Protein AF-A0A444V4W3-F1 (afdb_monomer_lite)

Sequence (421 aa):
MALSVLVTIEMFNALNSLSENQSLLRMPPWVNVWLLGAIVLSLSLHFLILHVEPLPLIFQVTPLSVSQWMVVLKISIPVILLDEGLKYLSRNFLEVNAETMGRLSDCFSEFMFEYDTPRMVLVRHKKVGIVYRLIQLGVLAYIIGWVFMYEKGYQSVDSVVSTVSVKMKGIAYTNEKNNSRIWDVADYVFPPQGVGSFVVMTNYIETAGQKQGNCTKISYIDFPPSGILTGKCVEYKGTLKTCEIFGWCPLENDNHIPDPPLLMAAENFTMFIKNAITFPRYGVSRSNVVPFNESCIFHKDTDPLCPIFRLGDLVTMAGFDFRKIAVKGGMIVIGIIWDCDLDWSASHCNPTFNIHGLYGEDSLSTPGYNFRFAKYFMEDRTEKRTLMKVFGIRFDIIVHGMRRNVYKSLKFKSTEDEGEE

Structure (mmCIF, N/CA/C/O backbone):
data_AF-A0A444V4W3-F1
#
_entry.id   AF-A0A444V4W3-F1
#
loop_
_atom_site.group_PDB
_atom_site.id
_atom_site.type_symbol
_atom_site.label_atom_id
_atom_site.label_alt_id
_atom_site.label_comp_id
_atom_site.label_asym_id
_atom_site.label_entity_id
_atom_site.label_seq_id
_atom_site.pdbx_PDB_ins_code
_atom_site.Cartn_x
_atom_site.Cartn_y
_atom_site.Cartn_z
_atom_site.occupancy
_atom_site.B_iso_or_equiv
_atom_site.auth_seq_id
_atom_site.auth_comp_id
_atom_site.auth_asym_id
_atom_site.auth_atom_id
_atom_site.pdbx_PDB_model_num
ATOM 1 N N . MET A 1 1 ? -4.960 -5.947 -37.631 1.00 78.25 1 MET A N 1
ATOM 2 C CA . MET A 1 1 ? -5.458 -5.001 -38.664 1.00 78.25 1 MET A CA 1
ATOM 3 C C . MET A 1 1 ? -4.448 -4.788 -39.790 1.00 78.25 1 MET A C 1
ATOM 5 O O . MET A 1 1 ? -4.796 -5.113 -40.913 1.00 78.25 1 MET A O 1
ATOM 9 N N . ALA A 1 2 ? -3.216 -4.322 -39.528 1.00 83.44 2 ALA A N 1
ATOM 10 C CA . ALA A 1 2 ? -2.211 -4.077 -40.580 1.00 83.44 2 ALA A CA 1
ATOM 11 C C . ALA A 1 2 ? -1.884 -5.315 -41.444 1.00 83.44 2 ALA A C 1
ATOM 13 O O . ALA A 1 2 ? -1.894 -5.219 -42.665 1.00 83.44 2 ALA A O 1
ATOM 14 N N . LEU A 1 3 ? -1.699 -6.486 -40.818 1.00 86.06 3 LEU A N 1
ATOM 15 C CA . LEU A 1 3 ? -1.473 -7.755 -41.527 1.00 86.06 3 LEU A CA 1
ATOM 16 C C . LEU A 1 3 ? -2.609 -8.079 -42.514 1.00 86.06 3 LEU A C 1
ATOM 18 O O . LEU A 1 3 ? -2.348 -8.405 -43.665 1.00 86.06 3 LEU A O 1
ATOM 22 N N . SER A 1 4 ? -3.870 -7.934 -42.091 1.00 88.88 4 SER A N 1
ATOM 23 C CA . SER A 1 4 ? -5.028 -8.184 -42.959 1.00 88.88 4 SER A CA 1
ATOM 24 C C . SER A 1 4 ? -5.115 -7.196 -44.120 1.00 88.88 4 SER A C 1
ATOM 26 O O . SER A 1 4 ? -5.481 -7.610 -45.210 1.00 88.88 4 SER A O 1
ATOM 28 N N . VAL A 1 5 ? -4.749 -5.924 -43.911 1.00 90.06 5 VAL A N 1
ATOM 29 C CA . VAL A 1 5 ? -4.681 -4.924 -44.993 1.00 90.06 5 VAL A CA 1
ATOM 30 C C . VAL A 1 5 ? -3.653 -5.336 -46.039 1.00 90.06 5 VAL A C 1
ATOM 32 O O . VAL A 1 5 ? -3.987 -5.372 -47.220 1.00 90.06 5 VAL A O 1
ATOM 35 N N . LEU A 1 6 ? -2.447 -5.712 -45.611 1.00 89.75 6 LEU A N 1
ATOM 36 C CA . LEU A 1 6 ? -1.377 -6.136 -46.513 1.00 89.75 6 LEU A CA 1
ATOM 37 C C . LEU A 1 6 ? -1.796 -7.360 -47.336 1.00 89.75 6 LEU A C 1
ATOM 39 O O . LEU A 1 6 ? -1.738 -7.311 -48.559 1.00 89.75 6 LEU A O 1
ATOM 43 N N . VAL A 1 7 ? -2.324 -8.405 -46.691 1.00 90.94 7 VAL A N 1
ATOM 44 C CA . VAL A 1 7 ? -2.807 -9.607 -47.394 1.00 90.94 7 VAL A CA 1
ATOM 45 C C . VAL A 1 7 ? -3.904 -9.256 -48.405 1.00 90.94 7 VAL A C 1
ATOM 47 O O . VAL A 1 7 ? -3.852 -9.716 -49.541 1.00 90.94 7 VAL A O 1
ATOM 50 N N . THR A 1 8 ? -4.876 -8.406 -48.047 1.00 89.50 8 THR A N 1
ATOM 51 C CA . THR A 1 8 ? -5.933 -7.999 -48.993 1.00 89.50 8 THR A CA 1
ATOM 52 C C . THR A 1 8 ? -5.417 -7.166 -50.165 1.00 89.50 8 THR A C 1
ATOM 54 O O . THR A 1 8 ? -5.924 -7.326 -51.272 1.00 89.50 8 THR A O 1
ATOM 57 N N . ILE A 1 9 ? -4.402 -6.321 -49.952 1.00 89.50 9 ILE A N 1
ATOM 58 C CA . ILE A 1 9 ? -3.767 -5.538 -51.021 1.00 89.50 9 ILE A CA 1
ATOM 59 C C . ILE A 1 9 ? -3.056 -6.467 -52.001 1.00 89.50 9 ILE A C 1
ATOM 61 O O . ILE A 1 9 ? -3.286 -6.355 -53.199 1.00 89.50 9 ILE A O 1
ATOM 65 N N . GLU A 1 10 ? -2.272 -7.429 -51.512 1.00 88.94 10 GLU A N 1
ATOM 66 C CA . GLU A 1 10 ? -1.568 -8.373 -52.386 1.00 88.94 10 GLU A CA 1
ATOM 67 C C . GLU A 1 10 ? -2.535 -9.234 -53.207 1.00 88.94 10 GLU A C 1
ATOM 69 O O . GLU A 1 10 ? -2.286 -9.512 -54.378 1.00 88.94 10 GLU A O 1
ATOM 74 N N . MET A 1 11 ? -3.683 -9.619 -52.639 1.00 90.12 11 MET A N 1
ATOM 75 C CA . MET A 1 11 ? -4.703 -10.356 -53.394 1.00 90.12 11 MET A CA 1
ATOM 76 C C . MET A 1 11 ? -5.388 -9.484 -54.456 1.00 90.12 11 MET A C 1
ATOM 78 O O . MET A 1 11 ? -5.714 -9.977 -55.535 1.00 90.12 11 MET A O 1
ATOM 82 N N . PHE A 1 12 ? -5.590 -8.191 -54.190 1.00 87.50 12 PHE A N 1
ATOM 83 C CA . PHE A 1 12 ? -6.109 -7.247 -55.184 1.00 87.50 12 PHE A CA 1
ATOM 84 C C . PHE A 1 12 ? -5.085 -6.927 -56.278 1.00 87.50 12 PHE A C 1
ATOM 86 O O . PHE A 1 12 ? -5.459 -6.882 -57.449 1.00 87.50 12 PHE A O 1
ATOM 93 N N . ASN A 1 13 ? -3.802 -6.827 -55.932 1.00 84.81 13 ASN A N 1
ATOM 94 C CA . ASN A 1 13 ? -2.709 -6.741 -56.900 1.00 84.81 13 ASN A CA 1
ATOM 95 C C . ASN A 1 13 ? -2.657 -7.989 -57.780 1.00 84.81 13 ASN A C 1
ATOM 97 O O . ASN A 1 13 ? -2.593 -7.878 -58.999 1.00 84.81 13 ASN A O 1
ATOM 101 N N . ALA A 1 14 ? -2.766 -9.184 -57.190 1.00 84.12 14 ALA A N 1
ATOM 102 C CA . ALA A 1 14 ? -2.797 -10.436 -57.941 1.00 84.12 14 ALA A CA 1
ATOM 103 C C . ALA A 1 14 ? -3.974 -10.492 -58.931 1.00 84.12 14 ALA A C 1
ATOM 105 O O . ALA A 1 14 ? -3.801 -10.953 -60.058 1.00 84.12 14 ALA A O 1
ATOM 106 N N . LEU A 1 15 ? -5.151 -9.978 -58.547 1.00 81.75 15 LEU A N 1
ATOM 107 C CA . LEU A 1 15 ? -6.291 -9.833 -59.460 1.00 81.75 15 LEU A CA 1
ATOM 108 C C . LEU A 1 15 ? -5.995 -8.854 -60.601 1.00 81.75 15 LEU A C 1
ATOM 110 O O . LEU A 1 15 ? -6.315 -9.152 -61.751 1.00 81.75 15 LEU A O 1
ATOM 114 N N . ASN A 1 16 ? -5.363 -7.716 -60.312 1.00 77.88 16 ASN A N 1
ATOM 115 C CA . ASN A 1 16 ? -4.994 -6.740 -61.337 1.00 77.88 16 ASN A CA 1
ATOM 116 C C . ASN A 1 16 ? -3.906 -7.268 -62.277 1.00 77.88 16 ASN A C 1
ATOM 118 O O . ASN A 1 16 ? -3.928 -6.946 -63.464 1.00 77.88 16 ASN A O 1
ATOM 122 N N . SER A 1 17 ? -2.995 -8.112 -61.802 1.00 74.94 17 SER A N 1
ATOM 123 C CA . SER A 1 17 ? -1.937 -8.722 -62.616 1.00 74.94 17 SER A CA 1
ATOM 124 C C . SER A 1 17 ? -2.442 -9.793 -63.588 1.00 74.94 17 SER A C 1
ATOM 126 O O . SER A 1 17 ? -1.660 -10.297 -64.389 1.00 74.94 17 SER A O 1
ATOM 128 N N . LEU A 1 18 ? -3.747 -10.114 -63.587 1.00 74.56 18 LEU A N 1
ATOM 129 C CA . LEU A 1 18 ? -4.364 -11.011 -64.574 1.00 74.56 18 LEU A CA 1
ATOM 130 C C . LEU A 1 18 ? -4.125 -10.539 -66.017 1.00 74.56 18 LEU A C 1
ATOM 132 O O . LEU A 1 18 ? -4.035 -11.356 -66.933 1.00 74.56 18 LEU A O 1
ATOM 136 N N . SER A 1 19 ? -4.028 -9.226 -66.227 1.00 65.88 19 SER A N 1
ATOM 137 C CA . SER A 1 19 ? -3.696 -8.672 -67.531 1.00 65.88 19 SER A CA 1
ATOM 138 C C . SER A 1 19 ? -2.967 -7.347 -67.440 1.00 65.88 19 SER A C 1
ATOM 140 O O . SER A 1 19 ? -3.485 -6.380 -66.885 1.00 65.88 19 SER A O 1
ATOM 142 N N . GLU A 1 20 ? -1.805 -7.292 -68.077 1.00 61.06 20 GLU A N 1
ATOM 143 C CA . GLU A 1 20 ? -0.928 -6.121 -68.114 1.00 61.06 20 GLU A CA 1
ATOM 144 C C . GLU A 1 20 ? -1.551 -4.963 -68.912 1.00 61.06 20 GLU A C 1
ATOM 146 O O . GLU A 1 20 ? -1.603 -3.828 -68.448 1.00 61.06 20 GLU A O 1
ATOM 151 N N . ASN A 1 21 ? -2.157 -5.277 -70.062 1.00 58.00 21 ASN A N 1
ATOM 152 C CA . ASN A 1 21 ? -2.637 -4.272 -71.023 1.00 58.00 21 ASN A CA 1
ATOM 153 C C . ASN A 1 21 ? -4.162 -4.160 -71.101 1.00 58.00 21 ASN A C 1
ATOM 155 O O . ASN A 1 21 ? -4.705 -3.285 -71.787 1.00 58.00 21 ASN A O 1
ATOM 159 N N . GLN A 1 22 ? -4.882 -5.069 -70.441 1.00 63.88 22 GLN A N 1
ATOM 160 C CA . GLN A 1 22 ? -6.339 -5.086 -70.445 1.00 63.88 22 GLN A CA 1
ATOM 161 C C . GLN A 1 22 ? -6.929 -4.675 -69.098 1.00 63.88 22 GLN A C 1
ATOM 163 O O . GLN A 1 22 ? -6.361 -4.925 -68.039 1.00 63.88 22 GLN A O 1
ATOM 168 N N . SER A 1 23 ? -8.064 -3.983 -69.185 1.00 68.19 23 SER A N 1
ATOM 169 C CA . SER A 1 23 ? -8.854 -3.557 -68.035 1.00 68.19 23 SER A CA 1
ATOM 170 C C . SER A 1 23 ? -9.474 -4.761 -67.342 1.00 68.19 23 SER A C 1
ATOM 172 O O . SER A 1 23 ? -9.998 -5.647 -68.028 1.00 68.19 23 SER A O 1
ATOM 174 N N . LEU A 1 24 ? -9.529 -4.731 -66.009 1.00 67.44 24 LEU A N 1
ATOM 175 C CA . LEU A 1 24 ? -10.218 -5.746 -65.204 1.00 67.44 24 LEU A CA 1
ATOM 176 C C . LEU A 1 24 ? -11.724 -5.857 -65.542 1.00 67.44 24 LEU A C 1
ATOM 178 O O . LEU A 1 24 ? -12.349 -6.892 -65.325 1.00 67.44 24 LEU A O 1
ATOM 182 N N . LEU A 1 25 ? -12.320 -4.798 -66.111 1.00 66.62 25 LEU A N 1
ATOM 183 C CA . LEU A 1 25 ? -13.717 -4.793 -66.571 1.00 66.62 25 LEU A CA 1
ATOM 184 C C . LEU A 1 25 ? -13.907 -5.480 -67.931 1.00 66.62 25 LEU A C 1
ATOM 186 O O . LEU A 1 25 ? -15.011 -5.918 -68.245 1.00 66.62 25 LEU A O 1
ATOM 190 N N . ARG A 1 26 ? -12.850 -5.562 -68.751 1.00 68.62 26 ARG A N 1
ATOM 191 C CA . ARG A 1 26 ? -12.894 -6.184 -70.086 1.00 68.62 26 ARG A CA 1
ATOM 192 C C . ARG A 1 26 ? -12.453 -7.645 -70.052 1.00 68.62 26 ARG A C 1
ATOM 194 O O . ARG A 1 26 ? -12.981 -8.443 -70.822 1.00 68.62 26 ARG A O 1
ATOM 201 N N . MET A 1 27 ? -11.542 -7.991 -69.144 1.00 70.75 27 MET A N 1
ATOM 202 C CA . MET A 1 27 ? -11.219 -9.372 -68.789 1.00 70.75 27 MET A CA 1
ATOM 203 C C . MET A 1 27 ? -11.631 -9.631 -67.342 1.00 70.75 27 MET A C 1
ATOM 205 O O . MET A 1 27 ? -10.874 -9.313 -66.426 1.00 70.75 27 MET A O 1
ATOM 209 N N . PRO A 1 28 ? -12.839 -10.174 -67.120 1.00 72.81 28 PRO A N 1
ATOM 210 C CA . PRO A 1 28 ? -13.326 -10.388 -65.772 1.00 72.81 28 PRO A CA 1
ATOM 211 C C . PRO A 1 28 ? -12.486 -11.461 -65.054 1.00 72.81 28 PRO A C 1
ATOM 213 O O . PRO A 1 28 ? -11.959 -12.374 -65.695 1.00 72.81 28 PRO A O 1
ATOM 216 N N . PRO A 1 29 ? -12.411 -11.421 -63.712 1.00 69.12 29 PRO A N 1
ATOM 217 C CA . PRO A 1 29 ? -11.536 -12.297 -62.923 1.00 69.12 29 PRO A CA 1
ATOM 218 C C . PRO A 1 29 ? -11.845 -13.798 -63.074 1.00 69.12 29 PRO A C 1
ATOM 220 O O . PRO A 1 29 ? -11.004 -14.643 -62.784 1.00 69.12 29 PRO A O 1
ATOM 223 N N . TRP A 1 30 ? -13.031 -14.143 -63.582 1.00 75.50 30 TRP A N 1
ATOM 224 C CA . TRP A 1 30 ? -13.474 -15.517 -63.838 1.00 75.50 30 TRP A CA 1
ATOM 225 C C . TRP A 1 30 ? -12.797 -16.182 -65.047 1.00 75.50 30 TRP A C 1
ATOM 227 O O . TRP A 1 30 ? -12.953 -17.386 -65.232 1.00 75.50 30 TRP A O 1
ATOM 237 N N . VAL A 1 31 ? -12.052 -15.434 -65.871 1.00 77.75 31 VAL A N 1
ATOM 238 C CA . VAL A 1 31 ? -11.322 -15.989 -67.028 1.00 77.75 31 VAL A CA 1
ATOM 239 C C . VAL A 1 31 ? -10.203 -16.937 -66.579 1.00 77.75 31 VAL A C 1
ATOM 241 O O . VAL A 1 31 ? -9.936 -17.931 -67.249 1.00 77.75 31 VAL A O 1
ATOM 244 N N . ASN A 1 32 ? -9.590 -16.680 -65.419 1.00 82.00 32 ASN A N 1
ATOM 245 C CA . ASN A 1 32 ? -8.583 -17.555 -64.825 1.00 82.00 32 ASN A CA 1
ATOM 246 C C . ASN A 1 32 ? -9.076 -18.112 -63.484 1.00 82.00 32 ASN A C 1
ATOM 248 O O . ASN A 1 32 ? -8.787 -17.587 -62.408 1.00 82.00 32 ASN A O 1
ATOM 252 N N . VAL A 1 33 ? -9.819 -19.217 -63.568 1.00 80.12 33 VAL A N 1
ATOM 253 C CA . VAL A 1 33 ? -10.385 -19.913 -62.402 1.00 80.12 33 VAL A CA 1
ATOM 254 C C . VAL A 1 33 ? -9.294 -20.405 -61.439 1.00 80.12 33 VAL A C 1
ATOM 256 O O . VAL A 1 33 ? -9.521 -20.437 -60.231 1.00 80.12 33 VAL A O 1
ATOM 259 N N . TRP A 1 34 ? -8.095 -20.727 -61.936 1.00 83.69 34 TRP A N 1
ATOM 260 C CA . TRP A 1 34 ? -6.970 -21.166 -61.102 1.00 83.69 34 TRP A CA 1
ATOM 261 C C . TRP A 1 34 ? -6.414 -20.037 -60.231 1.00 83.69 34 TRP A C 1
ATOM 263 O O . TRP A 1 34 ? -6.174 -20.247 -59.043 1.00 83.69 34 TRP A O 1
ATOM 273 N N . LEU A 1 35 ? -6.276 -18.829 -60.788 1.00 83.31 35 LEU A N 1
ATOM 274 C CA . LEU A 1 35 ? -5.869 -17.643 -60.029 1.00 83.31 35 LEU A CA 1
ATOM 275 C C . LEU A 1 35 ? -6.905 -17.295 -58.955 1.00 83.31 35 LEU A C 1
ATOM 277 O O . LEU A 1 35 ? -6.552 -17.055 -57.800 1.00 83.31 35 LEU A O 1
ATOM 281 N N . LEU A 1 36 ? -8.189 -17.326 -59.319 1.00 83.38 36 LEU A N 1
ATOM 282 C CA . LEU A 1 36 ? -9.275 -17.089 -58.372 1.00 83.38 36 LEU A CA 1
ATOM 283 C C . LEU A 1 36 ? -9.267 -18.134 -57.243 1.00 83.38 36 LEU A C 1
ATOM 285 O O . LEU A 1 36 ? -9.414 -17.779 -56.075 1.00 83.38 36 LEU A O 1
ATOM 289 N N . GLY A 1 37 ? -9.026 -19.405 -57.576 1.00 86.06 37 GLY A N 1
ATOM 290 C CA . GLY A 1 37 ? -8.862 -20.484 -56.601 1.00 86.06 37 GLY A CA 1
ATOM 291 C C . GLY A 1 37 ? -7.702 -20.242 -55.632 1.00 86.06 37 GLY A C 1
ATOM 292 O O . GLY A 1 37 ? -7.871 -20.415 -54.426 1.00 86.06 37 GLY A O 1
ATOM 293 N N . ALA A 1 38 ? -6.553 -19.773 -56.128 1.00 87.19 38 ALA A N 1
ATOM 294 C CA . ALA A 1 38 ? -5.397 -19.440 -55.295 1.00 87.19 38 ALA A CA 1
ATOM 295 C C . ALA A 1 38 ? -5.683 -18.270 -54.334 1.00 87.19 38 ALA A C 1
ATOM 297 O O . ALA A 1 38 ? -5.325 -18.336 -53.156 1.00 87.19 38 ALA A O 1
ATOM 298 N N . ILE A 1 39 ? -6.390 -17.234 -54.797 1.00 89.56 39 ILE A N 1
ATOM 299 C CA . ILE A 1 39 ? -6.793 -16.090 -53.963 1.00 89.56 39 ILE A CA 1
ATOM 300 C C . ILE A 1 39 ? -7.781 -16.520 -52.873 1.00 89.56 39 ILE A C 1
ATOM 302 O O . ILE A 1 39 ? -7.624 -16.147 -51.709 1.00 89.56 39 ILE A O 1
ATOM 306 N N . VAL A 1 40 ? -8.780 -17.337 -53.221 1.00 89.31 40 VAL A N 1
ATOM 307 C CA . VAL A 1 40 ? -9.758 -17.860 -52.253 1.00 89.31 40 VAL A CA 1
ATOM 308 C C . VAL A 1 40 ? -9.075 -18.743 -51.211 1.00 89.31 40 VAL A C 1
ATOM 310 O O . VAL A 1 40 ? -9.374 -18.620 -50.022 1.00 89.31 40 VAL A O 1
ATOM 313 N N . LEU A 1 41 ? -8.132 -19.593 -51.624 1.00 91.06 41 LEU A N 1
ATOM 314 C CA . LEU A 1 41 ? -7.357 -20.433 -50.712 1.00 91.06 41 LEU A CA 1
ATOM 315 C C . LEU A 1 41 ? -6.506 -19.584 -49.753 1.00 91.06 41 LEU A C 1
ATOM 317 O O . LEU A 1 41 ? -6.522 -19.822 -48.547 1.00 91.06 41 LEU A O 1
ATOM 321 N N . SER A 1 42 ? -5.823 -18.562 -50.274 1.00 92.12 42 SER A N 1
ATOM 322 C CA . SER A 1 42 ? -5.005 -17.626 -49.492 1.00 92.12 42 SER A CA 1
ATOM 323 C C . SER A 1 42 ? -5.833 -16.862 -48.452 1.00 92.12 42 SER A C 1
ATOM 325 O O . SER A 1 42 ? -5.494 -16.842 -47.266 1.00 92.12 42 SER A O 1
ATOM 327 N N . LEU A 1 43 ? -6.986 -16.314 -48.855 1.00 90.31 43 LEU A N 1
ATOM 328 C CA . LEU A 1 43 ? -7.898 -15.638 -47.930 1.00 90.31 43 LEU A CA 1
ATOM 329 C C . LEU A 1 43 ? -8.463 -16.606 -46.885 1.00 90.31 43 LEU A C 1
ATOM 331 O O . LEU A 1 43 ? -8.549 -16.248 -45.713 1.00 90.31 43 LEU A O 1
ATOM 335 N N . SER A 1 44 ? -8.788 -17.840 -47.275 1.00 91.06 44 SER A N 1
ATOM 336 C CA . SER A 1 44 ? -9.287 -18.871 -46.355 1.00 91.06 44 SER A CA 1
ATOM 337 C C . SER A 1 44 ? -8.252 -19.245 -45.289 1.00 91.06 44 SER A C 1
ATOM 339 O O . SER A 1 44 ? -8.596 -19.336 -44.111 1.00 91.06 44 SER A O 1
ATOM 341 N N . LEU A 1 45 ? -6.979 -19.397 -45.669 1.00 89.94 45 LEU A N 1
ATOM 342 C CA . LEU A 1 45 ? -5.878 -19.629 -44.726 1.00 89.94 45 LEU A CA 1
ATOM 343 C C . LEU A 1 45 ? -5.696 -18.444 -43.770 1.00 89.94 45 LEU A C 1
ATOM 345 O O . LEU A 1 45 ? -5.515 -18.642 -42.569 1.00 89.94 45 LEU A O 1
ATOM 349 N N . HIS A 1 46 ? -5.825 -17.213 -44.268 1.00 90.38 46 HIS A N 1
ATOM 350 C CA . HIS A 1 46 ? -5.777 -16.013 -43.429 1.00 90.38 46 HIS A CA 1
ATOM 351 C C . HIS A 1 46 ? -6.939 -15.954 -42.423 1.00 90.38 46 HIS A C 1
ATOM 353 O O . HIS A 1 46 ? -6.739 -15.626 -41.253 1.00 90.38 46 HIS A O 1
ATOM 359 N N . PHE A 1 47 ? -8.154 -16.335 -42.834 1.00 89.25 47 PHE A N 1
ATOM 360 C CA . PHE A 1 47 ? -9.296 -16.448 -41.920 1.00 89.25 47 PHE A CA 1
ATOM 361 C C . PHE A 1 47 ? -9.091 -17.528 -40.858 1.00 89.25 47 PHE A C 1
ATOM 363 O O . PHE A 1 47 ? -9.448 -17.300 -39.700 1.00 89.25 47 PHE A O 1
ATOM 370 N N . LEU A 1 48 ? -8.488 -18.657 -41.237 1.00 88.75 48 LEU A N 1
ATOM 371 C CA . LEU A 1 48 ? -8.157 -19.759 -40.339 1.00 88.75 48 LEU A CA 1
ATOM 372 C C . LEU A 1 48 ? -7.139 -19.324 -39.271 1.00 88.75 48 LEU A C 1
ATOM 374 O O . LEU A 1 48 ? -7.357 -19.590 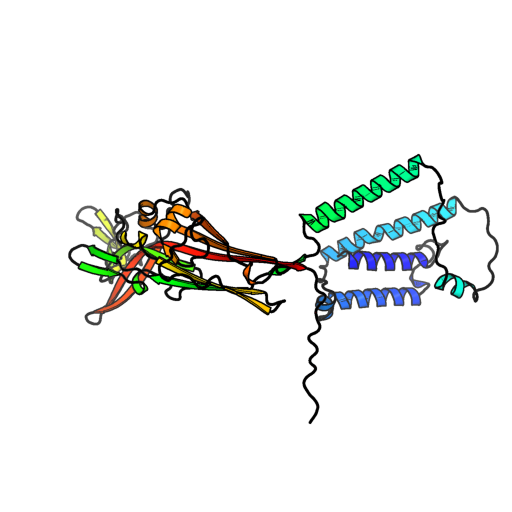-38.093 1.00 88.75 48 LEU A O 1
ATOM 378 N N . ILE A 1 49 ? -6.110 -18.555 -39.645 1.00 88.38 49 ILE A N 1
ATOM 379 C CA . ILE A 1 49 ? -5.147 -17.972 -38.692 1.00 88.38 49 ILE A CA 1
ATOM 380 C C . ILE A 1 49 ? -5.827 -17.020 -37.698 1.00 88.38 49 ILE A C 1
ATOM 382 O O . ILE A 1 49 ? -5.420 -16.957 -36.542 1.00 88.38 49 ILE A O 1
ATOM 386 N N . LEU A 1 50 ? -6.852 -16.277 -38.128 1.00 88.38 50 LEU A N 1
ATOM 387 C CA . LEU A 1 50 ? -7.521 -15.281 -37.285 1.00 88.38 50 LEU A CA 1
ATOM 388 C C . LEU A 1 50 ? -8.599 -15.857 -36.356 1.00 88.38 50 LEU A C 1
ATOM 390 O O . LEU A 1 50 ? -8.825 -15.278 -35.296 1.00 88.38 50 LEU A O 1
ATOM 394 N N . HIS A 1 51 ? -9.283 -16.937 -36.745 1.00 85.38 51 HIS A N 1
ATOM 395 C CA . HIS A 1 51 ? -10.485 -17.413 -36.039 1.00 85.38 51 HIS A CA 1
ATOM 396 C C . HIS A 1 51 ? -10.350 -18.804 -35.410 1.00 85.38 51 HIS A C 1
ATOM 398 O O . HIS A 1 51 ? -11.184 -19.155 -34.580 1.00 85.38 51 HIS A O 1
ATOM 404 N N . VAL A 1 52 ? -9.342 -19.601 -35.783 1.00 88.31 52 VAL A N 1
ATOM 405 C CA . VAL A 1 52 ? -9.177 -20.971 -35.273 1.00 88.31 52 VAL A CA 1
ATOM 406 C C . VAL A 1 52 ? -8.063 -21.017 -34.228 1.00 88.31 52 VAL A C 1
ATOM 408 O O . VAL A 1 52 ? -6.879 -20.895 -34.547 1.00 88.31 52 VAL A O 1
ATOM 411 N N . GLU A 1 53 ? -8.430 -21.220 -32.961 1.00 82.94 53 GLU A N 1
ATOM 412 C CA . GLU A 1 53 ? -7.470 -21.503 -31.884 1.00 82.94 53 GLU A CA 1
ATOM 413 C C . GLU A 1 53 ? -6.736 -22.827 -32.187 1.00 82.94 53 GLU A C 1
ATOM 415 O O . GLU A 1 53 ? -7.404 -23.797 -32.559 1.00 82.94 53 GLU A O 1
ATOM 420 N N . PRO A 1 54 ? -5.385 -22.909 -32.103 1.00 81.25 54 PRO A N 1
ATOM 421 C CA . PRO A 1 54 ? -4.437 -22.072 -31.342 1.00 81.25 54 PRO A CA 1
ATOM 422 C C . PRO A 1 54 ? -3.648 -21.020 -32.156 1.00 81.25 54 PRO A C 1
ATOM 424 O O . PRO A 1 54 ? -2.733 -20.387 -31.629 1.00 81.25 54 PRO A O 1
ATOM 427 N N . LEU A 1 55 ? -3.938 -20.830 -33.444 1.00 81.25 55 LEU A N 1
ATOM 428 C CA . LEU A 1 55 ? -3.100 -20.019 -34.342 1.00 81.25 55 LEU A CA 1
ATOM 429 C C . LEU A 1 55 ? -2.999 -18.527 -33.954 1.00 81.25 55 LEU A C 1
ATOM 431 O O . LEU A 1 55 ? -1.885 -17.996 -34.013 1.00 81.25 55 LEU A O 1
ATOM 435 N N . PRO A 1 56 ? -4.067 -17.856 -33.470 1.00 82.12 56 PRO A N 1
ATOM 436 C CA . PRO A 1 56 ? -3.976 -16.481 -32.976 1.00 82.12 56 PRO A CA 1
ATOM 437 C C . PRO A 1 56 ? -2.972 -16.301 -31.828 1.00 82.12 56 PRO A C 1
ATOM 439 O O . PRO A 1 56 ? -2.313 -15.265 -31.743 1.00 82.12 56 PRO A O 1
ATOM 442 N N . LEU A 1 57 ? -2.805 -17.324 -30.979 1.00 79.81 57 LEU A N 1
ATOM 443 C CA . LEU A 1 57 ? -1.838 -17.333 -29.874 1.00 79.81 57 LEU A CA 1
ATOM 444 C C . LEU A 1 57 ? -0.393 -17.454 -30.372 1.00 79.81 57 LEU A C 1
ATOM 446 O O . LEU A 1 57 ? 0.488 -16.780 -29.844 1.00 79.81 57 LEU A O 1
ATOM 450 N N . ILE A 1 58 ? -0.152 -18.272 -31.400 1.00 85.00 58 ILE A N 1
ATOM 451 C CA . ILE A 1 58 ? 1.186 -18.471 -31.983 1.00 85.00 58 ILE A CA 1
ATOM 452 C C . ILE A 1 58 ? 1.639 -17.216 -32.738 1.00 85.00 58 ILE A C 1
ATOM 454 O O . ILE A 1 58 ? 2.772 -16.770 -32.573 1.00 85.00 58 ILE A O 1
ATOM 458 N N . PHE A 1 59 ? 0.748 -16.626 -33.540 1.00 80.12 59 PHE A N 1
ATOM 459 C CA . PHE A 1 59 ? 1.050 -15.439 -34.347 1.00 80.12 59 PHE A CA 1
ATOM 460 C C . PHE A 1 59 ? 0.821 -14.111 -33.611 1.00 80.12 59 PHE A C 1
ATOM 462 O O . PHE A 1 59 ? 1.062 -13.053 -34.189 1.00 80.12 59 PHE A O 1
ATOM 469 N N . GLN A 1 60 ? 0.375 -14.152 -32.348 1.00 79.62 60 GLN A N 1
ATOM 470 C CA . GLN A 1 60 ? 0.057 -12.975 -31.527 1.00 79.62 60 GLN A CA 1
ATOM 471 C C . GLN A 1 60 ? -0.916 -12.004 -32.226 1.00 79.62 60 GLN A C 1
ATOM 473 O O . GLN A 1 60 ? -0.767 -10.783 -32.160 1.00 79.62 60 GLN A O 1
ATOM 478 N N . VAL A 1 61 ? -1.924 -12.548 -32.916 1.00 82.50 61 VAL A N 1
ATOM 479 C CA . VAL A 1 61 ? -2.944 -11.775 -33.643 1.00 82.50 61 VAL A CA 1
ATOM 480 C C . VAL A 1 61 ? -4.301 -11.872 -32.954 1.00 82.50 61 VAL A C 1
ATOM 482 O O . VAL A 1 61 ? -4.622 -12.875 -32.327 1.00 82.50 61 VAL A O 1
ATOM 485 N N . THR A 1 62 ? -5.119 -10.825 -33.077 1.00 81.38 62 THR A N 1
ATOM 486 C CA . THR A 1 62 ? -6.492 -10.799 -32.555 1.00 81.38 62 THR A CA 1
ATOM 487 C C . THR A 1 62 ? -7.519 -10.902 -33.688 1.00 81.38 62 THR A C 1
ATOM 489 O O . THR A 1 62 ? -7.283 -10.357 -34.776 1.00 81.38 62 THR A O 1
ATOM 492 N N . PRO A 1 63 ? -8.665 -11.573 -33.462 1.00 85.06 63 PRO A N 1
ATOM 493 C CA . PRO A 1 63 ? -9.732 -11.656 -34.453 1.00 85.06 63 PRO A CA 1
ATOM 494 C C . PRO A 1 63 ? -10.309 -10.264 -34.741 1.00 85.06 63 PRO A C 1
ATOM 496 O O . PRO A 1 63 ? -10.511 -9.454 -33.834 1.00 85.06 63 PRO A O 1
ATOM 499 N N . LEU A 1 64 ? -10.570 -9.978 -36.020 1.00 84.62 64 LEU A N 1
ATOM 500 C CA . LEU A 1 64 ? -11.146 -8.704 -36.462 1.00 84.62 64 LEU A CA 1
ATOM 501 C C . LEU A 1 64 ? -12.676 -8.756 -36.438 1.00 84.62 64 LEU A C 1
ATOM 503 O O . LEU A 1 64 ? -13.276 -9.706 -36.935 1.00 84.62 64 LEU A O 1
ATOM 507 N N . SER A 1 65 ? -13.313 -7.686 -35.962 1.00 87.31 65 SER A N 1
ATOM 508 C CA . SER A 1 65 ? -14.765 -7.523 -36.071 1.00 87.31 65 SER A CA 1
ATOM 509 C C . SER A 1 65 ? -15.200 -7.162 -37.501 1.00 87.31 65 SER A C 1
ATOM 511 O O . SER A 1 65 ? -14.413 -6.674 -38.317 1.00 87.31 65 SER A O 1
ATOM 513 N N . VAL A 1 66 ? -16.490 -7.335 -37.808 1.00 84.88 66 VAL A N 1
ATOM 514 C CA . VAL A 1 66 ? -17.067 -6.990 -39.124 1.00 84.88 66 VAL A CA 1
ATOM 515 C C . VAL A 1 66 ? -16.875 -5.503 -39.461 1.00 84.88 66 VAL A C 1
ATOM 517 O O . VAL A 1 66 ? -16.573 -5.157 -40.602 1.00 84.88 66 VAL A O 1
ATOM 520 N N . SER A 1 67 ? -16.973 -4.609 -38.469 1.00 86.25 67 SER A N 1
ATOM 521 C CA . SER A 1 67 ? -16.733 -3.175 -38.675 1.00 86.25 67 SER A CA 1
ATOM 522 C C . SER A 1 67 ? -15.280 -2.875 -39.052 1.00 86.25 67 SER A C 1
ATOM 524 O O . SER A 1 67 ? -15.032 -2.018 -39.898 1.00 86.25 67 SER A O 1
ATOM 526 N N . GLN A 1 68 ? -14.321 -3.611 -38.488 1.00 87.19 68 GLN A N 1
ATOM 527 C CA . GLN A 1 68 ? -12.902 -3.484 -38.823 1.00 87.19 68 GLN A CA 1
ATOM 528 C C . GLN A 1 68 ? -12.589 -4.062 -40.208 1.00 87.19 68 GLN A C 1
ATOM 530 O O . GLN A 1 68 ? -11.809 -3.470 -40.949 1.00 87.19 68 GLN A O 1
ATOM 535 N N . TRP A 1 69 ? -13.238 -5.157 -40.612 1.00 87.56 69 TRP A N 1
ATOM 536 C CA . TRP A 1 69 ? -13.110 -5.700 -41.970 1.00 87.56 69 TRP A CA 1
ATOM 537 C C . TRP A 1 69 ? -13.588 -4.725 -43.051 1.00 87.56 69 TRP A C 1
ATOM 539 O O . TRP A 1 69 ? -12.943 -4.590 -44.091 1.00 87.56 69 TRP A O 1
ATOM 549 N N . MET A 1 70 ? -14.649 -3.962 -42.782 1.00 85.50 70 MET A N 1
ATOM 550 C CA . MET A 1 70 ? -15.084 -2.891 -43.685 1.00 85.50 70 MET A CA 1
ATOM 551 C C . MET A 1 70 ? -14.031 -1.784 -43.835 1.00 85.50 70 MET A C 1
ATOM 553 O O . MET A 1 70 ? -13.916 -1.191 -44.905 1.00 85.50 70 MET A O 1
ATOM 557 N N . VAL A 1 71 ? -13.239 -1.507 -42.793 1.00 88.81 71 VAL A N 1
ATOM 558 C CA . VAL A 1 71 ? -12.110 -0.563 -42.872 1.00 88.81 71 VAL A CA 1
ATOM 559 C C . VAL A 1 71 ? -10.970 -1.148 -43.709 1.00 88.81 71 VAL A C 1
ATOM 561 O O . VAL A 1 71 ? -10.430 -0.449 -44.563 1.00 88.81 71 VAL A O 1
ATOM 564 N N . VAL A 1 72 ? -10.651 -2.432 -43.528 1.00 89.75 72 VAL A N 1
ATOM 565 C CA . VAL A 1 72 ? -9.625 -3.142 -44.315 1.00 89.75 72 VAL A CA 1
ATOM 566 C C . VAL A 1 72 ? -9.943 -3.100 -45.813 1.00 89.75 72 VAL A C 1
ATOM 568 O O . VAL A 1 72 ? -9.075 -2.764 -46.619 1.00 89.75 72 VAL A O 1
ATOM 571 N N . LEU A 1 73 ? -11.198 -3.358 -46.191 1.00 87.44 73 LEU A N 1
ATOM 572 C CA . LEU A 1 73 ? -11.643 -3.279 -47.585 1.00 87.44 73 LEU A CA 1
ATOM 573 C C . LEU A 1 73 ? -11.584 -1.846 -48.135 1.00 87.44 73 LEU A C 1
ATOM 575 O O . LEU A 1 73 ? -11.088 -1.628 -49.235 1.00 87.44 73 LEU A O 1
ATOM 579 N N . LYS A 1 74 ? -12.015 -0.843 -47.360 1.00 87.94 74 LYS A N 1
ATOM 580 C CA . LYS A 1 74 ? -11.939 0.569 -47.782 1.00 87.94 74 LYS A CA 1
ATOM 581 C C . LYS A 1 74 ? -10.509 1.040 -48.057 1.00 87.94 74 LYS A C 1
ATOM 583 O O . LYS A 1 74 ? -10.318 1.864 -48.942 1.00 87.94 74 LYS A O 1
ATOM 588 N N . ILE A 1 75 ? -9.527 0.537 -47.307 1.00 88.56 75 ILE A N 1
ATOM 589 C CA . ILE A 1 75 ? -8.112 0.903 -47.470 1.00 88.56 75 ILE A CA 1
ATOM 590 C C . ILE A 1 75 ? -7.468 0.185 -48.666 1.00 88.56 75 ILE A C 1
ATOM 592 O O . ILE A 1 75 ? -6.565 0.740 -49.283 1.00 88.56 75 ILE A O 1
ATOM 596 N N . SER A 1 76 ? -7.929 -1.018 -49.015 1.00 88.06 76 SER A N 1
ATOM 597 C CA . SER A 1 76 ? -7.341 -1.837 -50.087 1.00 88.06 76 SER A CA 1
ATOM 598 C C . SER A 1 76 ? -7.935 -1.562 -51.478 1.00 88.06 76 SER A C 1
ATOM 600 O O . SER A 1 76 ? -7.217 -1.639 -52.469 1.00 88.06 76 SER A O 1
ATOM 602 N N . ILE A 1 77 ? -9.208 -1.160 -51.576 1.00 86.31 77 ILE A N 1
ATOM 603 C CA . ILE A 1 77 ? -9.879 -0.824 -52.853 1.00 86.31 77 ILE A CA 1
ATOM 604 C C . ILE A 1 77 ? -9.150 0.239 -53.712 1.00 86.31 77 ILE A C 1
ATOM 606 O O . ILE A 1 77 ? -9.113 0.067 -54.932 1.00 86.31 77 ILE A O 1
ATOM 610 N N . PRO A 1 78 ? -8.556 1.320 -53.158 1.00 86.50 78 PRO A N 1
ATOM 611 C CA . PRO A 1 78 ? -7.844 2.329 -53.948 1.00 86.50 78 PRO A CA 1
ATOM 612 C C . PRO A 1 78 ? -6.710 1.775 -54.813 1.00 86.50 78 PRO A C 1
ATOM 614 O O . PRO A 1 78 ? -6.405 2.366 -55.842 1.00 86.50 78 PRO A O 1
ATOM 617 N N . VAL A 1 79 ? -6.118 0.640 -54.433 1.00 84.94 79 VAL A N 1
ATOM 618 C CA . VAL A 1 79 ? -5.038 0.000 -55.193 1.00 84.94 79 VAL A CA 1
ATOM 619 C C . VAL A 1 79 ? -5.530 -0.473 -56.565 1.00 84.94 79 VAL A C 1
ATOM 621 O O . VAL A 1 79 ? -4.874 -0.229 -57.569 1.00 84.94 79 VAL A O 1
ATOM 624 N N . ILE A 1 80 ? -6.752 -1.016 -56.640 1.00 84.12 80 ILE A N 1
ATOM 625 C CA . ILE A 1 80 ? -7.391 -1.392 -57.912 1.00 84.12 80 ILE A CA 1
ATOM 626 C C . ILE A 1 80 ? -7.610 -0.171 -58.807 1.00 84.12 80 ILE A C 1
ATOM 628 O O . ILE A 1 80 ? -7.359 -0.226 -60.008 1.00 84.12 80 ILE A O 1
ATOM 632 N N . LEU A 1 81 ? -8.051 0.948 -58.228 1.00 82.12 81 LEU A N 1
ATOM 633 C CA . LEU A 1 81 ? -8.266 2.185 -58.982 1.00 82.12 81 LEU A CA 1
ATOM 634 C C . LEU A 1 81 ? -6.953 2.789 -59.487 1.00 82.12 81 LEU A C 1
ATOM 636 O O . LEU A 1 81 ? -6.916 3.329 -60.591 1.00 82.12 81 LEU A O 1
ATOM 640 N N . LEU A 1 82 ? -5.892 2.705 -58.684 1.00 80.75 82 LEU A N 1
ATOM 641 C CA . LEU A 1 82 ? -4.573 3.219 -59.029 1.00 80.75 82 LEU A CA 1
ATOM 642 C C . LEU A 1 82 ? -3.960 2.396 -60.168 1.00 80.75 82 LEU A C 1
ATOM 644 O O . LEU A 1 82 ? -3.560 2.981 -61.173 1.00 80.75 82 LEU A O 1
ATOM 648 N N . ASP A 1 83 ? -3.977 1.066 -60.071 1.00 77.62 83 ASP A N 1
ATOM 649 C CA . ASP A 1 83 ? -3.458 0.176 -61.116 1.00 77.62 83 ASP A CA 1
ATOM 650 C C . ASP A 1 83 ? -4.243 0.293 -62.424 1.00 77.62 83 ASP A C 1
ATOM 652 O O . ASP A 1 83 ? -3.660 0.372 -63.504 1.00 77.62 83 ASP A O 1
ATOM 656 N N . GLU A 1 84 ? -5.573 0.359 -62.360 1.00 80.12 84 GLU A N 1
ATOM 657 C CA . GLU A 1 84 ? -6.405 0.544 -63.550 1.00 80.12 84 GLU A CA 1
ATOM 658 C C . GLU A 1 84 ? -6.195 1.938 -64.172 1.00 80.12 84 GLU A C 1
ATOM 660 O O . GLU A 1 84 ? -6.168 2.082 -65.396 1.00 80.12 84 GLU A O 1
ATOM 665 N N . GLY A 1 85 ? -5.965 2.962 -63.342 1.00 75.38 85 GLY A N 1
ATOM 666 C CA . GLY A 1 85 ? -5.587 4.306 -63.778 1.00 75.38 85 GLY A CA 1
ATOM 667 C C . GLY A 1 85 ? -4.219 4.348 -64.465 1.00 75.38 85 GLY A C 1
ATOM 668 O O . GLY A 1 85 ? -4.074 4.992 -65.505 1.00 75.38 85 GLY A O 1
ATOM 669 N N . LEU A 1 86 ? -3.230 3.618 -63.942 1.00 68.25 86 LEU A N 1
ATOM 670 C CA . LEU A 1 86 ? -1.915 3.462 -64.569 1.00 68.25 86 LEU A CA 1
ATOM 671 C C . LEU A 1 86 ? -2.012 2.704 -65.897 1.00 68.25 86 LEU A C 1
ATOM 673 O O . LEU A 1 86 ? -1.410 3.133 -66.881 1.00 68.25 86 LEU A O 1
ATOM 677 N N . LYS A 1 87 ? -2.828 1.645 -65.973 1.00 72.44 87 LYS A N 1
ATOM 678 C CA . LYS A 1 87 ? -3.111 0.941 -67.235 1.00 72.44 87 LYS A CA 1
ATOM 679 C C . LYS A 1 87 ? -3.794 1.851 -68.251 1.00 72.44 87 LYS A C 1
ATOM 681 O O . LYS A 1 87 ? -3.458 1.812 -69.432 1.00 72.44 87 LYS A O 1
ATOM 686 N N . TYR A 1 88 ? -4.721 2.699 -67.812 1.00 66.94 88 TYR A N 1
ATOM 687 C CA . TYR A 1 88 ? -5.385 3.683 -68.667 1.00 66.94 88 TYR A CA 1
ATOM 688 C C . TYR A 1 88 ? -4.419 4.760 -69.193 1.00 66.94 88 TYR A C 1
ATOM 690 O O . TYR A 1 88 ? -4.474 5.116 -70.369 1.00 66.94 88 TYR A O 1
ATOM 698 N N . LEU A 1 89 ? -3.500 5.246 -68.353 1.00 65.56 89 LEU A N 1
ATOM 699 C CA . LEU A 1 89 ? -2.457 6.198 -68.752 1.00 65.56 89 LEU A CA 1
ATOM 700 C C . LEU A 1 89 ? -1.433 5.564 -69.701 1.00 65.56 89 LEU A C 1
ATOM 702 O O . LEU A 1 89 ? -1.079 6.181 -70.702 1.00 65.56 89 LEU A O 1
ATOM 706 N N . SER A 1 90 ? -1.019 4.324 -69.428 1.00 63.59 90 SER A N 1
ATOM 707 C CA . SER A 1 90 ? -0.128 3.543 -70.294 1.00 63.59 90 SER A CA 1
ATOM 708 C C . SER A 1 90 ? -0.724 3.370 -71.698 1.00 63.59 90 SER A C 1
ATOM 710 O O . SER A 1 90 ? -0.073 3.683 -72.692 1.00 63.59 90 SER A O 1
ATOM 712 N N . ARG A 1 91 ? -2.017 3.022 -71.784 1.00 61.75 91 ARG A N 1
ATOM 713 C CA . ARG A 1 91 ? -2.758 2.909 -73.054 1.00 61.75 91 ARG A CA 1
ATOM 714 C C . ARG A 1 91 ? -2.807 4.204 -73.869 1.00 61.75 91 ARG A C 1
ATOM 716 O O . ARG A 1 91 ? -2.774 4.142 -75.088 1.00 61.75 91 ARG A O 1
ATOM 723 N N . ASN A 1 92 ? -2.910 5.363 -73.216 1.00 56.50 92 ASN A N 1
ATOM 724 C CA . ASN A 1 92 ? -3.090 6.646 -73.906 1.00 56.50 92 ASN A CA 1
ATOM 725 C C . ASN A 1 92 ? -1.775 7.374 -74.247 1.00 56.50 92 ASN A C 1
ATOM 727 O O . ASN A 1 92 ? -1.804 8.272 -75.085 1.00 56.50 92 ASN A O 1
ATOM 731 N N . PHE A 1 93 ? -0.648 7.043 -73.603 1.00 53.09 93 PHE A N 1
ATOM 732 C CA . PHE A 1 93 ? 0.618 7.783 -73.756 1.00 53.09 93 PHE A CA 1
ATOM 733 C C . PHE A 1 93 ? 1.794 6.966 -74.317 1.00 53.09 93 PHE A C 1
ATOM 735 O O . PHE A 1 93 ? 2.812 7.561 -74.668 1.00 53.09 93 PHE A O 1
ATOM 742 N N . LEU A 1 94 ? 1.684 5.637 -74.421 1.00 48.25 94 LEU A N 1
ATOM 743 C CA . LEU A 1 94 ? 2.799 4.752 -74.791 1.00 48.25 94 LEU A CA 1
ATOM 744 C C . LEU A 1 94 ? 2.448 3.746 -75.905 1.00 48.25 94 LEU A C 1
ATOM 746 O O . LEU A 1 94 ? 2.919 2.616 -75.892 1.00 48.25 94 LEU A O 1
ATOM 750 N N . GLU A 1 95 ? 1.683 4.151 -76.923 1.00 44.34 95 GLU A N 1
ATOM 751 C CA . GLU A 1 95 ? 1.608 3.400 -78.192 1.00 44.34 95 GLU A CA 1
ATOM 752 C C . GLU A 1 95 ? 2.607 3.947 -79.229 1.00 44.34 95 GLU A C 1
ATOM 754 O O . GLU A 1 95 ? 2.229 4.409 -80.300 1.00 44.34 95 GLU A O 1
ATOM 759 N N . VAL A 1 96 ? 3.910 3.885 -78.924 1.00 38.81 96 VAL A N 1
ATOM 760 C CA . VAL A 1 96 ? 4.960 3.760 -79.953 1.00 38.81 96 VAL A CA 1
ATOM 761 C C . VAL A 1 96 ? 6.045 2.819 -79.420 1.00 38.81 96 VAL A C 1
ATOM 763 O O . VAL A 1 96 ? 6.795 3.179 -78.518 1.00 38.81 96 VAL A O 1
ATOM 766 N N . ASN A 1 97 ? 6.140 1.650 -80.062 1.00 34.34 97 ASN A N 1
ATOM 767 C CA . ASN A 1 97 ? 7.165 0.600 -79.963 1.00 34.34 97 ASN A CA 1
ATOM 768 C C . ASN A 1 97 ? 6.998 -0.457 -78.862 1.00 34.34 97 ASN A C 1
ATOM 770 O O . ASN A 1 97 ? 7.405 -0.253 -77.725 1.00 34.34 97 ASN A O 1
ATOM 774 N N . ALA A 1 98 ? 6.594 -1.662 -79.271 1.00 32.59 98 ALA A N 1
ATOM 775 C CA . ALA A 1 98 ? 7.500 -2.817 -79.274 1.00 32.59 98 ALA A CA 1
ATOM 776 C C . ALA A 1 98 ? 6.829 -4.022 -79.950 1.00 32.59 98 ALA A C 1
ATOM 778 O O . ALA A 1 98 ? 5.723 -4.420 -79.594 1.00 32.59 98 ALA A O 1
ATOM 779 N N . GLU A 1 99 ? 7.530 -4.616 -80.913 1.00 33.12 99 GLU A N 1
ATOM 780 C CA . GLU A 1 99 ? 7.180 -5.887 -81.536 1.00 33.12 99 GLU A CA 1
ATOM 781 C C . GLU A 1 99 ? 8.098 -7.008 -81.015 1.00 33.12 99 GLU A C 1
ATOM 783 O O . GLU A 1 99 ? 9.320 -6.902 -81.060 1.00 33.12 99 GLU A O 1
ATOM 788 N N . THR A 1 100 ? 7.441 -8.115 -80.665 1.00 35.47 100 THR A N 1
ATOM 789 C CA . THR A 1 100 ? 7.859 -9.525 -80.788 1.00 35.47 100 THR A CA 1
ATOM 790 C C . THR A 1 100 ? 8.607 -10.218 -79.637 1.00 35.47 100 THR A C 1
ATOM 792 O O . THR A 1 100 ? 9.734 -9.917 -79.263 1.00 35.47 100 THR A O 1
ATOM 795 N N . MET A 1 101 ? 7.918 -11.258 -79.158 1.00 32.78 101 MET A N 1
ATOM 796 C CA . MET A 1 101 ? 8.205 -12.217 -78.095 1.00 32.78 101 MET A CA 1
ATOM 797 C C . MET A 1 101 ? 8.949 -13.456 -78.621 1.00 32.78 101 MET A C 1
ATOM 799 O O . MET A 1 101 ? 8.612 -13.973 -79.686 1.00 32.78 101 MET A O 1
ATOM 803 N N . GLY A 1 102 ? 9.868 -14.014 -77.821 1.00 35.28 102 GLY A N 1
ATOM 804 C CA . GLY A 1 102 ? 10.369 -15.374 -78.041 1.00 35.28 102 GLY A CA 1
ATOM 805 C C . GLY A 1 102 ? 11.397 -15.889 -77.025 1.00 35.28 102 GLY A C 1
ATOM 806 O O . GLY A 1 102 ? 12.584 -15.702 -77.250 1.00 35.28 102 GLY A O 1
ATOM 807 N N . ARG A 1 103 ? 10.931 -16.611 -75.984 1.00 41.81 103 ARG A N 1
ATOM 808 C CA . ARG A 1 103 ? 11.439 -17.902 -75.423 1.00 41.81 103 ARG A CA 1
ATOM 809 C C . ARG A 1 103 ? 11.171 -18.032 -73.910 1.00 41.81 103 ARG A C 1
ATOM 811 O O . ARG A 1 103 ? 11.810 -17.407 -73.079 1.00 41.81 103 ARG A O 1
ATOM 818 N N . LEU A 1 104 ? 10.247 -18.932 -73.564 1.00 44.53 104 LEU A N 1
ATOM 819 C CA . LEU A 1 104 ? 9.710 -19.179 -72.213 1.00 44.53 104 LEU A CA 1
ATOM 820 C C . LEU A 1 104 ? 10.593 -20.047 -71.289 1.00 44.53 104 LEU A C 1
ATOM 822 O O . LEU A 1 104 ? 10.220 -20.263 -70.143 1.00 44.53 104 LEU A O 1
ATOM 826 N N . SER A 1 105 ? 11.741 -20.552 -71.753 1.00 45.31 105 SER A N 1
ATOM 827 C CA . SER A 1 105 ? 12.606 -21.424 -70.935 1.00 45.31 105 SER A CA 1
ATOM 828 C C . SER A 1 105 ? 13.765 -20.691 -70.252 1.00 45.31 105 SER A C 1
ATOM 830 O O . SER A 1 105 ? 14.262 -21.193 -69.250 1.00 45.31 105 SER A O 1
ATOM 832 N N . ASP A 1 106 ? 14.156 -19.511 -70.745 1.00 47.78 106 ASP A N 1
ATOM 833 C CA . ASP A 1 106 ? 15.204 -18.676 -70.132 1.00 47.78 106 ASP A CA 1
ATOM 834 C C . ASP A 1 106 ? 14.601 -17.610 -69.187 1.00 47.78 106 ASP A C 1
ATOM 836 O O . ASP A 1 106 ? 15.192 -17.272 -68.164 1.00 47.78 106 ASP A O 1
ATOM 840 N N . CYS A 1 107 ? 13.349 -17.197 -69.434 1.00 50.47 107 CYS A N 1
ATOM 841 C CA . CYS A 1 107 ? 12.605 -16.212 -68.634 1.00 50.47 107 CYS A CA 1
ATOM 842 C C . CYS A 1 107 ? 12.368 -16.647 -67.172 1.00 50.47 107 CYS A C 1
ATOM 844 O O . CYS A 1 107 ? 12.363 -15.819 -66.265 1.00 50.47 107 CYS A O 1
ATOM 846 N N . PHE A 1 108 ? 12.213 -17.952 -66.911 1.00 51.09 108 PHE A N 1
ATOM 847 C CA . PHE A 1 108 ? 12.007 -18.462 -65.549 1.00 51.09 108 PHE A CA 1
ATOM 848 C C . PHE A 1 108 ? 13.297 -18.433 -64.707 1.00 51.09 108 PHE A C 1
ATOM 850 O O . PHE A 1 108 ? 13.235 -18.299 -63.486 1.00 51.09 108 PHE A O 1
ATOM 857 N N . SER A 1 109 ? 14.466 -18.538 -65.354 1.00 51.91 109 SER A N 1
ATOM 858 C CA . SER A 1 109 ? 15.774 -18.432 -64.695 1.00 51.91 109 SER A CA 1
ATOM 859 C C . SER A 1 109 ? 16.173 -16.979 -64.449 1.00 51.91 109 SER A C 1
ATOM 861 O O . SER A 1 109 ? 16.779 -16.701 -63.418 1.00 51.91 109 SER A O 1
ATOM 863 N N . GLU A 1 110 ? 15.833 -16.064 -65.359 1.00 57.22 110 GLU A N 1
ATOM 864 C CA . GLU A 1 110 ? 15.987 -14.622 -65.132 1.00 57.22 110 GLU A CA 1
ATOM 865 C C . GLU A 1 110 ? 15.065 -14.176 -63.989 1.00 57.22 110 GLU A C 1
ATOM 867 O O . GLU A 1 110 ? 15.548 -13.707 -62.971 1.00 57.22 110 GLU A O 1
ATOM 872 N N . PHE A 1 111 ? 13.770 -14.499 -64.016 1.00 59.59 111 PHE A N 1
ATOM 873 C CA . PHE A 1 111 ? 12.843 -14.058 -62.964 1.00 59.59 111 PHE A CA 1
ATOM 874 C C . PHE A 1 111 ? 13.173 -14.564 -61.541 1.00 59.59 111 PHE A C 1
ATOM 876 O O . PHE A 1 111 ? 12.948 -13.852 -60.565 1.00 59.59 111 PHE A O 1
ATOM 883 N N . MET A 1 112 ? 13.692 -15.791 -61.388 1.00 64.50 112 MET A N 1
ATOM 884 C CA . MET A 1 112 ? 13.998 -16.369 -60.065 1.00 64.50 112 MET A CA 1
ATOM 885 C C . MET A 1 112 ? 15.381 -15.985 -59.514 1.00 64.50 112 MET A C 1
ATOM 887 O O . MET A 1 112 ? 15.595 -16.103 -58.306 1.00 64.50 112 MET A O 1
ATOM 891 N N . PHE A 1 113 ? 16.322 -15.558 -60.365 1.00 61.06 113 PHE A N 1
ATOM 892 C CA . PHE A 1 113 ? 17.713 -15.282 -59.970 1.00 61.06 113 PHE A CA 1
ATOM 893 C C . PHE A 1 113 ? 18.217 -13.885 -60.361 1.00 61.06 113 PHE A C 1
ATOM 895 O O . PHE A 1 113 ? 19.385 -13.567 -60.123 1.00 61.06 113 PHE A O 1
ATOM 902 N N . GLU A 1 114 ? 17.361 -13.032 -60.915 1.00 68.00 114 GLU A N 1
ATOM 903 C CA . GLU A 1 114 ? 17.670 -11.636 -61.193 1.00 68.00 114 GLU A CA 1
ATOM 904 C C . GLU A 1 114 ? 17.454 -10.792 -59.932 1.00 68.00 114 GLU A C 1
ATOM 906 O O . GLU A 1 114 ? 16.365 -10.694 -59.369 1.00 68.00 114 GLU A O 1
ATOM 911 N N . TYR A 1 115 ? 18.549 -10.213 -59.442 1.00 73.38 115 TYR A N 1
ATOM 912 C CA . TYR A 1 115 ? 18.545 -9.270 -58.332 1.00 73.38 115 TYR A C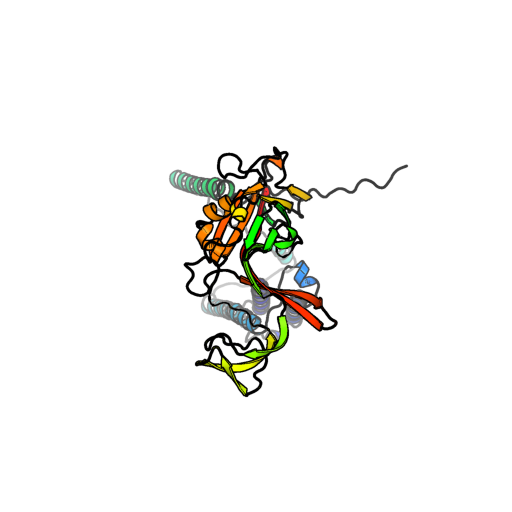A 1
ATOM 913 C C . TYR A 1 115 ? 18.869 -7.886 -58.885 1.00 73.38 115 TYR A C 1
ATOM 915 O O . TYR A 1 115 ? 20.034 -7.556 -59.135 1.00 73.38 115 TYR A O 1
ATOM 923 N N . ASP A 1 116 ? 17.827 -7.078 -59.074 1.00 68.44 116 ASP A N 1
ATOM 924 C CA . ASP A 1 116 ? 17.973 -5.685 -59.475 1.00 68.44 116 ASP A CA 1
ATOM 925 C C . ASP A 1 116 ? 18.700 -4.900 -58.380 1.00 68.44 116 ASP A C 1
ATOM 927 O O . ASP A 1 116 ? 18.169 -4.604 -57.307 1.00 68.44 116 ASP A O 1
ATOM 931 N N . THR A 1 117 ? 19.955 -4.542 -58.656 1.00 80.31 117 THR A N 1
ATOM 932 C CA . THR A 1 117 ? 20.720 -3.630 -57.804 1.00 80.31 117 THR A CA 1
ATOM 933 C C . THR A 1 117 ? 20.600 -2.209 -58.329 1.00 80.31 117 THR A C 1
ATOM 935 O O . THR A 1 117 ? 20.841 -1.967 -59.516 1.00 80.31 117 THR A O 1
ATOM 938 N N . PRO A 1 118 ? 20.292 -1.218 -57.470 1.00 82.38 118 PRO A N 1
ATOM 939 C CA . PRO A 1 118 ? 20.337 0.169 -57.899 1.00 82.38 118 PRO A CA 1
ATOM 940 C C . PRO A 1 118 ? 21.762 0.494 -58.359 1.00 82.38 118 PRO A C 1
ATOM 942 O O . PRO A 1 118 ? 22.725 0.322 -57.605 1.00 82.38 118 PRO A O 1
ATOM 945 N N . ARG A 1 119 ? 21.911 0.980 -59.599 1.00 80.88 119 ARG A N 1
ATOM 946 C CA . ARG A 1 119 ? 23.210 1.445 -60.106 1.00 80.88 119 ARG A CA 1
ATOM 947 C C . ARG A 1 119 ? 23.683 2.619 -59.249 1.00 80.88 119 ARG A C 1
ATOM 949 O O . ARG A 1 119 ? 23.154 3.725 -59.337 1.00 80.88 119 ARG A O 1
ATOM 956 N N . MET A 1 120 ? 24.683 2.380 -58.405 1.00 82.12 120 MET A N 1
ATOM 957 C CA . MET A 1 120 ? 25.234 3.398 -57.513 1.00 82.12 120 MET A CA 1
ATOM 958 C C . MET A 1 120 ? 26.160 4.342 -58.286 1.00 82.12 120 MET A C 1
ATOM 960 O O . MET A 1 120 ? 27.136 3.911 -58.899 1.00 82.12 120 MET A O 1
ATOM 964 N N . VAL A 1 121 ? 25.892 5.646 -58.221 1.00 83.38 121 VAL A N 1
ATOM 965 C CA . VAL A 1 121 ? 26.782 6.673 -58.780 1.00 83.38 121 VAL A CA 1
ATOM 966 C C . VAL A 1 121 ? 27.748 7.142 -57.693 1.00 83.38 121 VAL A C 1
ATOM 968 O O . VAL A 1 121 ? 27.348 7.759 -56.706 1.00 83.38 121 VAL A O 1
ATOM 971 N N . LEU A 1 122 ? 29.044 6.866 -57.868 1.00 84.44 122 LEU A N 1
ATOM 972 C CA . LEU A 1 122 ? 30.081 7.289 -56.926 1.00 84.44 122 LEU A CA 1
ATOM 973 C C . LEU A 1 122 ? 30.500 8.744 -57.191 1.00 84.44 122 LEU A C 1
ATOM 975 O O . LEU A 1 122 ? 31.367 9.020 -58.021 1.00 84.44 122 LEU A O 1
ATOM 979 N N . VAL A 1 123 ? 29.929 9.687 -56.443 1.00 85.94 123 VAL A N 1
ATOM 980 C CA . VAL A 1 123 ? 30.306 11.106 -56.525 1.00 85.94 123 VAL A CA 1
ATOM 981 C C . VAL A 1 123 ? 31.590 11.365 -55.723 1.00 85.94 123 VAL A C 1
ATOM 983 O O . VAL A 1 123 ? 31.575 11.472 -54.497 1.00 85.94 123 VAL A O 1
ATOM 986 N N . ARG A 1 124 ? 32.734 11.495 -56.409 1.00 86.19 124 ARG A N 1
ATOM 987 C CA . ARG A 1 124 ? 34.045 11.783 -55.791 1.00 86.19 124 ARG A CA 1
ATOM 988 C C . ARG A 1 124 ? 34.245 13.281 -55.542 1.00 86.19 124 ARG A C 1
ATOM 990 O O . ARG A 1 124 ? 35.056 13.929 -56.197 1.00 86.19 124 ARG A O 1
ATOM 997 N N . HIS A 1 125 ? 33.519 13.836 -54.572 1.00 93.62 125 HIS A N 1
ATOM 998 C CA . HIS A 1 125 ? 33.643 15.245 -54.189 1.00 93.62 125 HIS A CA 1
ATOM 999 C C . HIS A 1 125 ? 33.940 15.414 -52.692 1.00 93.62 125 HIS A C 1
ATOM 1001 O O . HIS A 1 125 ? 33.146 15.007 -51.843 1.00 93.62 125 HIS A O 1
ATOM 1007 N N . LYS A 1 126 ? 35.068 16.064 -52.351 1.00 91.69 126 LYS A N 1
ATOM 1008 C CA . LYS A 1 126 ? 35.554 16.185 -50.960 1.00 91.69 126 LYS A CA 1
ATOM 1009 C C . LYS A 1 126 ? 34.529 16.830 -50.017 1.00 91.69 126 LYS A C 1
ATOM 1011 O O . LYS A 1 126 ? 34.311 16.312 -48.929 1.00 91.69 126 LYS A O 1
ATOM 1016 N N . LYS A 1 127 ? 33.860 17.917 -50.432 1.00 91.69 127 LYS A N 1
ATOM 1017 C CA . LYS A 1 127 ? 32.885 18.618 -49.569 1.00 91.69 127 LYS A CA 1
ATOM 1018 C C . LYS A 1 127 ? 31.639 17.770 -49.284 1.00 91.69 127 LYS A C 1
ATOM 1020 O O . LYS A 1 127 ? 31.200 17.708 -48.145 1.00 91.69 127 LYS A O 1
ATOM 1025 N N . VAL A 1 128 ? 31.104 17.089 -50.303 1.00 92.25 128 VAL A N 1
ATOM 1026 C CA . VAL A 1 128 ? 29.886 16.263 -50.166 1.00 92.25 128 VAL A CA 1
ATOM 1027 C C . VAL A 1 128 ? 30.180 15.026 -49.317 1.00 92.25 128 VAL A C 1
ATOM 1029 O O . VAL A 1 128 ? 29.401 14.696 -48.429 1.00 92.25 128 VAL A O 1
ATOM 1032 N N . GLY A 1 129 ? 31.345 14.398 -49.514 1.00 92.62 129 GLY A N 1
ATOM 1033 C CA . GLY A 1 129 ? 31.784 13.268 -48.695 1.00 92.62 129 GLY A CA 1
ATOM 1034 C C . GLY A 1 129 ? 31.961 13.627 -47.216 1.00 92.62 129 GLY A C 1
ATOM 1035 O O . GLY A 1 129 ? 31.512 12.874 -46.357 1.00 92.62 129 GLY A O 1
ATOM 1036 N N . ILE A 1 130 ? 32.559 14.786 -46.908 1.00 94.62 130 ILE A N 1
ATOM 1037 C CA . ILE A 1 130 ? 32.710 15.259 -45.520 1.00 94.62 130 ILE A CA 1
ATOM 1038 C C . ILE A 1 130 ? 31.339 15.497 -44.875 1.00 94.62 130 ILE A C 1
ATOM 1040 O O . ILE A 1 130 ? 31.107 15.016 -43.771 1.00 94.62 130 ILE A O 1
ATOM 1044 N N . VAL A 1 131 ? 30.417 16.176 -45.568 1.00 94.56 131 VAL A N 1
ATOM 1045 C CA . VAL A 1 131 ? 29.058 16.424 -45.052 1.00 94.56 131 VAL A CA 1
ATOM 1046 C C . VAL A 1 131 ? 28.325 15.110 -44.774 1.00 94.56 131 VAL A C 1
ATOM 1048 O O . VAL A 1 131 ? 27.797 14.929 -43.681 1.00 94.56 131 VAL A O 1
ATOM 1051 N N . TYR A 1 132 ? 28.353 14.159 -45.712 1.00 92.50 132 TYR A N 1
ATOM 1052 C CA . TYR A 1 132 ? 27.720 12.851 -45.528 1.00 92.50 132 TYR A CA 1
ATOM 1053 C C . TYR A 1 132 ? 28.305 12.081 -44.332 1.00 92.50 132 TYR A C 1
ATOM 1055 O O . TYR A 1 132 ? 27.557 11.535 -43.522 1.00 92.50 132 TYR A O 1
ATOM 1063 N N . ARG A 1 133 ? 29.637 12.082 -44.163 1.00 94.44 133 ARG A N 1
ATOM 1064 C CA . ARG A 1 133 ? 30.295 11.423 -43.021 1.00 94.44 133 ARG A CA 1
ATOM 1065 C C . ARG A 1 133 ? 30.001 12.105 -41.686 1.00 94.44 133 ARG A C 1
ATOM 1067 O O . ARG A 1 133 ? 29.847 11.402 -40.693 1.00 94.44 133 ARG A O 1
ATOM 1074 N N . LEU A 1 134 ? 29.881 13.433 -41.652 1.00 95.44 134 LEU A N 1
ATOM 1075 C CA . LEU A 1 134 ? 29.485 14.164 -40.444 1.00 95.44 134 LEU A CA 1
ATOM 1076 C C . LEU A 1 134 ? 28.039 13.862 -40.043 1.00 95.44 134 LEU A C 1
ATOM 1078 O O . LEU A 1 134 ? 27.785 13.616 -38.868 1.00 95.44 134 LEU A O 1
ATOM 1082 N N . ILE A 1 135 ? 27.110 13.810 -41.005 1.00 95.31 135 ILE A N 1
ATOM 1083 C CA . ILE A 1 135 ? 25.719 13.408 -40.741 1.00 95.31 135 ILE A CA 1
ATOM 1084 C C . ILE A 1 135 ? 25.683 11.973 -40.207 1.00 95.31 135 ILE A C 1
ATOM 1086 O O . ILE A 1 135 ? 25.056 11.717 -39.183 1.00 95.31 135 ILE A O 1
ATOM 1090 N N . GLN A 1 136 ? 26.401 11.048 -40.851 1.00 93.06 136 GLN A N 1
ATOM 1091 C CA . GLN A 1 136 ? 26.482 9.657 -40.406 1.00 93.06 136 GLN A CA 1
ATOM 1092 C C . GLN A 1 136 ? 27.044 9.541 -38.978 1.00 93.06 136 GLN A C 1
ATOM 1094 O O . GLN A 1 136 ? 26.504 8.789 -38.170 1.00 93.06 136 GLN A O 1
ATOM 1099 N N . LEU A 1 137 ? 28.095 10.300 -38.651 1.00 96.56 137 LEU A N 1
ATOM 1100 C CA . LEU A 1 137 ? 28.681 10.324 -37.309 1.00 96.56 137 LEU A CA 1
ATOM 1101 C C . LEU A 1 137 ? 27.720 10.935 -36.283 1.00 96.56 137 LEU A C 1
ATOM 1103 O O . LEU A 1 137 ? 27.610 10.410 -35.181 1.00 96.56 137 LEU A O 1
ATOM 1107 N N . GLY A 1 138 ? 26.984 11.986 -36.650 1.00 96.56 138 GLY A N 1
ATOM 1108 C CA . GLY A 1 138 ? 25.951 12.582 -35.803 1.00 96.56 138 GLY A CA 1
ATOM 1109 C C . GLY A 1 138 ? 24.816 11.606 -35.485 1.00 96.56 138 GLY A C 1
ATOM 1110 O O . GLY A 1 138 ? 24.453 11.448 -34.322 1.00 96.56 138 GLY A O 1
ATOM 1111 N N . VAL A 1 139 ? 24.307 10.888 -36.493 1.00 96.19 139 VAL A N 1
ATOM 1112 C CA . VAL A 1 139 ? 23.278 9.850 -36.299 1.00 96.19 139 VAL A CA 1
ATOM 1113 C C . VAL A 1 139 ? 23.808 8.713 -35.426 1.00 96.19 139 VAL A C 1
ATOM 1115 O O . VAL A 1 139 ? 23.123 8.280 -34.504 1.00 96.19 139 VAL A O 1
ATOM 1118 N N . LEU A 1 140 ? 25.039 8.254 -35.666 1.00 95.25 140 LEU A N 1
ATOM 1119 C CA . LEU A 1 140 ? 25.659 7.208 -34.855 1.00 95.25 140 LEU A CA 1
ATOM 1120 C C . LEU A 1 140 ? 25.832 7.651 -33.394 1.00 95.25 140 LEU A C 1
ATOM 1122 O O . LEU A 1 140 ? 25.499 6.896 -32.484 1.00 95.25 140 LEU A O 1
ATOM 1126 N N . ALA A 1 141 ? 26.303 8.878 -33.165 1.00 95.94 141 ALA A N 1
ATOM 1127 C CA . ALA A 1 141 ? 26.451 9.448 -31.830 1.00 95.94 141 ALA A CA 1
ATOM 1128 C C . ALA A 1 141 ? 25.100 9.590 -31.116 1.00 95.94 141 ALA A C 1
ATOM 1130 O O . ALA A 1 141 ? 25.014 9.302 -29.926 1.00 95.94 141 ALA A O 1
ATOM 1131 N N . TYR A 1 142 ? 24.039 9.966 -31.836 1.00 94.00 142 TYR A N 1
ATOM 1132 C CA . TYR A 1 142 ? 22.681 9.997 -31.295 1.00 94.00 142 TYR A CA 1
ATOM 1133 C C . TYR A 1 142 ? 22.191 8.598 -30.906 1.00 94.00 142 TYR A C 1
ATOM 1135 O O . TYR A 1 142 ? 21.728 8.407 -29.787 1.00 94.00 142 TYR A O 1
ATOM 1143 N N . ILE A 1 143 ? 22.335 7.599 -31.781 1.00 93.50 143 ILE A N 1
ATOM 1144 C CA . ILE A 1 143 ? 21.911 6.225 -31.480 1.00 93.50 143 ILE A CA 1
ATOM 1145 C C . ILE A 1 143 ? 22.677 5.687 -30.264 1.00 93.50 143 ILE A C 1
ATOM 1147 O O . ILE A 1 143 ? 22.070 5.183 -29.324 1.00 93.50 143 ILE A O 1
ATOM 1151 N N . ILE A 1 144 ? 24.003 5.828 -30.237 1.00 92.00 144 ILE A N 1
ATOM 1152 C CA . ILE A 1 144 ? 24.817 5.314 -29.129 1.00 92.00 144 ILE A CA 1
ATOM 1153 C C . ILE A 1 144 ? 24.547 6.100 -27.837 1.00 92.00 144 ILE A C 1
ATOM 1155 O O . ILE A 1 144 ? 24.298 5.502 -26.795 1.00 92.00 144 ILE A O 1
ATOM 1159 N N . GLY A 1 145 ? 24.571 7.431 -27.886 1.00 90.94 145 GLY A N 1
ATOM 1160 C CA . GLY A 1 145 ? 24.431 8.278 -26.702 1.00 90.94 145 GLY A CA 1
ATOM 1161 C C . GLY A 1 145 ? 23.008 8.315 -26.148 1.00 90.94 145 GLY A C 1
ATOM 1162 O O . GLY A 1 145 ? 22.804 8.139 -24.951 1.00 90.94 145 GLY A O 1
ATOM 1163 N N . TRP A 1 146 ? 22.014 8.521 -27.008 1.00 88.88 146 TRP A N 1
ATOM 1164 C CA . TRP A 1 146 ? 20.622 8.632 -26.580 1.00 88.88 146 TRP A CA 1
ATOM 1165 C C . TRP A 1 146 ? 19.959 7.260 -26.438 1.00 88.88 146 TRP A C 1
ATOM 1167 O O . TRP A 1 146 ? 19.510 6.899 -25.355 1.00 88.88 146 TRP A O 1
ATOM 1177 N N . VAL A 1 147 ? 19.920 6.463 -27.509 1.00 90.56 147 VAL A N 1
ATOM 1178 C CA . VAL A 1 147 ? 19.129 5.218 -27.528 1.00 90.56 147 VAL A CA 1
ATOM 1179 C C . VAL A 1 147 ? 19.776 4.119 -26.680 1.00 90.56 147 VAL A C 1
ATOM 1181 O O . VAL A 1 147 ? 19.092 3.446 -25.909 1.00 90.56 147 VAL A O 1
ATOM 1184 N N . PHE A 1 148 ? 21.093 3.930 -26.791 1.00 86.56 148 PHE A N 1
ATOM 1185 C CA . PHE A 1 148 ? 21.783 2.885 -26.033 1.00 86.56 148 PHE A CA 1
ATOM 1186 C C . PHE A 1 148 ? 22.180 3.331 -24.630 1.00 86.56 148 PHE A C 1
ATOM 1188 O O . PHE A 1 148 ? 21.874 2.620 -23.681 1.00 86.56 148 PHE A O 1
ATOM 1195 N N . MET A 1 149 ? 22.853 4.471 -24.467 1.00 84.88 149 MET A N 1
ATOM 1196 C CA . MET A 1 149 ? 23.376 4.863 -23.152 1.00 84.88 149 MET A CA 1
ATOM 1197 C C . MET A 1 149 ? 22.310 5.486 -22.241 1.00 84.88 149 MET A C 1
ATOM 1199 O O . MET A 1 149 ? 22.237 5.107 -21.073 1.00 84.88 149 MET A O 1
ATOM 1203 N N . TYR A 1 150 ? 21.489 6.416 -22.746 1.00 85.56 150 TYR A N 1
ATOM 1204 C CA . TYR A 1 150 ? 20.502 7.129 -21.925 1.00 85.56 150 TYR A CA 1
ATOM 1205 C C . TYR A 1 150 ? 19.213 6.322 -21.707 1.00 85.56 150 TYR A C 1
ATOM 1207 O O . TYR A 1 150 ? 18.857 6.032 -20.568 1.00 85.56 150 TYR A O 1
ATOM 1215 N N . GLU A 1 151 ? 18.555 5.887 -22.785 1.00 84.38 151 GLU A N 1
ATOM 1216 C CA . GLU A 1 151 ? 17.315 5.089 -22.720 1.00 84.38 151 GLU A CA 1
ATOM 1217 C C . GLU A 1 151 ? 17.557 3.616 -22.344 1.00 84.38 151 GLU A C 1
ATOM 1219 O O . GLU A 1 151 ? 16.613 2.871 -22.087 1.00 84.38 151 GLU A O 1
ATOM 1224 N N . LYS A 1 152 ? 18.822 3.167 -22.306 1.00 82.69 152 LYS A N 1
ATOM 1225 C CA . LYS A 1 152 ? 19.200 1.765 -22.055 1.00 82.69 152 LYS A CA 1
ATOM 1226 C C . LYS A 1 152 ? 18.415 0.771 -22.926 1.00 82.69 152 LYS A C 1
ATOM 1228 O O . LYS A 1 152 ? 18.044 -0.308 -22.465 1.00 82.69 152 LYS A O 1
ATOM 1233 N N . GLY A 1 153 ? 18.214 1.089 -24.211 1.00 75.75 153 GLY A N 1
ATOM 1234 C CA . GLY A 1 153 ? 17.407 0.284 -25.144 1.00 75.75 153 GLY A CA 1
ATOM 1235 C C . GLY A 1 153 ? 17.899 -1.154 -25.386 1.00 75.75 153 GLY A C 1
ATOM 1236 O O . GLY A 1 153 ? 17.205 -1.946 -26.015 1.00 75.75 153 GLY A O 1
ATOM 1237 N N . TYR A 1 154 ? 19.081 -1.517 -24.879 1.00 79.31 154 TYR A N 1
ATOM 1238 C CA . TYR A 1 154 ? 19.608 -2.886 -24.885 1.00 79.31 154 TYR A CA 1
ATOM 1239 C C . TYR A 1 154 ? 19.047 -3.776 -23.759 1.00 79.31 154 TYR A C 1
ATOM 1241 O O . TYR A 1 154 ? 19.289 -4.989 -23.758 1.00 79.31 154 TYR A O 1
ATOM 1249 N N . GLN A 1 155 ? 18.342 -3.194 -22.783 1.00 75.00 155 GLN A N 1
ATOM 1250 C CA . GLN A 1 155 ? 17.816 -3.910 -21.625 1.00 75.00 155 GLN A CA 1
ATOM 1251 C C . GLN A 1 155 ? 16.353 -4.332 -21.830 1.00 75.00 155 GLN A C 1
ATOM 1253 O O . GLN A 1 155 ? 15.514 -3.561 -22.285 1.00 75.00 155 GLN A O 1
ATOM 1258 N N . SER A 1 156 ? 16.025 -5.567 -21.443 1.00 75.00 156 SER A N 1
ATOM 1259 C CA . SER A 1 156 ? 14.644 -6.068 -21.424 1.00 75.00 156 SER A CA 1
ATOM 1260 C C . SER A 1 156 ? 14.000 -5.868 -20.053 1.00 75.00 156 SER A C 1
ATOM 1262 O O . SER A 1 156 ? 14.580 -6.241 -19.022 1.00 75.00 156 SER A O 1
ATOM 1264 N N . VAL A 1 157 ? 12.782 -5.321 -20.048 1.00 77.12 157 VAL A N 1
ATOM 1265 C CA . VAL A 1 157 ? 12.019 -5.075 -18.822 1.00 77.12 157 VAL A CA 1
ATOM 1266 C C . VAL A 1 157 ? 11.209 -6.306 -18.428 1.00 77.12 157 VAL A C 1
ATOM 1268 O O . VAL A 1 157 ? 10.637 -6.981 -19.281 1.00 77.12 157 VAL A O 1
ATOM 1271 N N . ASP A 1 158 ? 11.196 -6.617 -17.133 1.00 81.19 158 ASP A N 1
ATOM 1272 C CA . ASP A 1 158 ? 10.360 -7.673 -16.551 1.00 81.19 158 ASP A CA 1
ATOM 1273 C C . ASP A 1 158 ? 9.593 -7.121 -15.347 1.00 81.19 158 ASP A C 1
ATOM 1275 O O . ASP A 1 158 ? 10.122 -6.289 -14.599 1.00 81.19 158 ASP A O 1
ATOM 1279 N N . SER A 1 159 ? 8.358 -7.586 -15.172 1.00 84.69 159 SER A N 1
ATOM 1280 C CA . SER A 1 159 ? 7.510 -7.226 -14.038 1.00 84.69 159 SER A CA 1
ATOM 1281 C C . SER A 1 159 ? 7.775 -8.151 -12.858 1.00 84.69 159 SER A C 1
ATOM 1283 O O . SER A 1 159 ? 7.969 -9.356 -13.018 1.00 84.69 159 SER A O 1
ATOM 1285 N N . VAL A 1 160 ? 7.743 -7.592 -11.657 1.00 89.06 160 VAL A N 1
ATOM 1286 C CA . VAL A 1 160 ? 7.979 -8.338 -10.424 1.00 89.06 160 VAL A CA 1
ATOM 1287 C C . VAL A 1 160 ? 6.721 -9.057 -9.927 1.00 89.06 160 VAL A C 1
ATOM 1289 O O . VAL A 1 160 ? 5.621 -8.513 -9.982 1.00 89.06 160 VAL A O 1
ATOM 1292 N N . VAL A 1 161 ? 6.892 -10.254 -9.365 1.00 91.38 161 VAL A N 1
ATOM 1293 C CA . VAL A 1 161 ? 5.888 -10.886 -8.499 1.00 91.38 161 VAL A CA 1
ATOM 1294 C C . VAL A 1 161 ? 6.310 -10.656 -7.053 1.00 91.38 161 VAL A C 1
ATOM 1296 O O . VAL A 1 161 ? 7.432 -10.990 -6.676 1.00 91.38 161 VAL A O 1
ATOM 1299 N N . SER A 1 162 ? 5.435 -10.067 -6.241 1.00 93.06 162 SER A N 1
ATOM 1300 C CA . SER A 1 162 ? 5.759 -9.673 -4.867 1.00 93.06 162 SER A CA 1
ATOM 1301 C C . SER A 1 162 ? 4.815 -10.277 -3.838 1.00 93.06 162 SER A C 1
ATOM 1303 O O . SER A 1 162 ? 3.622 -10.417 -4.091 1.00 93.06 162 SER A O 1
ATOM 1305 N N . THR A 1 163 ? 5.332 -10.518 -2.639 1.00 93.19 163 THR A N 1
ATOM 1306 C CA . THR A 1 163 ? 4.545 -10.822 -1.442 1.00 93.19 163 THR A CA 1
ATOM 1307 C C . THR A 1 163 ? 4.928 -9.878 -0.307 1.00 93.19 163 THR A C 1
ATOM 1309 O O . THR A 1 163 ? 6.093 -9.487 -0.171 1.00 93.19 163 THR A O 1
ATOM 1312 N N . VAL A 1 164 ? 3.942 -9.477 0.491 1.00 94.75 164 VAL A N 1
ATOM 1313 C CA . VAL A 1 164 ? 4.115 -8.572 1.631 1.00 94.75 164 VAL A CA 1
ATOM 1314 C C . VAL A 1 164 ? 3.466 -9.196 2.852 1.00 94.75 164 VAL A C 1
ATOM 1316 O O . VAL A 1 164 ? 2.334 -9.668 2.790 1.00 94.75 164 VAL A O 1
ATOM 1319 N N . SER A 1 165 ? 4.189 -9.163 3.964 1.00 93.75 165 SER A N 1
ATOM 1320 C CA . SER A 1 165 ? 3.687 -9.521 5.281 1.00 93.75 165 SER A CA 1
ATOM 1321 C C . SER A 1 165 ? 4.051 -8.428 6.274 1.00 93.75 165 SER A C 1
ATOM 1323 O O . SER A 1 165 ? 5.190 -7.956 6.299 1.00 93.75 165 SER A O 1
ATOM 1325 N N . VAL A 1 166 ? 3.082 -8.025 7.088 1.00 94.81 166 VAL A N 1
ATOM 1326 C CA . VAL A 1 166 ? 3.241 -6.962 8.081 1.00 94.81 166 VAL A CA 1
ATOM 1327 C C . VAL A 1 166 ? 3.053 -7.522 9.479 1.00 94.81 166 VAL A C 1
ATOM 1329 O O . VAL A 1 166 ? 2.118 -8.278 9.739 1.00 94.81 166 VAL A O 1
ATOM 1332 N N . LYS A 1 167 ? 3.930 -7.120 10.399 1.00 93.75 167 LYS A N 1
ATOM 1333 C CA . LYS A 1 167 ? 3.811 -7.437 11.822 1.00 93.75 167 LYS A CA 1
ATOM 1334 C C . LYS A 1 167 ? 3.876 -6.165 12.651 1.00 93.75 167 LYS A C 1
ATOM 1336 O O . LYS A 1 167 ? 4.888 -5.471 12.658 1.00 93.75 167 LYS A O 1
ATOM 1341 N N . MET A 1 168 ? 2.805 -5.896 13.382 1.00 94.19 168 MET A N 1
ATOM 1342 C CA . MET A 1 168 ? 2.720 -4.769 14.306 1.00 94.19 168 MET A CA 1
ATOM 1343 C C . MET A 1 168 ? 3.219 -5.162 15.699 1.00 94.19 168 MET A C 1
ATOM 1345 O O . MET A 1 168 ? 3.085 -6.316 16.114 1.00 94.19 168 MET A O 1
ATOM 1349 N N . LYS A 1 169 ? 3.779 -4.196 16.428 1.00 94.81 169 LYS A N 1
ATOM 1350 C CA . LYS A 1 169 ? 4.123 -4.300 17.849 1.00 94.81 169 LYS A CA 1
ATOM 1351 C C . LYS A 1 169 ? 3.773 -2.998 18.564 1.00 94.81 169 LYS A C 1
ATOM 1353 O O . LYS A 1 169 ? 4.077 -1.909 18.078 1.00 94.81 169 LYS A O 1
ATOM 1358 N N . GLY A 1 170 ? 3.168 -3.127 19.735 1.00 95.06 170 GLY A N 1
ATOM 1359 C CA . GLY A 1 170 ? 2.715 -2.001 20.536 1.00 95.06 170 GLY A CA 1
ATOM 1360 C C . GLY A 1 170 ? 1.687 -2.453 21.561 1.00 95.06 170 GLY A C 1
ATOM 1361 O O . GLY A 1 170 ? 1.024 -3.472 21.376 1.00 95.06 170 GLY A O 1
ATOM 1362 N N . ILE A 1 171 ? 1.594 -1.713 22.660 1.00 95.75 171 ILE A N 1
ATOM 1363 C CA . ILE A 1 171 ? 0.565 -1.896 23.680 1.00 95.75 171 ILE A CA 1
ATOM 1364 C C . ILE A 1 171 ? 0.068 -0.504 24.050 1.00 95.75 171 ILE A C 1
ATOM 1366 O O . ILE A 1 171 ? 0.874 0.407 24.245 1.00 95.75 171 ILE A O 1
ATOM 1370 N N . ALA A 1 172 ? -1.246 -0.336 24.146 1.00 95.12 172 ALA A N 1
ATOM 1371 C CA . ALA A 1 172 ? -1.854 0.880 24.672 1.00 95.12 172 ALA A CA 1
ATOM 1372 C C . ALA A 1 172 ? -2.662 0.573 25.932 1.00 95.12 172 ALA A C 1
ATOM 1374 O O . ALA A 1 172 ? -3.219 -0.511 26.092 1.00 95.12 172 ALA A O 1
ATOM 1375 N N . TYR A 1 173 ? -2.732 1.555 26.821 1.00 94.00 173 TYR A N 1
ATOM 1376 C CA . TYR A 1 173 ? -3.559 1.516 28.016 1.00 94.00 173 TYR A CA 1
ATOM 1377 C C . TYR A 1 173 ? -4.578 2.646 27.943 1.00 94.00 173 TYR A C 1
ATOM 1379 O O . TYR A 1 173 ? -4.210 3.796 27.707 1.00 94.00 173 TYR A O 1
ATOM 1387 N N . THR A 1 174 ? -5.845 2.320 28.165 1.00 91.69 174 THR A N 1
ATOM 1388 C CA . THR A 1 174 ? -6.936 3.294 28.227 1.00 91.69 174 THR A CA 1
ATOM 1389 C C . THR A 1 174 ? -7.654 3.158 29.559 1.00 91.69 174 THR A C 1
ATOM 1391 O O . THR A 1 174 ? -7.937 2.044 30.003 1.00 91.69 174 THR A O 1
ATOM 1394 N N . ASN A 1 175 ? -7.982 4.289 30.177 1.00 88.31 175 ASN A N 1
ATOM 1395 C CA . ASN A 1 175 ? -8.800 4.340 31.382 1.00 88.31 175 ASN A CA 1
ATOM 1396 C C . ASN A 1 175 ? -10.003 5.243 31.120 1.00 88.31 175 ASN A C 1
ATOM 1398 O O . ASN A 1 175 ? -9.890 6.466 31.196 1.00 88.31 175 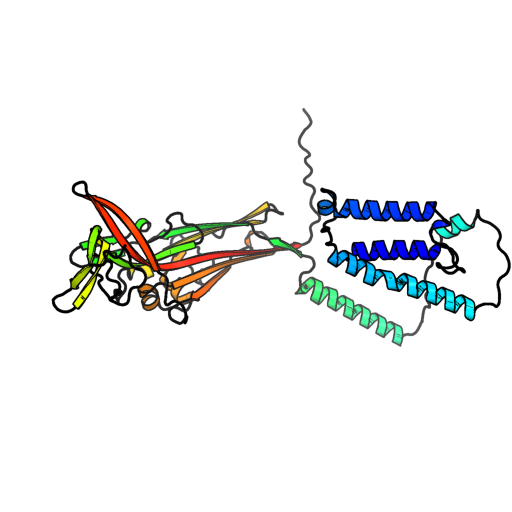ASN A O 1
ATOM 1402 N N . GLU A 1 176 ? -11.138 4.637 30.782 1.00 81.56 176 GLU A N 1
ATOM 1403 C CA . GLU A 1 176 ? -12.371 5.362 30.498 1.00 81.56 176 GLU A CA 1
ATOM 1404 C C . GLU A 1 176 ? -13.468 4.923 31.476 1.00 81.56 176 GLU A C 1
ATOM 1406 O O . GLU A 1 176 ? -13.742 3.734 31.622 1.00 81.56 176 GLU A O 1
ATOM 1411 N N . LYS A 1 177 ? -14.103 5.886 32.165 1.00 70.62 177 LYS A N 1
ATOM 1412 C CA . LYS A 1 177 ? -15.265 5.669 33.058 1.00 70.62 177 LYS A CA 1
ATOM 1413 C C . LYS A 1 177 ? -15.086 4.511 34.065 1.00 70.62 177 LYS A C 1
ATOM 1415 O O . LYS A 1 177 ? -16.005 3.720 34.260 1.00 70.62 177 LYS A O 1
ATOM 1420 N N . ASN A 1 178 ? -13.921 4.429 34.719 1.00 68.31 178 ASN A N 1
ATOM 1421 C CA . ASN A 1 178 ? -13.527 3.363 35.661 1.00 68.31 178 ASN A CA 1
ATOM 1422 C C . ASN A 1 178 ? -13.355 1.956 35.051 1.00 68.31 178 ASN A C 1
ATOM 1424 O O . ASN A 1 178 ? -13.237 0.991 35.804 1.00 68.31 178 ASN A O 1
ATOM 1428 N N . ASN A 1 179 ? -13.292 1.820 33.724 1.00 80.50 179 ASN A N 1
ATOM 1429 C CA . ASN A 1 179 ? -12.892 0.579 33.070 1.00 80.50 179 ASN A CA 1
ATOM 1430 C C . ASN A 1 179 ? -11.484 0.738 32.482 1.00 80.50 179 ASN A C 1
ATOM 1432 O O . ASN A 1 179 ? -11.275 1.438 31.487 1.00 80.50 179 ASN A O 1
ATOM 1436 N N . SER A 1 180 ? -10.505 0.115 33.133 1.00 88.81 180 SER A N 1
ATOM 1437 C CA . SER A 1 180 ? -9.132 0.058 32.650 1.00 88.81 180 SER A CA 1
ATOM 1438 C C . SER A 1 180 ? -8.981 -1.099 31.667 1.00 88.81 180 SER A C 1
ATOM 1440 O O . SER A 1 180 ? -9.318 -2.244 31.965 1.00 88.81 180 SER A O 1
ATOM 1442 N N . ARG A 1 181 ? -8.465 -0.805 30.472 1.00 91.00 181 ARG A N 1
ATOM 1443 C CA . ARG A 1 181 ? -8.260 -1.808 29.426 1.00 91.00 181 ARG A CA 1
ATOM 1444 C C . ARG A 1 181 ? -6.892 -1.663 28.780 1.00 91.00 181 ARG A C 1
ATOM 1446 O O . ARG A 1 181 ? -6.415 -0.558 28.527 1.00 91.00 181 ARG A O 1
ATOM 1453 N N . ILE A 1 182 ? -6.279 -2.812 28.520 1.00 94.56 182 ILE A N 1
ATOM 1454 C CA . ILE A 1 182 ? -5.060 -2.939 27.729 1.00 94.56 182 ILE A CA 1
ATOM 1455 C C . ILE A 1 182 ? -5.462 -3.329 26.308 1.00 94.56 182 ILE A C 1
ATOM 1457 O O . ILE A 1 182 ? -6.333 -4.176 26.119 1.00 94.56 182 ILE A O 1
ATOM 1461 N N . TRP A 1 183 ? -4.816 -2.703 25.334 1.00 95.06 183 TRP A N 1
ATOM 1462 C CA . TRP A 1 183 ? -4.989 -2.948 23.911 1.00 95.06 183 TRP A CA 1
ATOM 1463 C C . TRP A 1 183 ? -3.690 -3.500 23.342 1.00 95.06 183 TRP A C 1
ATOM 1465 O O . TRP A 1 183 ? -2.642 -2.860 23.460 1.00 95.06 183 TRP A O 1
ATOM 1475 N N . ASP A 1 184 ? -3.768 -4.664 22.710 1.00 96.00 184 ASP A N 1
ATOM 1476 C CA . ASP A 1 184 ? -2.656 -5.293 22.009 1.00 96.00 184 ASP A CA 1
ATOM 1477 C C . ASP A 1 184 ? -2.936 -5.400 20.501 1.00 96.00 184 ASP A C 1
ATOM 1479 O O . ASP A 1 184 ? -3.986 -4.994 19.996 1.00 96.00 184 ASP A O 1
ATOM 1483 N N . VAL A 1 185 ? -1.970 -5.958 19.773 1.00 95.06 185 VAL A N 1
ATOM 1484 C CA . VAL A 1 185 ? -2.009 -6.091 18.311 1.00 95.06 185 VAL A CA 1
ATOM 1485 C C . VAL A 1 185 ? -3.277 -6.797 17.816 1.00 95.06 185 VAL A C 1
ATOM 1487 O O . VAL A 1 185 ? -3.766 -6.459 16.740 1.00 95.06 185 VAL A O 1
ATOM 1490 N N . ALA A 1 186 ? -3.816 -7.755 18.573 1.00 93.69 186 ALA A N 1
ATOM 1491 C CA . ALA A 1 186 ? -4.999 -8.505 18.165 1.00 93.69 186 ALA A CA 1
ATOM 1492 C C . ALA A 1 186 ? -6.288 -7.677 18.280 1.00 93.69 186 ALA A C 1
ATOM 1494 O O . ALA A 1 186 ? -7.255 -7.958 17.572 1.00 93.69 186 ALA A O 1
ATOM 1495 N N . ASP A 1 187 ? -6.303 -6.655 19.138 1.00 94.56 187 ASP A N 1
ATOM 1496 C CA . ASP A 1 187 ? -7.466 -5.792 19.316 1.00 94.56 187 ASP A CA 1
ATOM 1497 C C . ASP A 1 187 ? -7.483 -4.571 18.381 1.00 94.56 187 ASP A C 1
ATOM 1499 O O . ASP A 1 187 ? -8.569 -4.127 18.008 1.00 94.56 187 ASP A O 1
ATOM 1503 N N . TYR A 1 188 ? -6.325 -3.984 18.045 1.00 95.12 188 TYR A N 1
ATOM 1504 C CA . TYR A 1 188 ? -6.273 -2.713 17.301 1.00 95.12 188 TYR A CA 1
ATOM 1505 C C . TYR A 1 188 ? -5.889 -2.839 15.817 1.00 95.12 188 TYR A C 1
ATOM 1507 O O . TYR A 1 188 ? -5.959 -1.835 15.106 1.00 95.12 188 TYR A O 1
ATOM 1515 N N . VAL A 1 189 ? -5.485 -4.019 15.327 1.00 96.00 189 VAL A N 1
ATOM 1516 C CA . VAL A 1 189 ? -5.095 -4.228 13.917 1.00 96.00 189 VAL A CA 1
ATOM 1517 C C . VAL A 1 189 ? -6.153 -5.019 13.155 1.00 96.00 189 VAL A C 1
ATOM 1519 O O . VAL A 1 189 ? -6.503 -6.136 13.533 1.00 96.00 189 VAL A O 1
ATOM 1522 N N . PHE A 1 190 ? -6.611 -4.473 12.026 1.00 94.50 190 PHE A N 1
ATOM 1523 C CA . PHE A 1 190 ? -7.661 -5.079 11.208 1.00 94.50 190 PHE A CA 1
ATOM 1524 C C . PHE A 1 190 ? -7.303 -5.115 9.717 1.00 94.50 190 PHE A C 1
ATOM 1526 O O . PHE A 1 190 ? -7.021 -4.068 9.150 1.00 94.50 190 PHE A O 1
ATOM 1533 N N . PRO A 1 191 ? -7.406 -6.259 9.030 1.00 94.50 191 PRO A N 1
ATOM 1534 C CA . PRO A 1 191 ? -7.568 -7.588 9.598 1.00 94.50 191 PRO A CA 1
ATOM 1535 C C . PRO A 1 191 ? -6.234 -8.101 10.192 1.00 94.50 191 PRO A C 1
ATOM 1537 O O . PRO A 1 191 ? -5.160 -7.635 9.806 1.00 94.50 191 PRO A O 1
ATOM 1540 N N . PRO A 1 192 ? -6.256 -9.093 11.098 1.00 88.00 192 PRO A N 1
ATOM 1541 C CA . PRO A 1 192 ? -5.052 -9.541 11.805 1.00 88.00 192 PRO A CA 1
ATOM 1542 C C . PRO A 1 192 ? -4.101 -10.398 10.951 1.00 88.00 192 PRO A C 1
ATOM 1544 O O . PRO A 1 192 ? -3.035 -10.777 11.428 1.00 88.00 192 PRO A O 1
ATOM 1547 N N . GLN A 1 193 ? -4.451 -10.730 9.699 1.00 85.94 193 GLN A N 1
ATOM 1548 C CA . GLN A 1 193 ? -3.640 -11.635 8.869 1.00 85.94 193 GLN A CA 1
ATOM 1549 C C . GLN A 1 193 ? -2.313 -11.020 8.387 1.00 85.94 193 GLN A C 1
ATOM 1551 O O . GLN A 1 193 ? -1.492 -11.735 7.817 1.00 85.94 193 GLN A O 1
ATOM 1556 N N . GLY A 1 194 ? -2.090 -9.717 8.593 1.00 76.12 194 GLY A N 1
ATOM 1557 C CA . GLY A 1 194 ? -0.836 -9.060 8.210 1.00 76.12 194 GLY A CA 1
ATOM 1558 C C . GLY A 1 194 ? -0.632 -8.984 6.695 1.00 76.12 194 GLY A C 1
ATOM 1559 O O . GLY A 1 194 ? 0.495 -9.116 6.221 1.00 76.12 194 GLY A O 1
ATOM 1560 N N . VAL A 1 195 ? -1.722 -8.812 5.944 1.00 86.69 195 VAL A N 1
ATOM 1561 C CA . VAL A 1 195 ? -1.721 -8.596 4.488 1.00 86.69 195 VAL A CA 1
ATOM 1562 C C . VAL A 1 195 ? -1.321 -7.155 4.141 1.00 86.69 195 VAL A C 1
ATOM 1564 O O . VAL A 1 195 ? -1.262 -6.291 5.011 1.00 86.69 195 VAL A O 1
ATOM 1567 N N . GLY A 1 196 ? -1.071 -6.871 2.860 1.00 88.12 196 GLY A N 1
ATOM 1568 C CA . GLY A 1 196 ? -0.653 -5.544 2.384 1.00 88.12 196 GLY A CA 1
ATOM 1569 C C . GLY A 1 196 ? -1.681 -4.411 2.535 1.00 88.12 196 GLY A C 1
ATOM 1570 O O . GLY A 1 196 ? -1.386 -3.303 2.114 1.00 88.12 196 GLY A O 1
ATOM 1571 N N . SER A 1 197 ? -2.864 -4.651 3.107 1.00 93.81 197 SER A N 1
ATOM 1572 C CA . SER A 1 197 ? -3.869 -3.621 3.399 1.00 93.81 197 SER A CA 1
ATOM 1573 C C . SER A 1 197 ? -4.486 -3.884 4.769 1.00 93.81 197 SER A C 1
ATOM 1575 O O . SER A 1 197 ? -5.098 -4.931 4.988 1.00 93.81 197 SER A O 1
ATOM 1577 N N . PHE A 1 198 ? -4.289 -2.965 5.710 1.00 94.94 198 PHE A N 1
ATOM 1578 C CA . PHE A 1 198 ? -4.764 -3.110 7.086 1.00 94.94 198 PHE A CA 1
ATOM 1579 C C . PHE A 1 198 ? -4.997 -1.745 7.736 1.00 94.94 198 PHE A C 1
ATOM 1581 O O . PHE A 1 198 ? -4.589 -0.704 7.231 1.00 94.94 198 PHE A O 1
ATOM 1588 N N . VAL A 1 199 ? -5.677 -1.747 8.873 1.00 95.69 199 VAL A N 1
ATOM 1589 C CA . VAL A 1 199 ? -6.083 -0.573 9.636 1.00 95.69 199 VAL A CA 1
ATOM 1590 C C . VAL A 1 199 ? -5.524 -0.701 11.038 1.00 95.69 199 VAL A C 1
ATOM 1592 O O . VAL A 1 199 ? -5.658 -1.751 11.666 1.00 95.69 199 VAL A O 1
ATOM 1595 N N . VAL A 1 200 ? -4.934 0.380 11.535 1.00 96.44 200 VAL A N 1
ATOM 1596 C CA . VAL A 1 200 ? -4.546 0.523 12.937 1.00 96.44 200 VAL A CA 1
ATOM 1597 C C . VAL A 1 200 ? -5.544 1.456 13.606 1.00 96.44 200 VAL A C 1
ATOM 1599 O O . VAL A 1 200 ? -5.672 2.618 13.220 1.00 96.44 200 VAL A O 1
ATOM 1602 N N . MET A 1 201 ? -6.275 0.940 14.589 1.00 96.38 201 MET A N 1
ATOM 1603 C CA . MET A 1 201 ? -7.226 1.713 15.380 1.00 96.38 201 MET A CA 1
ATOM 1604 C C . MET A 1 201 ? -6.498 2.750 16.240 1.00 96.38 201 MET A C 1
ATOM 1606 O O . MET A 1 201 ? -5.584 2.417 16.992 1.00 96.38 201 MET A O 1
ATOM 1610 N N . THR A 1 202 ? -6.951 3.997 16.156 1.00 95.75 202 THR A N 1
ATOM 1611 C CA . THR A 1 202 ? -6.424 5.137 16.925 1.00 95.75 202 THR A CA 1
ATOM 1612 C C . THR A 1 202 ? -7.471 5.738 17.856 1.00 95.75 202 THR A C 1
ATOM 1614 O O . THR A 1 202 ? -7.133 6.302 18.897 1.00 95.75 202 THR A O 1
ATOM 1617 N N . ASN A 1 203 ? -8.750 5.600 17.509 1.00 94.94 203 ASN A N 1
ATOM 1618 C CA . ASN A 1 203 ? -9.868 6.072 18.311 1.00 94.94 203 ASN A CA 1
ATOM 1619 C C . ASN A 1 203 ? -11.081 5.156 18.111 1.00 94.94 203 ASN A C 1
ATOM 1621 O O . ASN A 1 203 ? -11.187 4.464 17.096 1.00 94.94 203 ASN A O 1
ATOM 1625 N N . TYR A 1 204 ? -12.000 5.122 19.069 1.00 94.00 204 TYR A N 1
ATOM 1626 C CA . TYR A 1 204 ? -13.190 4.282 18.959 1.00 94.00 204 TYR A CA 1
ATOM 1627 C C . TYR A 1 204 ? -14.361 4.829 19.774 1.00 94.00 204 TYR A C 1
ATOM 1629 O O . TYR A 1 204 ? -14.182 5.594 20.717 1.00 94.00 204 TYR A O 1
ATOM 1637 N N . ILE A 1 205 ? -15.568 4.404 19.407 1.00 92.44 205 ILE A N 1
ATOM 1638 C CA . ILE A 1 205 ? -16.787 4.574 20.197 1.00 92.44 205 ILE A CA 1
ATOM 1639 C C . ILE A 1 205 ? -17.339 3.179 20.484 1.00 92.44 205 ILE A C 1
ATOM 1641 O O . ILE A 1 205 ? -17.618 2.403 19.565 1.00 92.44 205 ILE A O 1
ATOM 1645 N N . GLU A 1 206 ? -17.489 2.861 21.767 1.00 91.88 206 GLU A N 1
ATOM 1646 C CA . GLU A 1 206 ? -18.021 1.586 22.242 1.00 91.88 206 GLU A CA 1
ATOM 1647 C C . GLU A 1 206 ? -19.473 1.750 22.708 1.00 91.88 206 GLU A C 1
ATOM 1649 O O . GLU A 1 206 ? -19.790 2.591 23.549 1.00 91.88 206 GLU A O 1
ATOM 1654 N N . THR A 1 207 ? -20.370 0.917 22.178 1.00 91.88 207 THR A N 1
ATOM 1655 C CA . THR A 1 207 ? -21.749 0.775 22.665 1.00 91.88 207 THR A CA 1
ATOM 1656 C C . THR A 1 207 ? -21.936 -0.643 23.196 1.00 91.88 207 THR A C 1
ATOM 1658 O O . THR A 1 207 ? -22.238 -1.575 22.445 1.00 91.88 207 THR A O 1
ATOM 1661 N N . ALA A 1 208 ? -21.704 -0.811 24.498 1.00 91.75 208 ALA A N 1
ATOM 1662 C CA . ALA A 1 208 ? -21.773 -2.099 25.179 1.00 91.75 208 ALA A CA 1
ATOM 1663 C C . ALA A 1 208 ? -23.216 -2.542 25.473 1.00 91.75 208 ALA A C 1
ATOM 1665 O O . ALA A 1 208 ? -24.112 -1.721 25.681 1.00 91.75 208 ALA A O 1
ATOM 1666 N N . GLY A 1 209 ? -23.425 -3.861 25.530 1.00 91.81 209 GLY A N 1
ATOM 1667 C CA . GLY A 1 209 ? -24.676 -4.455 26.007 1.00 91.81 209 GLY A CA 1
ATOM 1668 C C . GLY A 1 209 ? -25.883 -4.232 25.095 1.00 91.81 209 GLY A C 1
ATOM 1669 O O . GLY A 1 209 ? -27.014 -4.226 25.585 1.00 91.81 209 GLY A O 1
ATOM 1670 N N . GLN A 1 210 ? -25.672 -4.055 23.785 1.00 93.50 210 GLN A N 1
ATOM 1671 C CA . GLN A 1 210 ? -26.785 -3.979 22.847 1.00 93.50 210 GLN A CA 1
ATOM 1672 C C . GLN A 1 210 ? -27.545 -5.304 22.832 1.00 93.50 210 GLN A C 1
ATOM 1674 O O . GLN A 1 210 ? -26.943 -6.358 22.653 1.00 93.50 210 GLN A O 1
ATOM 1679 N N . LYS A 1 211 ? -28.868 -5.244 22.950 1.00 94.38 211 LYS A N 1
ATOM 1680 C CA . LYS A 1 211 ? -29.786 -6.377 22.786 1.00 94.38 211 LYS A CA 1
ATOM 1681 C C . LYS A 1 211 ? -30.837 -6.047 21.737 1.00 94.38 211 LYS A C 1
ATOM 1683 O O . LYS A 1 211 ? -31.126 -4.872 21.506 1.00 94.38 211 LYS A O 1
ATOM 1688 N N . GLN A 1 212 ? -31.431 -7.064 21.127 1.00 92.38 212 GLN A N 1
ATOM 1689 C CA . GLN A 1 212 ? -32.564 -6.846 20.234 1.00 92.38 212 GLN A CA 1
ATOM 1690 C C . GLN A 1 212 ? -33.787 -6.382 21.033 1.00 92.38 212 GLN A C 1
ATOM 1692 O O . GLN A 1 212 ? -34.160 -6.992 22.037 1.00 92.38 212 GLN A O 1
ATOM 1697 N N . GLY A 1 213 ? -34.393 -5.276 20.614 1.00 91.81 213 GLY A N 1
ATOM 1698 C CA . GLY A 1 213 ? -35.561 -4.711 21.276 1.00 91.81 213 GLY A CA 1
ATOM 1699 C C . GLY A 1 213 ? -36.012 -3.391 20.664 1.00 91.81 213 GLY A C 1
ATOM 1700 O O . GLY A 1 213 ? -35.525 -2.975 19.612 1.00 91.81 213 GLY A O 1
ATOM 1701 N N . ASN A 1 214 ? -36.955 -2.739 21.342 1.00 90.44 214 ASN A N 1
ATOM 1702 C CA . ASN A 1 214 ? -37.446 -1.422 20.956 1.00 90.44 214 ASN A CA 1
ATOM 1703 C C . ASN A 1 214 ? -36.654 -0.320 21.664 1.00 90.44 214 ASN A C 1
ATOM 1705 O O . ASN A 1 214 ? -36.464 -0.371 22.882 1.00 90.44 214 ASN A O 1
ATOM 1709 N N . CYS A 1 215 ? -36.240 0.703 20.921 1.00 86.50 215 CYS A N 1
ATOM 1710 C CA . CYS A 1 215 ? -35.665 1.920 21.487 1.00 86.50 215 CYS A CA 1
ATOM 1711 C C . CYS A 1 215 ? -35.938 3.149 20.617 1.00 86.50 215 CYS A C 1
ATOM 1713 O O . CYS A 1 215 ? -36.345 3.062 19.462 1.00 86.50 215 CYS A O 1
ATOM 1715 N N . THR A 1 216 ? -35.730 4.323 21.201 1.00 82.44 216 THR A N 1
ATOM 1716 C CA . THR A 1 216 ? -35.935 5.629 20.567 1.00 82.44 216 THR A CA 1
ATOM 1717 C C . THR A 1 216 ? -34.684 6.108 19.836 1.00 82.44 216 THR A C 1
ATOM 1719 O O . THR A 1 216 ? -33.574 5.918 20.340 1.00 82.44 216 THR A O 1
ATOM 1722 N N . LYS A 1 217 ? -34.842 6.804 18.700 1.00 73.75 217 LYS A N 1
ATOM 1723 C CA . LYS A 1 217 ? -33.720 7.492 18.031 1.00 73.75 217 LYS A CA 1
ATOM 1724 C C . LYS A 1 217 ? -33.061 8.537 18.946 1.00 73.75 217 LYS A C 1
ATOM 1726 O O . LYS A 1 217 ? -33.761 9.245 19.669 1.00 73.75 217 LYS A O 1
ATOM 1731 N N . ILE A 1 218 ? -31.729 8.641 18.868 1.00 66.94 218 ILE A N 1
ATOM 1732 C CA . ILE A 1 218 ? -30.907 9.604 19.630 1.00 66.94 218 ILE A CA 1
ATOM 1733 C C . ILE A 1 218 ? -30.865 10.980 18.941 1.00 66.94 218 ILE A C 1
ATOM 1735 O O . ILE A 1 218 ? -30.821 12.000 19.624 1.00 66.94 218 ILE A O 1
ATOM 1739 N N . SER A 1 219 ? -30.929 11.022 17.606 1.00 62.19 219 SER A N 1
ATOM 1740 C CA . SER A 1 219 ? -30.934 12.253 16.806 1.00 62.19 219 SER A CA 1
ATOM 1741 C C . SER A 1 219 ? -31.952 12.171 15.664 1.00 62.19 219 SER A C 1
ATOM 1743 O O . SER A 1 219 ? -32.286 11.087 15.181 1.00 62.19 219 SER A O 1
ATOM 1745 N N . TYR A 1 220 ? -32.465 13.329 15.240 1.00 53.44 220 TYR A N 1
ATOM 1746 C CA . TYR A 1 220 ? -33.422 13.464 14.134 1.00 53.44 220 TYR A CA 1
ATOM 1747 C C . TYR A 1 220 ? -32.755 13.296 12.753 1.00 53.44 220 TYR A C 1
ATOM 1749 O O . TYR A 1 220 ? -33.449 13.055 11.768 1.00 53.44 220 TYR A O 1
ATOM 1757 N N . ILE A 1 221 ? -31.422 13.429 12.688 1.00 53.56 221 ILE A N 1
ATOM 1758 C CA . ILE A 1 221 ? -30.654 13.614 11.442 1.00 53.56 221 ILE A CA 1
ATOM 1759 C C . ILE A 1 221 ? -30.040 12.302 10.910 1.00 53.56 221 ILE A C 1
ATOM 1761 O O . ILE A 1 221 ? -29.682 12.234 9.737 1.00 53.56 221 ILE A O 1
ATOM 1765 N N . ASP A 1 222 ? -30.002 11.224 11.700 1.00 54.25 222 ASP A N 1
ATOM 1766 C CA . ASP A 1 222 ? -29.447 9.945 11.239 1.00 54.25 222 ASP A CA 1
ATOM 1767 C C . ASP A 1 222 ? -30.430 9.194 10.317 1.00 54.25 222 ASP A C 1
ATOM 1769 O O . ASP A 1 222 ? -31.396 8.539 10.747 1.00 54.25 222 ASP A O 1
ATOM 1773 N N . PHE A 1 223 ? -30.165 9.312 9.014 1.00 47.47 223 PHE A N 1
ATOM 1774 C CA . PHE A 1 223 ? -30.633 8.431 7.944 1.00 47.47 223 PHE A CA 1
ATOM 1775 C C . PHE A 1 223 ? -29.427 7.628 7.434 1.00 47.47 223 PHE A C 1
ATOM 1777 O O . PHE A 1 223 ? -28.417 8.245 7.100 1.00 47.47 223 PHE A O 1
ATOM 1784 N N . PRO A 1 224 ? -29.488 6.289 7.311 1.00 54.38 224 PRO A N 1
ATOM 1785 C CA . PRO A 1 224 ? -30.642 5.392 7.423 1.00 54.38 224 PRO A CA 1
ATOM 1786 C C . PRO A 1 224 ? -30.890 4.897 8.862 1.00 54.38 224 PRO A C 1
ATOM 1788 O O . PRO A 1 224 ? -30.016 5.006 9.719 1.00 54.38 224 PRO A O 1
ATOM 1791 N N . PRO A 1 225 ? -32.081 4.351 9.170 1.00 56.53 225 PRO A N 1
ATOM 1792 C CA . PRO A 1 225 ? -32.349 3.857 10.511 1.00 56.53 225 PRO A CA 1
ATOM 1793 C C . PRO A 1 225 ? -31.507 2.600 10.784 1.00 56.53 225 PRO A C 1
ATOM 1795 O O . PRO A 1 225 ? -31.571 1.628 10.035 1.00 56.53 225 PRO A O 1
ATOM 1798 N N . SER A 1 226 ? -30.768 2.582 11.898 1.00 73.75 226 SER A N 1
ATOM 1799 C CA . SER A 1 226 ? -30.047 1.402 12.422 1.00 73.75 226 SER A CA 1
ATOM 1800 C C . SER A 1 226 ? -30.977 0.248 12.863 1.00 73.75 226 SER A C 1
ATOM 1802 O O . SER A 1 226 ? -30.583 -0.610 13.652 1.00 73.75 226 SER A O 1
ATOM 1804 N N . GLY A 1 227 ? -32.228 0.249 12.395 1.00 80.69 227 GLY A N 1
ATOM 1805 C CA . GLY A 1 227 ? -33.316 -0.652 12.756 1.00 80.69 227 GLY A CA 1
ATOM 1806 C C . GLY A 1 227 ? -34.584 -0.364 11.942 1.00 80.69 227 GLY A C 1
ATOM 1807 O O . GLY A 1 227 ? -34.611 0.517 11.084 1.00 80.69 227 GLY A O 1
ATOM 1808 N N . ILE A 1 228 ? -35.653 -1.107 12.215 1.00 86.06 228 ILE A N 1
ATOM 1809 C CA . ILE A 1 228 ? -36.946 -0.982 11.527 1.00 86.06 228 ILE A CA 1
ATOM 1810 C C . ILE A 1 228 ? -37.830 -0.007 12.308 1.00 86.06 228 ILE A C 1
ATOM 1812 O O . ILE A 1 228 ? -37.954 -0.133 13.522 1.00 86.06 228 ILE A O 1
ATOM 1816 N N . LEU A 1 229 ? -38.461 0.963 11.642 1.00 86.88 229 LEU A N 1
ATOM 1817 C CA . LEU A 1 229 ? -39.401 1.885 12.294 1.00 86.88 229 LEU A CA 1
ATOM 1818 C C . LEU A 1 229 ? -40.670 1.135 12.725 1.00 86.88 229 LEU A C 1
ATOM 1820 O O . LEU A 1 229 ? -41.310 0.493 11.898 1.00 86.88 229 LEU A O 1
ATOM 1824 N N . THR A 1 230 ? -41.068 1.255 13.994 1.00 87.31 230 THR A N 1
ATOM 1825 C CA . THR A 1 230 ? -42.303 0.621 14.503 1.00 87.31 230 THR A CA 1
ATOM 1826 C C . THR A 1 230 ? -43.559 1.447 14.208 1.00 87.31 230 THR A C 1
ATOM 1828 O O . THR A 1 230 ? -44.675 0.961 14.375 1.00 87.31 230 THR A O 1
ATOM 1831 N N . GLY A 1 231 ? -43.390 2.710 13.798 1.00 84.75 231 GLY A N 1
ATOM 1832 C CA . GLY A 1 231 ? -44.478 3.667 13.571 1.00 84.75 231 GLY A CA 1
ATOM 1833 C C . GLY A 1 231 ? -44.980 4.365 14.840 1.00 84.75 231 GLY A C 1
ATOM 1834 O O . GLY A 1 231 ? -45.860 5.219 14.755 1.00 84.75 231 GLY A O 1
ATOM 1835 N N . LYS A 1 232 ? -44.419 4.047 16.015 1.00 86.50 232 LYS A N 1
ATOM 1836 C CA . LYS A 1 232 ? -44.745 4.724 17.277 1.00 86.50 232 LYS A CA 1
ATOM 1837 C C . LYS A 1 232 ? -43.800 5.896 17.530 1.00 86.50 232 LYS A C 1
ATOM 1839 O O . LYS A 1 232 ? -42.611 5.839 17.223 1.00 86.50 232 LYS A O 1
ATOM 1844 N N . CYS A 1 233 ? -44.334 6.957 18.124 1.00 85.75 233 CYS A N 1
ATOM 1845 C CA . CYS A 1 233 ? -43.570 8.124 18.545 1.00 85.75 233 CYS A CA 1
ATOM 1846 C C . CYS A 1 233 ? -43.519 8.162 20.074 1.00 85.75 233 CYS A C 1
ATOM 1848 O O . CYS A 1 233 ? -44.565 8.154 20.723 1.00 85.75 233 CYS A O 1
ATOM 1850 N N . VAL A 1 234 ? -42.312 8.158 20.640 1.00 84.50 234 VAL A N 1
ATOM 1851 C CA . VAL A 1 234 ? -42.072 8.040 22.084 1.00 84.50 234 VAL A CA 1
ATOM 1852 C C . VAL A 1 234 ? -41.275 9.254 22.559 1.00 84.50 234 VAL A C 1
ATOM 1854 O O . VAL A 1 234 ? -40.469 9.819 21.817 1.00 84.50 234 VAL A O 1
ATOM 1857 N N . GLU A 1 235 ? -41.523 9.688 23.792 1.00 82.06 235 GLU A N 1
ATOM 1858 C CA . GLU A 1 235 ? -40.797 10.801 24.402 1.00 82.06 235 GLU A CA 1
ATOM 1859 C C . GLU A 1 235 ? -39.373 10.390 24.794 1.00 82.06 235 GLU A C 1
ATOM 1861 O O . GLU A 1 235 ? -39.144 9.418 25.512 1.00 82.06 235 GLU A O 1
ATOM 1866 N N . TYR A 1 236 ? -38.407 11.173 24.327 1.00 73.25 236 TYR A N 1
ATOM 1867 C CA . TYR A 1 236 ? -36.985 11.075 24.603 1.00 73.25 236 TYR A CA 1
ATOM 1868 C C . TYR A 1 236 ? -36.544 12.304 25.411 1.00 73.25 236 TYR A C 1
ATOM 1870 O O . TYR A 1 236 ? -36.693 13.445 24.973 1.00 73.25 236 TYR A O 1
ATOM 1878 N N . LYS A 1 237 ? -36.006 12.084 26.619 1.00 75.19 237 LYS A N 1
ATOM 1879 C CA . LYS A 1 237 ? -35.572 13.147 27.554 1.00 75.19 237 LYS A CA 1
ATOM 1880 C C . LYS A 1 237 ? -36.632 14.248 27.802 1.00 75.19 237 LYS A C 1
ATOM 1882 O O . LYS A 1 237 ? -36.310 15.430 27.840 1.00 75.19 237 LYS A O 1
ATOM 1887 N N . GLY A 1 238 ? -37.895 13.860 27.990 1.00 71.94 238 GLY A N 1
ATOM 1888 C CA . GLY A 1 238 ? -38.963 14.698 28.563 1.00 71.94 238 GLY A CA 1
ATOM 1889 C C . GLY A 1 238 ? -39.612 15.750 27.652 1.00 71.94 238 GLY A C 1
ATOM 1890 O O . GLY A 1 238 ? -40.771 16.077 27.871 1.00 71.94 238 GLY A O 1
ATOM 1891 N N . THR A 1 239 ? -38.927 16.268 26.628 1.00 70.00 239 THR A N 1
ATOM 1892 C CA . THR A 1 239 ? -39.500 17.274 25.701 1.00 70.00 239 THR A CA 1
ATOM 1893 C C . THR A 1 239 ? -39.375 16.911 24.223 1.00 70.00 239 THR A C 1
ATOM 1895 O O . THR A 1 239 ? -40.155 17.401 23.408 1.00 70.00 239 THR A O 1
ATOM 1898 N N . LEU A 1 240 ? -38.434 16.039 23.849 1.00 78.94 240 LEU A N 1
ATOM 1899 C CA . LEU A 1 240 ? -38.191 15.672 22.456 1.00 78.94 240 LEU A CA 1
ATOM 1900 C C . LEU A 1 240 ? -38.943 14.381 22.117 1.00 78.94 240 LEU A C 1
ATOM 1902 O O . LEU A 1 240 ? -38.699 13.349 22.725 1.00 78.94 240 LEU A O 1
ATOM 1906 N N . LYS A 1 241 ? -39.839 14.392 21.130 1.00 80.88 241 LYS A N 1
ATOM 1907 C CA . LYS A 1 241 ? -40.491 13.167 20.641 1.00 80.88 241 LYS A CA 1
ATOM 1908 C C . LYS A 1 241 ? -39.703 12.586 19.473 1.00 80.88 241 LYS A C 1
ATOM 1910 O O . LYS A 1 241 ? -39.466 13.280 18.485 1.00 80.88 241 LYS A O 1
ATOM 1915 N N . THR A 1 242 ? -39.297 11.323 19.569 1.00 83.62 242 THR A N 1
ATOM 1916 C CA . THR A 1 242 ? -38.563 10.634 18.499 1.00 83.62 242 THR A CA 1
ATOM 1917 C C . THR A 1 242 ? -39.281 9.357 18.076 1.00 83.62 242 THR A C 1
ATOM 1919 O O . THR A 1 242 ? -40.178 8.854 18.757 1.00 83.62 242 THR A O 1
ATOM 1922 N N . CYS A 1 243 ? -38.959 8.865 16.880 1.00 84.44 243 CYS A N 1
ATOM 1923 C CA . CYS A 1 243 ? -39.534 7.618 16.384 1.00 84.44 243 CYS A CA 1
ATOM 1924 C C . CYS A 1 243 ? -38.934 6.426 17.140 1.00 84.44 243 CYS A C 1
ATOM 1926 O O . CYS A 1 243 ? -37.716 6.363 17.342 1.00 84.44 243 CYS A O 1
ATOM 1928 N N . GLU A 1 244 ? -39.788 5.480 17.518 1.00 87.81 244 GLU A N 1
ATOM 1929 C CA . GLU A 1 244 ? -39.380 4.174 18.023 1.00 87.81 244 GLU A CA 1
ATOM 1930 C C . GLU A 1 244 ? -38.926 3.286 16.854 1.00 87.81 244 GLU A C 1
ATOM 1932 O O . GLU A 1 244 ? -39.518 3.266 15.768 1.00 87.81 244 GLU A O 1
ATOM 1937 N N . ILE A 1 245 ? -37.837 2.560 17.087 1.00 89.00 245 ILE A N 1
ATOM 1938 C CA . ILE A 1 245 ? -37.288 1.564 16.178 1.00 89.00 245 ILE A CA 1
ATOM 1939 C C . ILE A 1 245 ? -37.176 0.213 16.887 1.00 89.00 245 ILE A C 1
ATOM 1941 O O . ILE A 1 245 ? -36.957 0.156 18.097 1.00 89.00 245 ILE A O 1
ATOM 1945 N N . PHE A 1 246 ? -37.273 -0.865 16.117 1.00 90.12 246 PHE A N 1
ATOM 1946 C CA . PHE A 1 246 ? -36.911 -2.216 16.523 1.00 90.12 246 PHE A CA 1
ATOM 1947 C C . PHE A 1 246 ? -35.544 -2.572 15.932 1.00 90.12 246 PHE A C 1
ATOM 1949 O O . PHE A 1 246 ? -35.344 -2.509 14.715 1.00 90.12 246 PHE A O 1
ATOM 1956 N N . GLY A 1 247 ? -34.586 -2.912 16.789 1.00 91.31 247 GLY A N 1
ATOM 1957 C CA . GLY A 1 247 ? -33.212 -3.190 16.383 1.00 91.31 247 GLY A CA 1
ATOM 1958 C C . GLY A 1 247 ? -32.296 -3.434 17.576 1.00 91.31 247 GLY A C 1
ATOM 1959 O O . GLY A 1 247 ? -32.735 -3.894 18.627 1.00 91.31 247 GLY A O 1
ATOM 1960 N N . TRP A 1 248 ? -31.010 -3.130 17.412 1.00 91.19 248 TRP A N 1
ATOM 1961 C CA . TRP A 1 248 ? -30.023 -3.250 18.484 1.00 91.19 248 TRP A CA 1
ATOM 1962 C C . TRP A 1 248 ? -30.057 -2.021 19.393 1.00 91.19 248 TRP A C 1
ATOM 1964 O O . TRP A 1 248 ? -29.750 -0.912 18.960 1.00 91.19 248 TRP A O 1
ATOM 1974 N N . CYS A 1 249 ? -30.419 -2.239 20.655 1.00 90.25 249 CYS A N 1
ATOM 1975 C CA . CYS A 1 249 ? -30.653 -1.197 21.645 1.00 90.25 249 CYS A CA 1
ATOM 1976 C C . CYS A 1 249 ? -29.764 -1.403 22.885 1.00 90.25 249 CYS A C 1
ATOM 1978 O O . CYS A 1 249 ? -29.682 -2.534 23.367 1.00 90.25 249 CYS A O 1
ATOM 1980 N N . PRO A 1 250 ? -29.149 -0.347 23.451 1.00 90.00 250 PRO A N 1
ATOM 1981 C CA . PRO A 1 250 ? -29.280 1.060 23.062 1.00 90.00 250 PRO A CA 1
ATOM 1982 C C . PRO A 1 250 ? -28.565 1.390 21.742 1.00 90.00 250 PRO A C 1
ATOM 1984 O O . PRO A 1 250 ? -27.621 0.709 21.344 1.00 90.00 250 PRO A O 1
ATOM 1987 N N . LEU A 1 251 ? -29.037 2.436 21.061 1.00 86.38 251 LEU A N 1
ATOM 1988 C CA . LEU A 1 251 ? -28.414 2.940 19.837 1.00 86.38 251 LEU A CA 1
ATOM 1989 C C . LEU A 1 251 ? -27.024 3.531 20.106 1.00 86.38 251 LEU A C 1
ATOM 1991 O O . LEU A 1 251 ? -26.749 4.036 21.194 1.00 86.38 251 LEU A O 1
ATOM 1995 N N . GLU A 1 252 ? -26.174 3.489 19.082 1.00 86.44 252 GLU A N 1
ATOM 1996 C CA . GLU A 1 252 ? -24.872 4.161 19.065 1.00 86.44 252 GLU A CA 1
ATOM 1997 C C . GLU A 1 252 ? -25.054 5.682 19.170 1.00 86.44 252 GLU A C 1
ATOM 1999 O O . GLU A 1 252 ? -25.891 6.258 18.475 1.00 86.44 252 GLU A O 1
ATOM 2004 N N . ASN A 1 253 ? -24.266 6.336 20.025 1.00 82.12 253 ASN A N 1
ATOM 2005 C CA . ASN A 1 253 ? -24.238 7.792 20.133 1.00 82.12 253 ASN A CA 1
ATOM 2006 C C . ASN A 1 253 ? -22.994 8.350 19.429 1.00 82.12 253 ASN A C 1
ATOM 2008 O O . ASN A 1 253 ? -21.920 8.390 20.020 1.00 82.12 253 ASN A O 1
ATOM 2012 N N . ASP A 1 254 ? -23.167 8.805 18.190 1.00 79.19 254 ASP A N 1
ATOM 2013 C CA . ASP A 1 254 ? -22.089 9.313 17.326 1.00 79.19 254 ASP A CA 1
ATOM 2014 C C . ASP A 1 254 ? -21.945 10.849 17.374 1.00 79.19 254 ASP A C 1
ATOM 2016 O O . ASP A 1 254 ? -21.197 11.447 16.608 1.00 79.19 254 ASP A O 1
ATOM 2020 N N . ASN A 1 255 ? -22.670 11.522 18.278 1.00 78.19 255 ASN A N 1
ATOM 2021 C CA . ASN A 1 255 ? -22.670 12.989 18.355 1.00 78.19 255 ASN A CA 1
ATOM 2022 C C . ASN A 1 255 ? -21.345 13.570 18.871 1.00 78.19 255 ASN A C 1
ATOM 2024 O O . ASN A 1 255 ? -21.063 14.747 18.659 1.00 78.19 255 ASN A O 1
ATOM 2028 N N . HIS A 1 256 ? -20.559 12.774 19.598 1.00 83.06 256 HIS A N 1
ATOM 2029 C CA . HIS A 1 256 ? -19.291 13.203 20.169 1.00 83.06 256 HIS A CA 1
ATOM 2030 C C . HIS A 1 256 ? -18.231 12.133 19.931 1.00 83.06 256 HIS A C 1
ATOM 2032 O O . HIS A 1 256 ? -18.253 11.071 20.554 1.00 83.06 256 HIS A O 1
ATOM 2038 N N . ILE A 1 257 ? -17.306 12.436 19.025 1.00 88.50 257 ILE A N 1
ATOM 2039 C CA . ILE A 1 257 ? -16.087 11.656 18.835 1.00 88.50 257 ILE A CA 1
ATOM 2040 C C . ILE A 1 257 ? -15.092 12.111 19.914 1.00 88.50 257 ILE A C 1
ATOM 2042 O O . ILE A 1 257 ? -14.890 13.321 20.041 1.00 88.50 257 ILE A O 1
ATOM 2046 N N . PRO A 1 258 ? -14.481 11.191 20.684 1.00 90.38 258 PRO A N 1
ATOM 2047 C CA . PRO A 1 258 ? -13.487 11.554 21.689 1.00 90.38 258 PRO A CA 1
ATOM 2048 C C . PRO A 1 258 ? -12.319 12.344 21.083 1.00 90.38 258 PRO A C 1
ATOM 2050 O O . PRO A 1 258 ? -11.690 11.883 20.128 1.00 90.38 258 PRO A O 1
ATOM 2053 N N . ASP A 1 259 ? -12.037 13.514 21.652 1.00 89.62 259 ASP A N 1
ATOM 2054 C CA . ASP A 1 259 ? -10.899 14.378 21.323 1.00 89.62 259 ASP A CA 1
ATOM 2055 C C . ASP A 1 259 ? -10.327 14.938 22.643 1.00 89.62 259 ASP A C 1
ATOM 2057 O O . ASP A 1 259 ? -11.042 15.664 23.345 1.00 89.62 259 ASP A O 1
ATOM 2061 N N . PRO A 1 260 ? -9.100 14.562 23.063 1.00 91.31 260 PRO A N 1
ATOM 2062 C CA . PRO A 1 260 ? -8.070 13.821 22.323 1.00 91.31 260 PRO A CA 1
ATOM 2063 C C . PRO A 1 260 ? -8.427 12.346 22.051 1.00 91.31 260 PRO A C 1
ATOM 2065 O O . PRO A 1 260 ? -9.243 11.762 22.767 1.00 91.31 260 PRO A O 1
ATOM 2068 N N . PRO A 1 261 ? -7.810 11.716 21.033 1.00 92.62 261 PRO A N 1
ATOM 2069 C CA . PRO A 1 261 ? -8.104 10.334 20.668 1.00 92.62 261 PRO A CA 1
ATOM 2070 C C . PRO A 1 261 ? -7.644 9.352 21.754 1.00 92.62 261 PRO A C 1
ATOM 2072 O O . PRO A 1 261 ? -6.621 9.550 22.413 1.00 92.62 261 PRO A O 1
ATOM 2075 N N . LEU A 1 262 ? -8.394 8.260 21.926 1.00 93.12 262 LEU A N 1
ATOM 2076 C CA . LEU A 1 262 ? -8.201 7.332 23.046 1.00 93.12 262 LEU A CA 1
ATOM 2077 C C . LEU A 1 262 ? -6.863 6.567 22.997 1.00 93.12 262 LEU A C 1
ATOM 2079 O O . LEU A 1 262 ? -6.262 6.334 24.045 1.00 93.12 262 LEU A O 1
ATOM 2083 N N . LEU A 1 263 ? -6.361 6.193 21.811 1.00 94.62 263 LEU A N 1
ATOM 2084 C CA . LEU A 1 263 ? -5.102 5.447 21.653 1.00 94.62 263 LEU A CA 1
ATOM 2085 C C . LEU A 1 263 ? -3.954 6.345 21.160 1.00 94.62 263 LEU A C 1
ATOM 2087 O O . LEU A 1 263 ? -3.279 6.031 20.181 1.00 94.62 263 LEU A O 1
ATOM 2091 N N . MET A 1 264 ? -3.659 7.433 21.877 1.00 93.38 264 MET A N 1
ATOM 2092 C CA . MET A 1 264 ? -2.491 8.286 21.580 1.00 93.38 264 MET A CA 1
ATOM 2093 C C . MET A 1 264 ? -1.153 7.525 21.591 1.00 93.38 264 MET A C 1
ATOM 2095 O O . MET A 1 264 ? -0.238 7.871 20.849 1.00 93.38 264 MET A O 1
ATOM 2099 N N . ALA A 1 265 ? -1.038 6.453 22.383 1.00 94.75 265 ALA A N 1
ATOM 2100 C CA . ALA A 1 265 ? 0.162 5.613 22.429 1.00 94.75 265 ALA A CA 1
ATOM 2101 C C . ALA A 1 265 ? 0.503 4.948 21.079 1.00 94.75 265 ALA A C 1
ATOM 2103 O O . ALA A 1 265 ? 1.647 4.529 20.883 1.00 94.75 265 ALA A O 1
ATOM 2104 N N . ALA A 1 266 ? -0.452 4.888 20.141 1.00 95.75 266 ALA A N 1
ATOM 2105 C CA . ALA A 1 266 ? -0.248 4.316 18.815 1.00 95.75 266 ALA A CA 1
ATOM 2106 C C . ALA A 1 266 ? 0.817 5.053 17.981 1.00 95.75 266 ALA A C 1
ATOM 2108 O O . ALA A 1 266 ? 1.407 4.449 17.088 1.00 95.75 266 ALA A O 1
ATOM 2109 N N . GLU A 1 267 ? 1.144 6.307 18.311 1.00 96.06 267 GLU A N 1
ATOM 2110 C CA . GLU A 1 267 ? 2.244 7.064 17.693 1.00 96.06 267 GLU A CA 1
ATOM 2111 C C . GLU A 1 267 ? 3.603 6.351 17.846 1.00 96.06 267 GLU A C 1
ATOM 2113 O O . GLU A 1 267 ? 4.478 6.430 16.980 1.00 96.06 267 GLU A O 1
ATOM 2118 N N . ASN A 1 268 ? 3.770 5.596 18.936 1.00 96.44 268 ASN A N 1
ATOM 2119 C CA .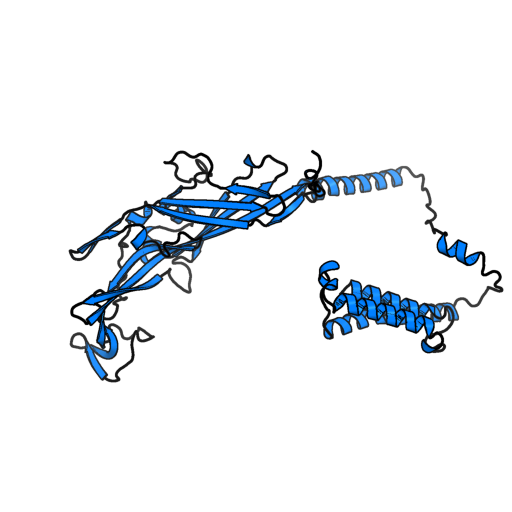 ASN A 1 268 ? 5.001 4.878 19.270 1.00 96.44 268 ASN A CA 1
ATOM 2120 C C . ASN A 1 268 ? 4.980 3.410 18.844 1.00 96.44 268 ASN A C 1
ATOM 2122 O O . ASN A 1 268 ? 5.921 2.671 19.137 1.00 96.44 268 ASN A O 1
ATOM 2126 N N . PHE A 1 269 ? 3.918 2.961 18.178 1.00 96.88 269 PHE A N 1
ATOM 2127 C CA . PHE A 1 269 ? 3.864 1.593 17.689 1.00 96.88 269 PHE A CA 1
ATOM 2128 C C . PHE A 1 269 ? 4.844 1.403 16.542 1.00 96.88 269 PHE A C 1
ATOM 2130 O O . PHE A 1 269 ? 5.133 2.321 15.771 1.00 96.88 269 PHE A O 1
ATOM 2137 N N . THR A 1 270 ? 5.350 0.179 16.444 1.00 96.19 270 THR A N 1
ATOM 2138 C CA . THR A 1 270 ? 6.299 -0.211 15.409 1.00 96.19 270 THR A CA 1
ATOM 2139 C C . THR A 1 270 ? 5.665 -1.217 14.468 1.00 96.19 270 THR A C 1
ATOM 2141 O O . THR A 1 270 ? 4.891 -2.092 14.864 1.00 96.19 270 THR A O 1
ATOM 2144 N N . MET A 1 271 ? 6.008 -1.074 13.199 1.00 95.00 271 MET A N 1
ATOM 2145 C CA . MET A 1 271 ? 5.510 -1.860 12.093 1.00 95.00 271 MET A CA 1
ATOM 2146 C C . MET A 1 271 ? 6.693 -2.476 11.366 1.00 95.00 271 MET A C 1
ATOM 2148 O O . MET A 1 271 ? 7.527 -1.769 10.814 1.00 95.00 271 MET A O 1
ATOM 2152 N N . PHE A 1 272 ? 6.764 -3.799 11.359 1.00 94.38 272 PHE A N 1
ATOM 2153 C CA . PHE A 1 272 ? 7.763 -4.540 10.607 1.00 94.38 272 PHE A CA 1
ATOM 2154 C C . PHE A 1 272 ? 7.174 -4.976 9.268 1.00 94.38 272 PHE A C 1
ATOM 2156 O O . PHE A 1 272 ? 6.205 -5.740 9.241 1.00 94.38 272 PHE A O 1
ATOM 2163 N N . ILE A 1 273 ? 7.762 -4.506 8.168 1.00 95.31 273 ILE A N 1
ATOM 2164 C CA . ILE A 1 273 ? 7.354 -4.875 6.811 1.00 95.31 273 ILE A CA 1
ATOM 2165 C C . ILE A 1 273 ? 8.343 -5.899 6.261 1.00 95.31 273 ILE A C 1
ATOM 2167 O O . ILE A 1 273 ? 9.514 -5.595 6.035 1.00 95.31 273 ILE A O 1
ATOM 2171 N N . LYS A 1 274 ? 7.860 -7.106 5.973 1.00 93.94 274 LYS A N 1
ATOM 2172 C CA . LYS A 1 274 ? 8.595 -8.116 5.213 1.00 93.94 274 LYS A CA 1
ATOM 2173 C C . LYS A 1 274 ? 8.057 -8.149 3.794 1.00 93.94 274 LYS A C 1
ATOM 2175 O O . LYS A 1 274 ? 6.926 -8.563 3.560 1.00 93.94 274 LYS A O 1
ATOM 2180 N N . ASN A 1 275 ? 8.886 -7.759 2.843 1.00 95.25 275 ASN A N 1
ATOM 2181 C CA . ASN A 1 275 ? 8.600 -7.855 1.426 1.00 95.25 275 ASN A CA 1
ATOM 2182 C C . ASN A 1 275 ? 9.607 -8.790 0.754 1.00 95.25 275 ASN A C 1
ATOM 2184 O O . ASN A 1 275 ? 10.818 -8.708 0.980 1.00 95.25 275 ASN A O 1
ATOM 2188 N N . ALA A 1 276 ? 9.095 -9.698 -0.066 1.00 92.75 276 ALA A N 1
ATOM 2189 C CA . ALA A 1 276 ? 9.897 -10.533 -0.940 1.00 92.75 276 ALA A CA 1
ATOM 2190 C C . ALA A 1 276 ? 9.394 -10.381 -2.370 1.00 92.75 276 ALA A C 1
ATOM 2192 O O . ALA A 1 276 ? 8.189 -10.297 -2.616 1.00 92.75 276 ALA A O 1
ATOM 2193 N N . ILE A 1 277 ? 10.338 -10.334 -3.296 1.00 93.25 277 ILE A N 1
ATOM 2194 C CA . ILE A 1 277 ? 10.103 -10.177 -4.717 1.00 93.25 277 ILE A CA 1
ATOM 2195 C C . ILE A 1 277 ? 10.794 -11.285 -5.495 1.00 93.25 277 ILE A C 1
ATOM 2197 O O . ILE A 1 277 ? 11.876 -11.741 -5.122 1.00 93.25 277 ILE A O 1
ATOM 2201 N N . THR A 1 278 ? 10.190 -11.674 -6.608 1.00 91.19 278 THR A N 1
ATOM 2202 C CA . THR A 1 278 ? 10.752 -12.637 -7.547 1.00 91.19 278 THR A CA 1
ATOM 2203 C C . THR A 1 278 ? 10.556 -12.131 -8.967 1.00 91.19 278 THR A C 1
ATOM 2205 O O . THR A 1 278 ? 9.465 -11.703 -9.340 1.00 91.19 278 THR A O 1
ATOM 2208 N N . PHE A 1 279 ? 11.619 -12.209 -9.765 1.00 89.00 279 PHE A N 1
ATOM 2209 C CA . PHE A 1 279 ? 11.583 -12.004 -11.210 1.00 89.00 279 PHE A CA 1
ATOM 2210 C C . PHE A 1 279 ? 11.462 -13.376 -11.889 1.00 89.00 279 PHE A C 1
ATOM 2212 O O . PHE A 1 279 ? 12.485 -14.049 -12.081 1.00 89.00 279 PHE A O 1
ATOM 2219 N N . PRO A 1 280 ? 10.237 -13.846 -12.203 1.00 85.62 280 PRO A N 1
ATOM 2220 C CA . PRO A 1 280 ? 9.985 -15.239 -12.574 1.00 85.62 280 PRO A CA 1
ATOM 2221 C C . PRO A 1 280 ? 10.734 -15.653 -13.840 1.00 85.62 280 PRO A C 1
ATOM 2223 O O . PRO A 1 280 ? 11.242 -16.768 -13.914 1.00 85.62 280 PRO A O 1
ATOM 2226 N N . ARG A 1 281 ? 10.894 -14.739 -14.803 1.00 81.25 281 ARG A N 1
ATOM 2227 C CA . ARG A 1 281 ? 11.583 -15.019 -16.067 1.00 81.25 281 ARG A CA 1
ATOM 2228 C C . ARG A 1 281 ? 13.073 -15.337 -15.892 1.00 81.25 281 ARG A C 1
ATOM 2230 O O . ARG A 1 281 ? 13.669 -15.950 -16.771 1.00 81.25 281 ARG A O 1
ATOM 2237 N N . TYR A 1 282 ? 13.674 -14.932 -14.773 1.00 74.56 282 TYR A N 1
ATOM 2238 C CA . TYR A 1 282 ? 15.115 -15.051 -14.526 1.00 74.56 282 TYR A CA 1
ATOM 2239 C C . TYR A 1 282 ? 15.456 -15.830 -13.253 1.00 74.56 282 TYR A C 1
ATOM 2241 O O . TYR A 1 282 ? 16.632 -16.047 -12.977 1.00 74.56 282 TYR A O 1
ATOM 2249 N N . GLY A 1 283 ? 14.452 -16.238 -12.471 1.00 82.38 283 GLY A N 1
ATOM 2250 C CA . GLY A 1 283 ? 14.646 -17.002 -11.238 1.00 82.38 283 GLY A CA 1
ATOM 2251 C C . GLY A 1 283 ? 15.391 -16.247 -10.131 1.00 82.38 283 GLY A C 1
ATOM 2252 O O . GLY A 1 283 ? 15.946 -16.878 -9.237 1.00 82.38 283 GLY A O 1
ATOM 2253 N N . VAL A 1 284 ? 15.434 -14.910 -10.179 1.00 84.75 284 VAL A N 1
ATOM 2254 C CA . VAL A 1 284 ? 16.082 -14.087 -9.146 1.00 84.75 284 VAL A CA 1
ATOM 2255 C C . VAL A 1 284 ? 15.041 -13.659 -8.121 1.00 84.75 284 VAL A C 1
ATOM 2257 O O . VAL A 1 284 ? 14.070 -12.987 -8.470 1.00 84.75 284 VAL A O 1
ATOM 2260 N N . SER A 1 285 ? 15.275 -14.008 -6.856 1.00 88.94 285 SER A N 1
ATOM 2261 C CA . SER A 1 285 ? 14.440 -13.601 -5.723 1.00 88.94 285 SER A CA 1
ATOM 2262 C C . SER A 1 285 ? 15.227 -12.723 -4.756 1.00 88.94 285 SER A C 1
ATOM 2264 O O . SER A 1 285 ? 16.396 -12.986 -4.469 1.00 88.94 285 SER A O 1
ATOM 2266 N N . ARG A 1 286 ? 14.586 -11.675 -4.240 1.00 90.50 286 ARG A N 1
ATOM 2267 C CA . ARG A 1 286 ? 15.159 -10.729 -3.273 1.00 90.50 286 ARG A CA 1
ATOM 2268 C C . ARG A 1 286 ? 14.155 -10.411 -2.174 1.00 90.50 286 ARG A C 1
ATOM 2270 O O . ARG A 1 286 ? 12.956 -10.607 -2.334 1.00 90.50 286 ARG A O 1
ATOM 2277 N N . SER A 1 287 ? 14.653 -9.931 -1.042 1.00 91.06 287 SER A N 1
ATOM 2278 C CA . SER A 1 287 ? 13.828 -9.464 0.069 1.00 91.06 287 SER A CA 1
ATOM 2279 C C . SER A 1 287 ? 14.434 -8.202 0.661 1.00 91.06 287 SER A C 1
ATOM 2281 O O . SER A 1 287 ? 15.649 -8.020 0.611 1.00 91.06 287 SER A O 1
ATOM 2283 N N . ASN A 1 288 ? 13.588 -7.336 1.218 1.00 90.06 288 ASN A N 1
ATOM 2284 C CA . ASN A 1 288 ? 14.030 -6.150 1.951 1.00 90.06 288 ASN A CA 1
ATOM 2285 C C . ASN A 1 288 ? 14.685 -6.496 3.301 1.00 90.06 288 ASN A C 1
ATOM 2287 O O . ASN A 1 288 ? 15.332 -5.647 3.903 1.00 90.06 288 ASN A O 1
ATOM 2291 N N . VAL A 1 289 ? 14.516 -7.729 3.785 1.00 87.19 289 VAL A N 1
ATOM 2292 C CA . VAL A 1 289 ? 15.097 -8.188 5.047 1.00 87.19 289 VAL A CA 1
ATOM 2293 C C . VAL A 1 289 ? 16.545 -8.622 4.815 1.00 87.19 289 VAL A C 1
ATOM 2295 O O . VAL A 1 289 ? 16.832 -9.788 4.549 1.00 87.19 289 VAL A O 1
ATOM 2298 N N . VAL A 1 290 ? 17.456 -7.656 4.888 1.00 80.00 290 VAL A N 1
ATOM 2299 C CA . VAL A 1 290 ? 18.913 -7.868 4.960 1.00 80.00 290 VAL A CA 1
ATOM 2300 C C . VAL A 1 290 ? 19.351 -7.996 6.423 1.00 80.00 290 VAL A C 1
ATOM 2302 O O . VAL A 1 290 ? 18.574 -7.625 7.289 1.00 80.00 290 VAL A O 1
ATOM 2305 N N . PRO A 1 291 ? 20.545 -8.512 6.763 1.00 78.50 291 PRO A N 1
ATOM 2306 C CA . PRO A 1 291 ? 21.004 -8.529 8.152 1.00 78.50 291 PRO A CA 1
ATOM 2307 C C . PRO A 1 291 ? 20.975 -7.110 8.739 1.00 78.50 291 PRO A C 1
ATOM 2309 O O . PRO A 1 291 ? 21.696 -6.232 8.271 1.00 78.50 291 PRO A O 1
ATOM 2312 N N . PHE A 1 292 ? 20.106 -6.882 9.722 1.00 77.56 292 PHE A N 1
ATOM 2313 C CA . PHE A 1 292 ? 19.877 -5.580 10.345 1.00 77.56 292 PHE A CA 1
ATOM 2314 C C . PHE A 1 292 ? 19.994 -5.710 11.867 1.00 77.56 292 PHE A C 1
ATOM 2316 O O . PHE A 1 292 ? 19.805 -6.793 12.423 1.00 77.56 292 PHE A O 1
ATOM 2323 N N . ASN A 1 293 ? 20.319 -4.610 12.545 1.00 80.31 293 ASN A N 1
ATOM 2324 C CA . ASN A 1 293 ? 20.304 -4.575 14.004 1.00 80.31 293 ASN A CA 1
ATOM 2325 C C . ASN A 1 293 ? 18.850 -4.543 14.493 1.00 80.31 293 ASN A C 1
ATOM 2327 O O . ASN A 1 293 ? 18.094 -3.682 14.051 1.00 80.31 293 ASN A O 1
ATOM 2331 N N . GLU A 1 294 ? 18.453 -5.431 15.406 1.00 77.31 294 GLU A N 1
ATOM 2332 C CA . GLU A 1 294 ? 17.044 -5.616 15.805 1.00 77.31 294 GLU A CA 1
ATOM 2333 C C . GLU A 1 294 ? 16.354 -4.340 16.326 1.00 77.31 294 GLU A C 1
ATOM 2335 O O . GLU A 1 294 ? 15.125 -4.260 16.320 1.00 77.31 294 GLU A O 1
ATOM 2340 N N . SER A 1 295 ? 17.130 -3.339 16.750 1.00 85.56 295 SER A N 1
ATOM 2341 C CA . SER A 1 295 ? 16.664 -2.043 17.248 1.00 85.56 295 SER A CA 1
ATOM 2342 C C . SER A 1 295 ? 16.619 -0.917 16.207 1.00 85.56 295 SER A C 1
ATOM 2344 O O . SER A 1 295 ? 16.365 0.227 16.585 1.00 85.56 295 SER A O 1
ATOM 2346 N N . CYS A 1 296 ? 16.888 -1.187 14.926 1.00 91.69 296 CYS A N 1
ATOM 2347 C CA . CYS A 1 296 ? 16.844 -0.141 13.905 1.00 91.69 296 CYS A CA 1
ATOM 2348 C C . CYS A 1 296 ? 15.424 0.429 13.752 1.00 91.69 296 CYS A C 1
ATOM 2350 O O . CYS A 1 296 ? 14.429 -0.279 13.922 1.00 91.69 296 CYS A O 1
ATOM 2352 N N . ILE A 1 297 ? 15.337 1.710 13.397 1.00 93.44 297 ILE A N 1
ATOM 2353 C CA . ILE A 1 297 ? 14.099 2.369 12.974 1.00 93.44 297 ILE A CA 1
ATOM 2354 C C . ILE A 1 297 ? 14.393 3.019 11.627 1.00 93.44 297 ILE A C 1
ATOM 2356 O O . ILE A 1 297 ? 15.439 3.638 11.449 1.00 93.44 297 ILE A O 1
ATOM 2360 N N . PHE A 1 298 ? 13.489 2.845 10.672 1.00 94.31 298 PHE A N 1
ATOM 2361 C CA . PHE A 1 298 ? 13.616 3.404 9.339 1.00 94.31 298 PHE A CA 1
ATOM 2362 C C . PHE A 1 298 ? 13.715 4.927 9.381 1.00 94.31 298 PHE A C 1
ATOM 2364 O O . PHE A 1 298 ? 12.865 5.609 9.953 1.00 94.31 298 PHE A O 1
ATOM 2371 N N . HIS A 1 299 ? 14.713 5.446 8.676 1.00 92.75 299 HIS A N 1
ATOM 2372 C CA . HIS A 1 299 ? 14.840 6.857 8.359 1.00 92.75 299 HIS A CA 1
ATOM 2373 C C . HIS A 1 299 ? 15.389 6.984 6.941 1.00 92.75 299 HIS A C 1
ATOM 2375 O O . HIS A 1 299 ? 16.263 6.216 6.540 1.00 92.75 299 HIS A O 1
ATOM 2381 N N . LYS A 1 300 ? 14.904 7.971 6.185 1.00 89.62 300 LYS A N 1
ATOM 2382 C CA . LYS A 1 300 ? 15.22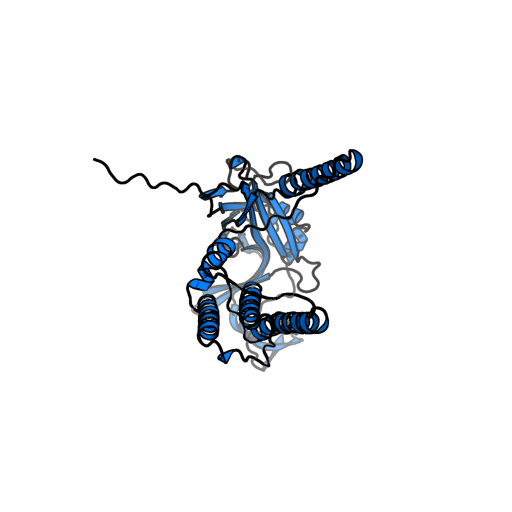9 8.122 4.760 1.00 89.62 300 LYS A CA 1
ATOM 2383 C C . LYS A 1 300 ? 16.732 8.272 4.494 1.00 89.62 300 LYS A C 1
ATOM 2385 O O . LYS A 1 300 ? 17.233 7.685 3.541 1.00 89.62 300 LYS A O 1
ATOM 2390 N N . ASP A 1 301 ? 17.426 9.026 5.347 1.00 90.25 301 ASP A N 1
ATOM 2391 C CA . ASP A 1 301 ? 18.844 9.360 5.142 1.00 90.25 301 ASP A CA 1
ATOM 2392 C C . ASP A 1 301 ? 19.827 8.535 5.992 1.00 90.25 301 ASP A C 1
ATOM 2394 O O . ASP A 1 301 ? 20.935 8.271 5.534 1.00 90.25 301 ASP A O 1
ATOM 2398 N N . THR A 1 302 ? 19.460 8.124 7.216 1.00 90.94 302 THR A N 1
ATOM 2399 C CA . THR A 1 302 ? 20.388 7.415 8.120 1.00 90.94 302 THR A CA 1
ATOM 2400 C C . THR A 1 302 ? 20.320 5.904 7.931 1.00 90.94 302 THR A C 1
ATOM 2402 O O . THR A 1 302 ? 21.357 5.267 7.786 1.00 90.94 302 THR A O 1
ATOM 2405 N N . ASP A 1 303 ? 19.107 5.341 7.868 1.00 90.88 303 ASP A N 1
ATOM 2406 C CA . ASP A 1 303 ? 18.860 3.894 7.855 1.00 90.88 303 ASP A CA 1
ATOM 2407 C C . ASP A 1 303 ? 17.767 3.503 6.834 1.00 90.88 303 ASP A C 1
ATOM 2409 O O . ASP A 1 303 ? 16.710 2.976 7.206 1.00 90.88 303 ASP A O 1
ATOM 2413 N N . PRO A 1 304 ? 18.002 3.717 5.522 1.00 91.19 304 PRO A N 1
ATOM 2414 C CA . PRO A 1 304 ? 16.993 3.509 4.476 1.00 91.19 304 PRO A CA 1
ATOM 2415 C C . PRO A 1 304 ? 16.625 2.036 4.238 1.00 91.19 304 PRO A C 1
ATOM 2417 O O . PRO A 1 304 ? 15.623 1.741 3.590 1.00 91.19 304 PRO A O 1
ATOM 2420 N N . LEU A 1 305 ? 17.437 1.098 4.731 1.00 90.75 305 LEU A N 1
ATOM 2421 C CA . LEU A 1 305 ? 17.220 -0.344 4.566 1.00 90.75 305 LEU A CA 1
ATOM 2422 C C . LEU A 1 305 ? 16.533 -0.993 5.774 1.00 90.75 305 LEU A C 1
ATOM 2424 O O . LEU A 1 305 ? 16.243 -2.189 5.733 1.00 90.75 305 LEU A O 1
ATOM 2428 N N . CYS A 1 306 ? 16.280 -0.244 6.850 1.00 93.75 306 CYS A N 1
ATOM 2429 C CA . CYS A 1 306 ? 15.635 -0.804 8.029 1.00 93.75 306 CYS A CA 1
ATOM 2430 C C . CYS A 1 306 ? 14.156 -1.140 7.734 1.00 93.75 306 CYS A C 1
ATOM 2432 O O . CYS A 1 306 ? 13.411 -0.276 7.275 1.00 93.75 306 CYS A O 1
ATOM 2434 N N . PRO A 1 307 ? 13.687 -2.371 8.016 1.00 94.00 307 PRO A N 1
ATOM 2435 C CA . PRO A 1 307 ? 12.307 -2.788 7.743 1.00 94.00 307 PRO A CA 1
ATOM 2436 C C . PRO A 1 307 ? 11.303 -2.418 8.852 1.00 94.00 307 PRO A C 1
ATOM 2438 O O . PRO A 1 307 ? 10.132 -2.798 8.758 1.00 94.00 307 PRO A O 1
ATOM 2441 N N . ILE A 1 308 ? 11.751 -1.753 9.924 1.00 95.19 308 ILE A N 1
ATOM 2442 C CA . ILE A 1 308 ? 10.936 -1.381 11.088 1.00 95.19 308 ILE A CA 1
ATOM 2443 C C . ILE A 1 308 ? 10.587 0.102 10.997 1.00 95.19 308 ILE A C 1
ATOM 2445 O O . ILE A 1 308 ? 11.465 0.956 11.011 1.00 95.19 308 ILE A O 1
ATOM 2449 N N . PHE A 1 309 ? 9.299 0.411 10.971 1.00 95.88 309 PHE A N 1
ATOM 2450 C CA . PHE A 1 309 ? 8.780 1.768 10.862 1.00 95.88 309 PHE A CA 1
ATOM 2451 C C . PHE A 1 309 ? 8.029 2.136 12.133 1.00 95.88 309 PHE A C 1
ATOM 2453 O O . PHE A 1 309 ? 7.231 1.343 12.632 1.00 95.88 309 PHE A O 1
ATOM 2460 N N . ARG A 1 310 ? 8.239 3.345 12.645 1.00 96.69 310 ARG A N 1
ATOM 2461 C CA . ARG A 1 310 ? 7.407 3.900 13.713 1.00 96.69 310 ARG A CA 1
ATOM 2462 C C . ARG A 1 310 ? 6.198 4.603 13.105 1.00 96.69 310 ARG A C 1
ATOM 2464 O O . ARG A 1 310 ? 6.321 5.307 12.104 1.00 96.69 310 ARG A O 1
ATOM 2471 N N . LEU A 1 311 ? 5.027 4.422 13.710 1.00 96.12 311 LEU A N 1
ATOM 2472 C CA . LEU A 1 311 ? 3.778 4.966 13.172 1.00 96.12 311 LEU A CA 1
ATOM 2473 C C . LEU A 1 311 ? 3.758 6.497 13.134 1.00 96.12 311 LEU A C 1
ATOM 2475 O O . LEU A 1 311 ? 3.330 7.055 12.128 1.00 96.12 311 LEU A O 1
ATOM 2479 N N . GLY A 1 312 ? 4.257 7.171 14.173 1.00 95.56 312 GLY A N 1
ATOM 2480 C CA . GLY A 1 312 ? 4.390 8.631 14.174 1.00 95.56 312 GLY A CA 1
ATOM 2481 C C . GLY A 1 312 ? 5.226 9.146 12.998 1.00 95.56 312 GLY A C 1
ATOM 2482 O O . GLY A 1 312 ? 4.798 10.053 12.288 1.00 95.56 312 GLY A O 1
ATOM 2483 N N . ASP A 1 313 ? 6.363 8.504 12.724 1.00 95.31 313 ASP A N 1
ATOM 2484 C CA . ASP A 1 313 ? 7.274 8.894 11.640 1.00 95.31 313 ASP A CA 1
ATOM 2485 C C . ASP A 1 313 ? 6.645 8.652 10.255 1.00 95.31 313 ASP A C 1
ATOM 2487 O O . ASP A 1 313 ? 6.803 9.457 9.341 1.00 95.31 313 ASP A O 1
ATOM 2491 N N . LEU A 1 314 ? 5.863 7.578 10.088 1.00 95.19 314 LEU A N 1
ATOM 2492 C CA . LEU A 1 314 ? 5.103 7.335 8.854 1.00 95.19 314 LEU A CA 1
ATOM 2493 C C . LEU A 1 314 ? 4.057 8.419 8.593 1.00 95.19 314 LEU A C 1
ATOM 2495 O O . LEU A 1 314 ? 3.896 8.862 7.457 1.00 95.19 314 LEU A O 1
ATOM 2499 N N . VAL A 1 315 ? 3.341 8.835 9.635 1.00 94.31 315 VAL A N 1
ATOM 2500 C CA . VAL A 1 315 ? 2.292 9.852 9.522 1.00 94.31 315 VAL A CA 1
ATOM 2501 C C . VAL A 1 315 ? 2.890 11.221 9.195 1.00 94.31 315 VAL A C 1
ATOM 2503 O O . VAL A 1 315 ? 2.366 11.915 8.322 1.00 94.31 315 VAL A O 1
ATOM 2506 N N . THR A 1 316 ? 4.021 11.578 9.811 1.00 94.12 316 THR A N 1
ATOM 2507 C CA . THR A 1 316 ? 4.727 12.831 9.499 1.00 94.12 316 THR A CA 1
ATOM 2508 C C . THR A 1 316 ? 5.338 12.810 8.097 1.00 94.12 316 THR A C 1
ATOM 2510 O O . THR A 1 316 ? 5.203 13.792 7.369 1.00 94.12 316 THR A O 1
ATOM 2513 N N . MET A 1 317 ? 5.916 11.684 7.656 1.00 93.56 317 MET A N 1
ATOM 2514 C CA . MET A 1 317 ? 6.395 11.513 6.274 1.00 93.56 317 MET A CA 1
ATOM 2515 C C . MET A 1 317 ? 5.267 11.594 5.238 1.00 93.56 317 MET A C 1
ATOM 2517 O O . MET A 1 317 ? 5.492 12.077 4.131 1.00 93.56 317 MET A O 1
ATOM 2521 N N . ALA A 1 318 ? 4.054 11.162 5.591 1.00 92.00 318 ALA A N 1
ATOM 2522 C CA . ALA A 1 318 ? 2.869 11.307 4.748 1.00 92.00 318 ALA A CA 1
ATOM 2523 C C . ALA A 1 318 ? 2.338 12.755 4.676 1.00 92.00 318 ALA A C 1
ATOM 2525 O O . ALA A 1 318 ? 1.446 13.022 3.871 1.00 92.00 318 ALA A O 1
ATOM 2526 N N . GLY A 1 319 ? 2.873 13.676 5.489 1.00 90.94 319 GLY A N 1
ATOM 2527 C CA . GLY A 1 319 ? 2.464 15.082 5.541 1.00 90.94 319 GLY A CA 1
ATOM 2528 C C . GLY A 1 319 ? 1.300 15.376 6.492 1.00 90.94 319 GLY A C 1
ATOM 2529 O O . GLY A 1 319 ? 0.689 16.437 6.385 1.00 90.94 319 GLY A O 1
ATOM 2530 N N . PHE A 1 320 ? 0.978 14.466 7.416 1.00 90.19 320 PHE A N 1
ATOM 2531 C CA . PHE A 1 320 ? -0.118 14.634 8.373 1.00 90.19 320 PHE A CA 1
ATOM 2532 C C . PHE A 1 320 ? 0.382 14.844 9.809 1.00 90.19 320 PHE A C 1
ATOM 2534 O O . PHE A 1 320 ? 1.490 14.456 10.175 1.00 90.19 320 PHE A O 1
ATOM 2541 N N . ASP A 1 321 ? -0.481 15.419 10.649 1.00 91.69 321 ASP A N 1
ATOM 2542 C CA . ASP A 1 321 ? -0.299 15.472 12.103 1.00 91.69 321 ASP A CA 1
ATOM 2543 C C . ASP A 1 321 ? -1.004 14.273 12.752 1.00 91.69 321 ASP A C 1
ATOM 2545 O O . ASP A 1 321 ? -2.217 14.093 12.580 1.00 91.69 321 ASP A O 1
ATOM 2549 N N . PHE A 1 322 ? -0.250 13.476 13.518 1.00 93.12 322 PHE A N 1
ATOM 2550 C CA . PHE A 1 322 ? -0.750 12.275 14.186 1.00 93.12 322 PHE A CA 1
ATOM 2551 C C . PHE A 1 322 ? -1.969 12.557 15.063 1.00 93.12 322 PHE A C 1
ATOM 2553 O O . PHE A 1 322 ? -2.938 11.802 15.020 1.00 93.12 322 PHE A O 1
ATOM 2560 N N . ARG A 1 323 ? -1.976 13.665 15.814 1.00 92.38 323 ARG A N 1
ATOM 2561 C CA . ARG A 1 323 ? -3.082 13.977 16.734 1.00 92.38 323 ARG A CA 1
ATOM 2562 C C . ARG A 1 323 ? -4.393 14.202 15.994 1.00 92.38 323 ARG A C 1
ATOM 2564 O O . ARG A 1 323 ? -5.426 13.703 16.424 1.00 92.38 323 ARG A O 1
ATOM 2571 N N . LYS A 1 324 ? -4.340 14.911 14.866 1.00 90.44 324 LYS A N 1
ATOM 2572 C CA . LYS A 1 324 ? -5.524 15.249 14.066 1.00 90.44 324 LYS A CA 1
ATOM 2573 C C . LYS A 1 324 ? -6.057 14.038 13.309 1.00 90.44 324 LYS A C 1
ATOM 2575 O O . LYS A 1 324 ? -7.243 13.725 13.398 1.00 90.44 324 LYS A O 1
ATOM 2580 N N . ILE A 1 325 ? -5.178 13.313 12.610 1.00 91.75 325 ILE A N 1
ATOM 2581 C CA . ILE A 1 325 ? -5.580 12.128 11.840 1.00 91.75 325 ILE A CA 1
ATOM 2582 C C . ILE A 1 325 ? -6.075 10.999 12.753 1.00 91.75 325 ILE A C 1
ATOM 2584 O O . ILE A 1 325 ? -6.963 10.249 12.365 1.00 91.75 325 ILE A O 1
ATOM 2588 N N . ALA A 1 326 ? -5.570 10.895 13.986 1.00 93.69 326 ALA A N 1
ATOM 2589 C CA . ALA A 1 326 ? -5.988 9.865 14.932 1.00 93.69 326 ALA A CA 1
ATOM 2590 C C . ALA A 1 326 ? -7.449 10.007 15.400 1.00 93.69 326 ALA A C 1
ATOM 2592 O O . ALA A 1 326 ? -8.048 8.993 15.761 1.00 93.69 326 ALA A O 1
ATOM 2593 N N . VAL A 1 327 ? -8.038 11.212 15.369 1.00 92.75 327 VAL A N 1
ATOM 2594 C CA . VAL A 1 327 ? -9.430 11.448 15.803 1.00 92.75 327 VAL A CA 1
ATOM 2595 C C . VAL A 1 327 ? -10.433 10.835 14.827 1.00 92.75 327 VAL A C 1
ATOM 2597 O O . VAL A 1 327 ? -11.324 10.102 15.255 1.00 92.75 327 VAL A O 1
ATOM 2600 N N . LYS A 1 328 ? -10.289 11.117 13.523 1.00 90.56 328 LYS A N 1
ATOM 2601 C CA . LYS A 1 328 ? -11.237 10.695 12.468 1.00 90.56 328 LYS A CA 1
ATOM 2602 C C . LYS A 1 328 ? -10.725 9.549 11.588 1.00 90.56 328 LYS A C 1
ATOM 2604 O O . LYS A 1 328 ? -11.494 8.989 10.808 1.00 90.56 328 LYS A O 1
ATOM 2609 N N . GLY A 1 329 ? -9.450 9.193 11.704 1.00 91.50 329 GLY A N 1
ATOM 2610 C CA . GLY A 1 329 ? -8.769 8.249 10.824 1.00 91.50 329 GLY A CA 1
ATOM 2611 C C . GLY A 1 329 ? -8.304 8.878 9.510 1.00 91.50 329 GLY A C 1
ATOM 2612 O O . GLY A 1 329 ? -8.587 10.037 9.208 1.00 91.50 329 GLY A O 1
ATOM 2613 N N . GLY A 1 330 ? -7.605 8.090 8.699 1.00 91.56 330 GLY A N 1
ATOM 2614 C CA . GLY A 1 330 ? -7.129 8.506 7.379 1.00 91.56 330 GLY A CA 1
ATOM 2615 C C . GLY A 1 330 ? -6.464 7.362 6.624 1.00 91.56 330 GLY A C 1
ATOM 2616 O O . GLY A 1 330 ? -6.464 6.224 7.095 1.00 91.56 330 GLY A O 1
ATOM 2617 N N . MET A 1 331 ? -5.915 7.650 5.445 1.00 91.50 331 MET A N 1
ATOM 2618 C CA . MET A 1 331 ? -5.320 6.629 4.580 1.00 91.50 331 MET A CA 1
ATOM 2619 C C . MET A 1 331 ? -3.915 7.017 4.123 1.00 91.50 331 MET A C 1
ATOM 2621 O O . MET A 1 331 ? -3.705 8.090 3.549 1.00 91.50 331 MET A O 1
ATOM 2625 N N . ILE A 1 332 ? -2.967 6.109 4.346 1.00 93.88 332 ILE A N 1
ATOM 2626 C CA . ILE A 1 332 ? -1.558 6.250 3.983 1.00 93.88 332 ILE A CA 1
ATOM 2627 C C . ILE A 1 332 ? -1.170 5.095 3.063 1.00 93.88 332 ILE A C 1
ATOM 2629 O O . ILE A 1 332 ? -1.451 3.930 3.343 1.00 93.88 332 ILE A O 1
ATOM 2633 N N . VAL A 1 333 ? -0.494 5.423 1.968 1.00 94.62 333 VAL A N 1
ATOM 2634 C CA . VAL A 1 333 ? 0.065 4.447 1.035 1.00 94.62 333 VAL A CA 1
ATOM 2635 C C . VAL A 1 333 ? 1.571 4.377 1.217 1.00 94.62 333 VAL A C 1
ATOM 2637 O O . VAL A 1 333 ? 2.252 5.404 1.235 1.00 94.62 333 VAL A O 1
ATOM 2640 N N . ILE A 1 334 ? 2.090 3.156 1.319 1.00 95.56 334 ILE A N 1
ATOM 2641 C CA . ILE A 1 334 ? 3.525 2.877 1.375 1.00 95.56 334 ILE A CA 1
ATOM 2642 C C . ILE A 1 334 ? 3.917 2.181 0.073 1.00 95.56 334 ILE A C 1
ATOM 2644 O O . ILE A 1 334 ? 3.641 1.000 -0.132 1.00 95.56 334 ILE A O 1
ATOM 2648 N N . GLY A 1 335 ? 4.546 2.932 -0.822 1.00 94.94 335 GLY A N 1
ATOM 2649 C CA . GLY A 1 335 ? 5.112 2.432 -2.066 1.00 94.94 335 GLY A CA 1
ATOM 2650 C C . GLY A 1 335 ? 6.492 1.824 -1.832 1.00 94.94 335 GLY A C 1
ATOM 2651 O O . GLY A 1 335 ? 7.403 2.525 -1.402 1.00 94.94 335 GLY A O 1
ATOM 2652 N N . ILE A 1 336 ? 6.661 0.539 -2.138 1.00 95.12 336 ILE A N 1
ATOM 2653 C CA . ILE A 1 336 ? 7.963 -0.139 -2.155 1.00 95.12 336 ILE A CA 1
ATOM 2654 C C . ILE A 1 336 ? 8.384 -0.290 -3.612 1.00 95.12 336 ILE A C 1
ATOM 2656 O O . ILE A 1 336 ? 7.772 -1.059 -4.356 1.00 95.12 336 ILE A O 1
ATOM 2660 N N . ILE A 1 337 ? 9.415 0.445 -4.017 1.00 93.31 337 ILE A N 1
ATOM 2661 C CA . ILE A 1 337 ? 9.901 0.465 -5.395 1.00 93.31 337 ILE A CA 1
ATOM 2662 C C . ILE A 1 337 ? 11.197 -0.333 -5.497 1.00 93.31 337 ILE A C 1
ATOM 2664 O O . ILE A 1 337 ? 12.193 -0.017 -4.843 1.00 93.31 337 ILE A O 1
ATOM 2668 N N . TRP A 1 338 ? 11.176 -1.342 -6.362 1.00 92.19 338 TRP A N 1
ATOM 2669 C CA . TRP A 1 338 ? 12.331 -2.141 -6.756 1.00 92.19 338 TRP A CA 1
ATOM 2670 C C . TRP A 1 338 ? 12.746 -1.784 -8.183 1.00 92.19 338 TRP A C 1
ATOM 2672 O O . TRP A 1 338 ? 12.223 -2.346 -9.146 1.00 92.19 338 TRP A O 1
ATOM 2682 N N . ASP A 1 339 ? 13.674 -0.841 -8.318 1.00 89.38 339 ASP A N 1
ATOM 2683 C CA . ASP A 1 339 ? 14.339 -0.551 -9.591 1.00 89.38 339 ASP A CA 1
ATOM 2684 C C . ASP A 1 339 ? 15.700 -1.247 -9.592 1.00 89.38 339 ASP A C 1
ATOM 2686 O O . ASP A 1 339 ? 16.642 -0.813 -8.927 1.00 89.38 339 ASP A O 1
ATOM 2690 N N . CYS A 1 340 ? 15.764 -2.402 -10.253 1.00 87.69 340 CYS A N 1
ATOM 2691 C CA . CYS A 1 340 ? 16.926 -3.276 -10.188 1.00 87.69 340 CYS A CA 1
ATOM 2692 C C . CYS A 1 340 ? 17.532 -3.502 -11.567 1.00 87.69 340 CYS A C 1
ATOM 2694 O O . CYS A 1 340 ? 16.915 -4.105 -12.452 1.00 87.69 340 CYS A O 1
ATOM 2696 N N . ASP A 1 341 ? 18.785 -3.072 -11.694 1.00 84.88 341 ASP A N 1
ATOM 2697 C CA . ASP A 1 341 ? 19.644 -3.357 -12.833 1.00 84.88 341 ASP A CA 1
ATOM 2698 C C . ASP A 1 341 ? 20.451 -4.634 -12.546 1.00 84.88 341 ASP A C 1
ATOM 2700 O O . ASP A 1 341 ? 21.359 -4.643 -11.712 1.00 84.88 341 ASP A O 1
ATOM 2704 N N . LEU A 1 342 ? 20.075 -5.740 -13.195 1.00 74.88 342 LEU A N 1
ATOM 2705 C CA . LEU A 1 342 ? 20.718 -7.049 -13.008 1.00 74.88 342 LEU A CA 1
ATOM 2706 C C . LEU A 1 342 ? 21.987 -7.227 -13.855 1.00 74.88 342 LEU A C 1
ATOM 2708 O O . LEU A 1 342 ? 22.533 -8.333 -13.901 1.00 74.88 342 LEU A O 1
ATOM 2712 N N . ASP A 1 343 ? 22.460 -6.168 -14.513 1.00 79.56 343 ASP A N 1
ATOM 2713 C CA . ASP A 1 343 ? 23.825 -6.139 -15.043 1.00 79.56 343 ASP A CA 1
ATOM 2714 C C . ASP A 1 343 ? 24.845 -6.117 -13.887 1.00 79.56 343 ASP A C 1
ATOM 2716 O O . ASP A 1 343 ? 25.958 -6.632 -14.008 1.00 79.56 343 ASP A O 1
ATOM 2720 N N . TRP A 1 344 ? 24.428 -5.588 -12.731 1.00 77.38 344 TRP A N 1
ATOM 2721 C CA . TRP A 1 344 ? 25.160 -5.627 -11.469 1.00 77.38 344 TRP A CA 1
ATOM 2722 C C . TRP A 1 344 ? 24.774 -6.852 -10.632 1.00 77.38 344 TRP A C 1
ATOM 2724 O O . TRP A 1 344 ? 23.768 -7.525 -10.868 1.00 77.38 344 TRP A O 1
ATOM 2734 N N . SER A 1 345 ? 25.573 -7.155 -9.605 1.00 80.69 345 SER A N 1
ATOM 2735 C CA . SER A 1 345 ? 25.243 -8.227 -8.664 1.00 80.69 345 SER A CA 1
ATOM 2736 C C . SER A 1 345 ? 23.887 -7.974 -7.997 1.00 80.69 345 SER A C 1
ATOM 2738 O O . SER A 1 345 ? 23.558 -6.849 -7.617 1.00 80.69 345 SER A O 1
ATOM 2740 N N . ALA A 1 346 ? 23.130 -9.046 -7.749 1.00 77.75 346 ALA A N 1
ATOM 2741 C CA . ALA A 1 346 ? 21.806 -8.971 -7.125 1.00 77.75 346 ALA A CA 1
ATOM 2742 C C . ALA A 1 346 ? 21.798 -8.307 -5.727 1.00 77.75 346 ALA A C 1
ATOM 2744 O O . ALA A 1 346 ? 20.735 -7.976 -5.212 1.00 77.75 346 ALA A O 1
ATOM 2745 N N . SER A 1 347 ? 22.964 -8.097 -5.108 1.00 78.50 347 SER A N 1
ATOM 2746 C CA . SER A 1 347 ? 23.127 -7.371 -3.846 1.00 78.50 347 SER A CA 1
ATOM 2747 C C . SER A 1 347 ? 22.871 -5.863 -3.947 1.00 78.50 347 SER A C 1
ATOM 2749 O O . SER A 1 347 ? 22.521 -5.268 -2.937 1.00 78.50 347 SER A O 1
ATOM 2751 N N . HIS A 1 348 ? 23.028 -5.252 -5.127 1.00 85.31 348 HIS A N 1
ATOM 2752 C CA . HIS A 1 348 ? 22.770 -3.819 -5.338 1.00 85.31 348 HIS A CA 1
ATOM 2753 C C . HIS A 1 348 ? 21.281 -3.506 -5.549 1.00 85.31 348 HIS A C 1
ATOM 2755 O O . HIS A 1 348 ? 20.868 -2.353 -5.491 1.00 85.31 348 HIS A O 1
ATOM 2761 N N . CYS A 1 349 ? 20.470 -4.541 -5.770 1.00 88.62 349 CYS A N 1
ATOM 2762 C CA . CYS A 1 349 ? 19.021 -4.446 -5.856 1.00 88.62 349 CYS A CA 1
ATOM 2763 C C . CYS A 1 349 ? 18.447 -4.293 -4.442 1.00 88.62 349 CYS A C 1
ATOM 2765 O O . CYS A 1 349 ? 18.263 -5.289 -3.730 1.00 88.62 349 CYS A O 1
ATOM 2767 N N . ASN A 1 350 ? 18.204 -3.039 -4.056 1.00 90.69 350 ASN A N 1
ATOM 2768 C CA . ASN A 1 350 ? 17.636 -2.635 -2.775 1.00 90.69 350 ASN A CA 1
ATOM 2769 C C . ASN A 1 350 ? 16.322 -1.869 -2.994 1.00 90.69 350 ASN A C 1
ATOM 2771 O O . ASN A 1 350 ? 16.195 -1.148 -3.985 1.00 90.69 350 ASN A O 1
ATOM 2775 N N . PRO A 1 351 ? 15.346 -2.009 -2.083 1.00 93.75 351 PRO A N 1
ATOM 2776 C CA . PRO A 1 351 ? 14.079 -1.308 -2.195 1.00 93.75 351 PRO A CA 1
ATOM 2777 C C . PRO A 1 351 ? 14.229 0.162 -1.815 1.00 93.75 351 PRO A C 1
ATOM 2779 O O . PRO A 1 351 ? 15.026 0.526 -0.951 1.00 93.75 351 PRO A O 1
ATOM 2782 N N . THR A 1 352 ? 13.375 0.990 -2.401 1.00 92.31 352 THR A N 1
ATOM 2783 C CA . THR A 1 352 ? 13.155 2.374 -1.973 1.00 92.31 352 THR A CA 1
ATOM 2784 C C . THR A 1 352 ? 11.721 2.530 -1.478 1.00 92.31 352 THR A C 1
ATOM 2786 O O . THR A 1 352 ? 10.792 1.982 -2.073 1.00 92.31 352 THR A O 1
ATOM 2789 N N . PHE A 1 353 ? 11.541 3.235 -0.360 1.00 93.94 353 PHE A N 1
ATOM 2790 C CA . PHE A 1 353 ? 10.237 3.426 0.276 1.00 93.94 353 PHE A CA 1
ATOM 2791 C C . PHE A 1 353 ? 9.738 4.851 0.048 1.00 93.94 353 PHE A C 1
ATOM 2793 O O . PHE A 1 353 ? 10.402 5.813 0.432 1.00 93.94 353 PHE A O 1
ATOM 2800 N N . ASN A 1 354 ? 8.545 4.972 -0.525 1.00 93.44 354 ASN A N 1
ATOM 2801 C CA . ASN A 1 354 ? 7.847 6.234 -0.725 1.00 93.44 354 ASN A CA 1
ATOM 2802 C C . ASN A 1 354 ? 6.538 6.220 0.062 1.00 93.44 354 ASN A C 1
ATOM 2804 O O . ASN A 1 354 ? 5.699 5.344 -0.135 1.00 93.44 354 ASN A O 1
ATOM 2808 N N . ILE A 1 355 ? 6.363 7.188 0.955 1.00 94.81 355 ILE A N 1
ATOM 2809 C CA . ILE A 1 355 ? 5.177 7.303 1.800 1.00 94.81 355 ILE A CA 1
ATOM 2810 C C . ILE A 1 355 ? 4.346 8.476 1.287 1.00 94.81 355 ILE A C 1
ATOM 2812 O O . ILE A 1 355 ? 4.858 9.584 1.145 1.00 94.81 355 ILE A O 1
ATOM 2816 N N . HIS A 1 356 ? 3.067 8.230 1.008 1.00 90.19 356 HIS A N 1
ATOM 2817 C CA . HIS A 1 356 ? 2.141 9.239 0.504 1.00 90.19 356 HIS A CA 1
ATOM 2818 C C . HIS A 1 356 ? 0.820 9.199 1.276 1.00 90.19 356 HIS A C 1
ATOM 2820 O O . HIS A 1 356 ? 0.244 8.131 1.488 1.00 90.19 356 HIS A O 1
ATOM 2826 N N . GLY A 1 357 ? 0.311 10.367 1.663 1.00 85.38 357 GLY A N 1
ATOM 2827 C CA . GLY A 1 357 ? -1.061 10.518 2.138 1.00 85.38 357 GLY A CA 1
ATOM 2828 C C . GLY A 1 357 ? -2.033 10.632 0.966 1.00 85.38 357 GLY A C 1
ATOM 2829 O O . GLY A 1 357 ? -1.827 11.473 0.097 1.00 85.38 357 GLY A O 1
ATOM 2830 N N . LEU A 1 358 ? -3.078 9.797 0.919 1.00 76.25 358 LEU A N 1
ATOM 2831 C CA . LEU A 1 358 ? -4.097 9.884 -0.140 1.00 76.25 358 LEU A CA 1
ATOM 2832 C C . LEU A 1 358 ? -5.217 10.853 0.230 1.00 76.25 358 LEU A C 1
ATOM 2834 O O . LEU A 1 358 ? -5.498 11.793 -0.506 1.00 76.25 358 LEU A O 1
ATOM 2838 N N . TYR A 1 359 ? -5.847 10.621 1.380 1.00 68.81 359 TYR A N 1
ATOM 2839 C CA . TYR A 1 359 ? -6.929 11.456 1.881 1.00 68.81 359 TYR A CA 1
ATOM 2840 C C . TYR A 1 359 ? -6.827 11.584 3.402 1.00 68.81 359 TYR A C 1
ATOM 2842 O O . TYR A 1 359 ? -6.701 10.594 4.131 1.00 68.81 359 TYR A O 1
ATOM 2850 N N . GLY A 1 360 ? -6.875 12.838 3.843 1.00 59.94 360 GLY A N 1
ATOM 2851 C CA . GLY A 1 360 ? -6.990 13.296 5.223 1.00 59.94 360 GLY A CA 1
ATOM 2852 C C . GLY A 1 360 ? -8.031 14.417 5.297 1.00 59.94 360 GLY A C 1
ATOM 2853 O O . GLY A 1 360 ? -8.766 14.635 4.330 1.00 59.94 360 GLY A O 1
ATOM 2854 N N . GLU A 1 361 ? -8.109 15.108 6.437 1.00 55.53 361 GLU A N 1
ATOM 2855 C CA . GLU A 1 361 ? -9.164 16.081 6.786 1.00 55.53 361 GLU A CA 1
ATOM 2856 C C . GLU A 1 361 ? -9.466 17.142 5.700 1.00 55.53 361 GLU A C 1
ATOM 2858 O O . GLU A 1 361 ? -10.607 17.585 5.597 1.00 55.53 361 GLU A O 1
ATOM 2863 N N . ASP A 1 362 ? -8.506 17.453 4.822 1.00 55.84 362 ASP A N 1
ATOM 2864 C CA . ASP A 1 362 ? -8.627 18.432 3.727 1.00 55.84 362 ASP A CA 1
ATOM 2865 C C . ASP A 1 362 ? -9.394 17.940 2.480 1.00 55.84 362 ASP A C 1
ATOM 2867 O O . ASP A 1 362 ? -9.521 18.664 1.489 1.00 55.84 362 ASP A O 1
ATOM 2871 N N . SER A 1 363 ? -9.914 16.709 2.485 1.00 53.66 363 SER A N 1
ATOM 2872 C CA . SER A 1 363 ? -10.658 16.160 1.346 1.00 53.66 363 SER A CA 1
ATOM 2873 C C . SER A 1 363 ? -12.171 16.375 1.469 1.00 53.66 363 SER A C 1
ATOM 2875 O O . SER A 1 363 ? -12.840 15.862 2.363 1.00 53.66 363 SER A O 1
ATOM 2877 N N . LEU A 1 364 ? -12.720 17.136 0.517 1.00 52.94 364 LEU A N 1
ATOM 2878 C CA . LEU A 1 364 ? -14.078 17.700 0.506 1.00 52.94 364 LEU A CA 1
ATOM 2879 C C . LEU A 1 364 ? -15.236 16.675 0.588 1.00 52.94 364 LEU A C 1
ATOM 2881 O O . LEU A 1 364 ? -16.377 17.078 0.799 1.00 52.94 364 LEU A O 1
ATOM 2885 N N . SER A 1 365 ? -14.986 15.373 0.395 1.00 54.50 365 SER A N 1
ATOM 2886 C CA . SER A 1 365 ? -16.054 14.363 0.266 1.00 54.50 365 SER A CA 1
ATOM 2887 C C . SER A 1 365 ? -16.178 13.373 1.428 1.00 54.50 365 SER A C 1
ATOM 2889 O O . SER A 1 365 ? -17.283 12.881 1.640 1.00 54.50 365 SER A O 1
ATOM 2891 N N . THR A 1 366 ? -15.127 13.105 2.215 1.00 56.41 366 THR A N 1
ATOM 2892 C CA . THR A 1 366 ? -15.203 12.225 3.402 1.00 56.41 366 THR A CA 1
ATOM 2893 C C . THR A 1 366 ? -14.087 12.550 4.406 1.00 56.41 366 THR A C 1
ATOM 2895 O O . THR A 1 366 ? -12.940 12.161 4.175 1.00 56.41 366 THR A O 1
ATOM 2898 N N . PRO A 1 367 ? -14.378 13.222 5.535 1.00 69.00 367 PRO A N 1
ATOM 2899 C CA . PRO A 1 367 ? -13.361 13.540 6.533 1.00 69.00 367 PRO A CA 1
ATOM 2900 C C . PRO A 1 367 ? -12.996 12.288 7.352 1.00 69.00 367 PRO A C 1
ATOM 2902 O O . PRO A 1 367 ? -13.610 12.000 8.379 1.00 69.00 367 PRO A O 1
ATOM 2905 N N . GLY A 1 368 ? -11.987 11.545 6.893 1.00 82.31 368 GLY A N 1
ATOM 2906 C CA . GLY A 1 368 ? -11.347 10.446 7.626 1.00 82.31 368 GLY A CA 1
ATOM 2907 C C . GLY A 1 368 ? -11.762 9.031 7.207 1.00 82.31 368 GLY A C 1
ATOM 2908 O O . GLY A 1 368 ? -12.400 8.824 6.177 1.00 82.31 368 GLY A O 1
ATOM 2909 N N . TYR A 1 369 ? -11.368 8.039 8.012 1.00 89.69 369 TYR A N 1
ATOM 2910 C CA . TYR A 1 369 ? -11.609 6.615 7.764 1.00 89.69 369 TYR A CA 1
ATOM 2911 C C . TYR A 1 369 ? -12.150 5.928 9.021 1.00 89.69 369 TYR A C 1
ATOM 2913 O O . TYR A 1 369 ? -11.498 5.890 10.067 1.00 89.69 369 TYR A O 1
ATOM 2921 N N . ASN A 1 370 ? -13.349 5.354 8.906 1.00 91.75 370 ASN A N 1
ATOM 2922 C CA . ASN A 1 370 ? -13.999 4.625 9.988 1.00 91.75 370 ASN A CA 1
ATOM 2923 C C . ASN A 1 370 ? -14.788 3.417 9.478 1.00 91.75 370 ASN A C 1
ATOM 2925 O O . ASN A 1 370 ? -15.222 3.378 8.328 1.00 91.75 370 ASN A O 1
ATOM 2929 N N . PHE A 1 371 ? -14.985 2.436 10.354 1.00 93.75 371 PHE A N 1
ATOM 2930 C CA . PHE A 1 371 ? -15.840 1.280 10.100 1.00 93.75 371 PHE A CA 1
ATOM 2931 C C . PHE A 1 371 ? -16.461 0.775 11.406 1.00 93.75 371 PHE A C 1
ATOM 2933 O O . PHE A 1 371 ? -16.029 1.137 12.500 1.00 93.75 371 PHE A O 1
ATOM 2940 N N . ARG A 1 372 ? -17.498 -0.060 11.300 1.00 93.56 372 ARG A N 1
ATOM 2941 C CA . ARG A 1 372 ? -18.199 -0.640 12.453 1.00 93.56 372 ARG A CA 1
ATOM 2942 C C . ARG A 1 372 ? -18.046 -2.153 12.458 1.00 93.56 372 ARG A C 1
ATOM 2944 O O . ARG A 1 372 ? -18.197 -2.788 11.418 1.00 93.56 372 ARG A O 1
ATOM 2951 N N . PHE A 1 373 ? -17.806 -2.727 13.630 1.00 95.19 373 PHE A N 1
ATOM 2952 C CA . PHE A 1 373 ? -17.860 -4.170 13.851 1.00 95.19 373 PHE A CA 1
ATOM 2953 C C . PHE A 1 373 ? -18.503 -4.467 15.208 1.00 95.19 373 PHE A C 1
ATOM 2955 O O . PHE A 1 373 ? -18.594 -3.591 16.065 1.00 95.19 373 PHE A O 1
ATOM 2962 N N . ALA A 1 374 ? -18.981 -5.693 15.413 1.00 95.31 374 ALA A N 1
ATOM 2963 C CA . ALA A 1 374 ? -19.621 -6.080 16.665 1.00 95.31 374 ALA A CA 1
ATOM 2964 C C . ALA A 1 374 ? -19.002 -7.354 17.241 1.00 95.31 374 ALA A C 1
ATOM 2966 O O . ALA A 1 374 ? -18.700 -8.292 16.503 1.00 95.31 374 ALA A O 1
ATOM 2967 N N . LYS A 1 375 ? -18.847 -7.387 18.568 1.00 94.88 375 LYS A N 1
ATOM 2968 C CA . LYS A 1 375 ? -18.483 -8.582 19.339 1.00 94.88 375 LYS A CA 1
ATOM 2969 C C . LYS A 1 375 ? -19.764 -9.164 19.941 1.00 94.88 375 LYS A C 1
ATOM 2971 O O . LYS A 1 375 ? -20.361 -8.532 20.810 1.00 94.88 375 LYS A O 1
ATOM 2976 N N . TYR A 1 376 ? -20.206 -10.319 19.451 1.00 95.88 376 TYR A N 1
ATOM 2977 C CA . TYR A 1 376 ? -21.429 -10.990 19.909 1.00 95.88 376 TYR A CA 1
ATOM 2978 C C . TYR A 1 376 ? -21.141 -11.880 21.122 1.00 95.88 376 TYR A C 1
ATOM 2980 O O . TYR A 1 376 ? -20.102 -12.538 21.173 1.00 95.88 376 TYR A O 1
ATOM 2988 N N . PHE A 1 377 ? -22.049 -11.895 22.094 1.00 96.06 377 PHE A N 1
ATOM 2989 C CA . PHE A 1 377 ? -21.961 -12.721 23.296 1.00 96.06 377 PHE A CA 1
ATOM 2990 C C . PHE A 1 377 ? -23.357 -13.055 23.841 1.00 96.06 377 PHE A C 1
ATOM 2992 O O . PHE A 1 377 ? -24.351 -12.425 23.492 1.00 96.06 377 PHE A O 1
ATOM 2999 N N . MET A 1 378 ? -23.437 -14.060 24.710 1.00 95.06 378 MET A N 1
ATOM 3000 C CA . MET A 1 378 ? -24.681 -14.460 25.370 1.00 95.06 378 MET A CA 1
ATOM 3001 C C . MET A 1 378 ? -24.622 -14.079 26.847 1.00 95.06 378 MET A C 1
ATOM 3003 O O . MET A 1 378 ? -23.667 -14.432 27.533 1.00 95.06 378 MET A O 1
ATOM 3007 N N . GLU A 1 379 ? -25.654 -13.403 27.345 1.00 94.44 379 GLU A N 1
ATOM 3008 C CA . GLU A 1 379 ? -25.808 -13.055 28.762 1.00 94.44 379 GLU A CA 1
ATOM 3009 C C . GLU A 1 379 ? -27.255 -13.342 29.178 1.00 94.44 379 GLU A C 1
ATOM 3011 O O . GLU A 1 379 ? -28.189 -12.917 28.499 1.00 94.44 379 GLU A O 1
ATOM 3016 N N . ASP A 1 380 ? -27.458 -14.120 30.245 1.00 92.31 380 ASP A N 1
ATOM 3017 C CA . ASP A 1 380 ? -28.786 -14.541 30.723 1.00 92.31 380 ASP A CA 1
ATOM 3018 C C . ASP A 1 380 ? -29.694 -15.134 29.625 1.00 92.31 380 ASP A C 1
ATOM 3020 O O . ASP A 1 380 ? -30.866 -14.781 29.491 1.00 92.31 380 ASP A O 1
ATOM 3024 N N . ARG A 1 381 ? -29.140 -16.030 28.789 1.00 92.94 381 ARG A N 1
ATOM 3025 C CA . ARG A 1 381 ? -29.812 -16.640 27.614 1.00 92.94 381 ARG A CA 1
ATOM 3026 C C . ARG A 1 381 ? -30.295 -15.639 26.555 1.00 92.94 381 ARG A C 1
ATOM 3028 O O . ARG A 1 381 ? -31.016 -16.027 25.641 1.00 92.94 381 ARG A O 1
ATOM 3035 N N . THR A 1 382 ? -29.884 -14.380 26.649 1.00 93.75 382 THR A N 1
ATOM 3036 C CA . THR A 1 382 ? -30.205 -13.336 25.680 1.00 93.75 382 THR A CA 1
ATOM 3037 C C . THR A 1 382 ? -28.966 -13.029 24.849 1.00 93.75 382 THR A C 1
ATOM 3039 O O . THR A 1 382 ? -27.885 -12.803 25.397 1.00 93.75 382 THR A O 1
ATOM 3042 N N . GLU A 1 383 ? -29.121 -13.004 23.526 1.00 95.25 383 GLU A N 1
ATOM 3043 C CA . GLU A 1 383 ? -28.054 -12.570 22.628 1.00 95.25 383 GLU A CA 1
ATOM 3044 C C . GLU A 1 383 ? -27.826 -11.066 22.791 1.00 95.25 383 GLU A C 1
ATOM 3046 O O . GLU A 1 383 ? -28.740 -10.245 22.645 1.00 95.25 383 GLU A O 1
ATOM 3051 N N . LYS A 1 384 ? -26.582 -10.713 23.102 1.00 96.25 384 LYS A N 1
ATOM 3052 C CA . LYS A 1 384 ? -26.114 -9.339 23.199 1.00 96.25 384 LYS A CA 1
ATOM 3053 C C . LYS A 1 384 ? -24.909 -9.131 22.297 1.00 96.25 384 LYS A C 1
ATOM 3055 O O . LYS A 1 384 ? -24.231 -10.066 21.873 1.00 96.25 384 LYS A O 1
ATOM 3060 N N . ARG A 1 385 ? -24.618 -7.872 21.999 1.00 95.88 385 ARG A N 1
ATOM 3061 C CA . ARG A 1 385 ? -23.379 -7.498 21.325 1.00 95.88 385 ARG A CA 1
ATOM 3062 C C . ARG A 1 385 ? -22.820 -6.200 21.871 1.00 95.88 385 ARG A C 1
ATOM 3064 O O . ARG A 1 385 ? -23.555 -5.318 22.311 1.00 95.88 385 ARG A O 1
ATOM 3071 N N . THR A 1 386 ? -21.511 -6.070 21.768 1.00 94.94 386 THR A N 1
ATOM 3072 C CA . THR A 1 386 ? -20.821 -4.794 21.919 1.00 94.94 386 THR A CA 1
ATOM 3073 C C . THR A 1 386 ? -20.499 -4.283 20.527 1.00 94.94 386 THR A C 1
ATOM 3075 O O . THR A 1 386 ? -19.738 -4.916 19.792 1.00 94.94 386 THR A O 1
ATOM 3078 N N . LEU A 1 387 ? -21.118 -3.167 20.146 1.00 94.94 387 LEU A N 1
ATOM 3079 C CA . LEU A 1 387 ? -20.849 -2.499 18.879 1.00 94.94 387 LEU A CA 1
ATOM 3080 C C . LEU A 1 387 ? -19.657 -1.558 19.053 1.00 94.94 387 LEU A C 1
ATOM 3082 O O . LEU A 1 387 ? -19.630 -0.745 19.974 1.00 94.94 387 LEU A O 1
ATOM 3086 N N . MET A 1 388 ? -18.697 -1.673 18.145 1.00 93.56 388 MET A N 1
ATOM 3087 C CA . MET A 1 388 ? -17.492 -0.860 18.088 1.00 93.56 388 MET A CA 1
ATOM 3088 C C . MET A 1 388 ? -17.510 -0.069 16.784 1.00 93.56 388 MET A C 1
ATOM 3090 O O . MET A 1 388 ? -17.462 -0.660 15.701 1.00 93.56 388 MET A O 1
ATOM 3094 N N . LYS A 1 389 ? -17.548 1.261 16.872 1.00 94.19 389 LYS A N 1
ATOM 3095 C CA . LYS A 1 389 ? -17.185 2.131 15.752 1.00 94.19 389 LYS A CA 1
ATOM 3096 C C . LYS A 1 389 ? -15.715 2.494 15.893 1.00 94.19 389 LYS A C 1
ATOM 3098 O O . LYS A 1 389 ? -15.323 3.112 16.876 1.00 94.19 389 LYS A O 1
ATOM 3103 N N . VAL A 1 390 ? -14.912 2.086 14.922 1.00 95.19 390 VAL A N 1
ATOM 3104 C CA . VAL A 1 390 ? -13.462 2.268 14.911 1.00 95.19 390 VAL A CA 1
ATOM 3105 C C . VAL A 1 390 ? -13.100 3.404 13.977 1.00 95.19 390 VAL A C 1
ATOM 3107 O O . VAL A 1 390 ? -13.523 3.408 12.822 1.00 95.19 390 VAL A O 1
ATOM 3110 N N . PHE A 1 391 ? -12.257 4.307 14.461 1.00 95.00 391 PHE A N 1
ATOM 3111 C CA . PHE A 1 391 ? -11.526 5.276 13.659 1.00 95.00 391 PHE A CA 1
ATOM 3112 C C . PHE A 1 391 ? -10.055 4.874 13.669 1.00 95.00 391 PHE A C 1
ATOM 3114 O O . PHE A 1 391 ? -9.488 4.513 14.707 1.00 95.00 391 PHE A O 1
ATOM 3121 N N . GLY A 1 392 ? -9.431 4.886 12.502 1.00 94.62 392 GLY A N 1
ATOM 3122 C CA . GLY A 1 392 ? -8.072 4.388 12.388 1.00 94.62 392 GLY A CA 1
ATOM 3123 C C . GLY A 1 392 ? -7.388 4.812 11.111 1.00 94.62 392 GLY A C 1
ATOM 3124 O O . GLY A 1 392 ? -8.008 5.330 10.181 1.00 94.62 392 GLY A O 1
ATOM 3125 N N . ILE A 1 393 ? -6.086 4.572 11.080 1.00 95.00 393 ILE A N 1
ATOM 3126 C CA . ILE A 1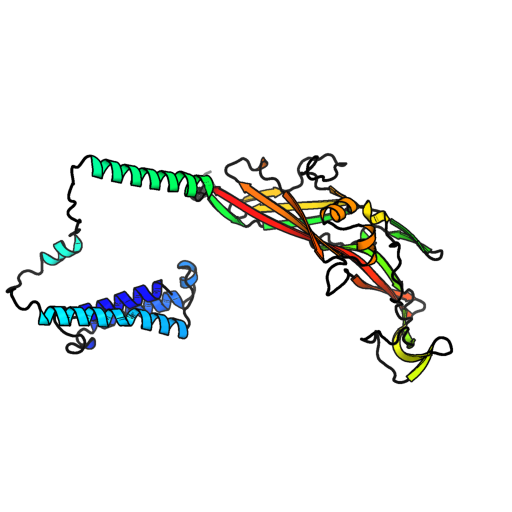 393 ? -5.253 4.844 9.919 1.00 95.00 393 ILE A CA 1
ATOM 3127 C C . ILE A 1 393 ? -5.172 3.560 9.102 1.00 95.00 393 ILE A C 1
ATOM 3129 O O . ILE A 1 393 ? -4.705 2.530 9.594 1.00 95.00 393 ILE A O 1
ATOM 3133 N N . ARG A 1 394 ? -5.655 3.616 7.862 1.00 94.50 394 ARG A N 1
ATOM 3134 C CA . ARG A 1 394 ? -5.521 2.537 6.889 1.00 94.50 394 ARG A CA 1
ATOM 3135 C C . ARG A 1 394 ? -4.183 2.663 6.169 1.00 94.50 394 ARG A C 1
ATOM 3137 O O . ARG A 1 394 ? -3.896 3.708 5.590 1.00 94.50 394 ARG A O 1
ATOM 3144 N N . PHE A 1 395 ? -3.408 1.591 6.180 1.00 95.06 395 PHE A N 1
ATOM 3145 C CA . PHE A 1 395 ? -2.153 1.460 5.459 1.00 95.06 395 PHE A CA 1
ATOM 3146 C C . PHE A 1 395 ? -2.328 0.493 4.295 1.00 95.06 395 PHE A C 1
ATOM 3148 O O . PHE A 1 395 ? -2.675 -0.669 4.508 1.00 95.06 395 PHE A O 1
ATOM 3155 N N . ASP A 1 396 ? -2.033 0.967 3.088 1.00 94.75 396 ASP A N 1
ATOM 3156 C CA . ASP A 1 396 ? -1.986 0.139 1.885 1.00 94.75 396 ASP A CA 1
ATOM 3157 C C . ASP A 1 396 ? -0.544 0.111 1.355 1.00 94.75 396 ASP A C 1
ATOM 3159 O O . ASP A 1 396 ? 0.040 1.139 1.008 1.00 94.75 396 ASP A O 1
ATOM 3163 N N . ILE A 1 397 ? 0.055 -1.077 1.323 1.00 95.44 397 ILE A N 1
ATOM 3164 C CA . ILE A 1 397 ? 1.417 -1.308 0.847 1.00 95.44 397 ILE A CA 1
ATOM 3165 C C . ILE A 1 397 ? 1.349 -1.744 -0.609 1.00 95.44 397 ILE A C 1
ATOM 3167 O O . ILE A 1 397 ? 0.846 -2.822 -0.930 1.00 95.44 397 ILE A O 1
ATOM 3171 N N . ILE A 1 398 ? 1.898 -0.913 -1.488 1.00 93.81 398 ILE A N 1
ATOM 3172 C CA . ILE A 1 398 ? 1.935 -1.163 -2.924 1.00 93.81 398 ILE A CA 1
ATOM 3173 C C . ILE A 1 398 ? 3.376 -1.454 -3.306 1.00 93.81 398 ILE A C 1
ATOM 3175 O O . ILE A 1 398 ? 4.265 -0.631 -3.099 1.00 93.81 398 ILE A O 1
ATOM 3179 N N . VAL A 1 399 ? 3.613 -2.631 -3.875 1.00 93.31 399 VAL A N 1
ATOM 3180 C CA . VAL A 1 399 ? 4.936 -3.007 -4.368 1.00 93.31 399 VAL A CA 1
ATOM 3181 C C . VAL A 1 399 ? 4.947 -2.831 -5.871 1.00 93.31 399 VAL A C 1
ATOM 3183 O O . VAL A 1 399 ? 4.140 -3.421 -6.586 1.00 93.31 399 VAL A O 1
ATOM 3186 N N . HIS A 1 400 ? 5.884 -2.026 -6.343 1.00 89.31 400 HIS A N 1
ATOM 3187 C CA . HIS A 1 400 ? 6.150 -1.852 -7.754 1.00 89.31 400 HIS A CA 1
ATOM 3188 C C . HIS A 1 400 ? 7.601 -2.230 -8.017 1.00 89.31 400 HIS A C 1
ATOM 3190 O O . HIS A 1 400 ? 8.501 -1.856 -7.270 1.00 89.31 400 HIS A O 1
ATOM 3196 N N . GLY A 1 401 ? 7.852 -2.970 -9.086 1.00 77.94 401 GLY A N 1
ATOM 3197 C CA . GLY A 1 401 ? 9.211 -3.306 -9.469 1.00 77.94 401 GLY A CA 1
ATOM 3198 C C . GLY A 1 401 ? 9.342 -3.382 -10.969 1.00 77.94 401 GLY A C 1
ATOM 3199 O O . GLY A 1 401 ? 8.546 -4.044 -11.637 1.00 77.94 401 GLY A O 1
ATOM 3200 N N . MET A 1 402 ? 10.360 -2.700 -11.475 1.00 74.56 402 MET A N 1
ATOM 3201 C CA . MET A 1 402 ? 10.782 -2.788 -12.861 1.00 74.56 402 MET A CA 1
ATOM 3202 C C . MET A 1 402 ? 12.189 -3.353 -12.873 1.00 74.56 402 MET A C 1
ATOM 3204 O O . MET A 1 402 ? 13.103 -2.847 -12.225 1.00 74.56 402 MET A O 1
ATOM 3208 N N . ARG A 1 403 ? 12.353 -4.443 -13.610 1.00 70.50 403 ARG A N 1
ATOM 3209 C CA . ARG A 1 403 ? 13.658 -5.045 -13.844 1.00 70.50 403 ARG A CA 1
ATOM 3210 C C . ARG A 1 403 ? 14.258 -4.477 -15.115 1.00 70.50 403 ARG A C 1
ATOM 3212 O O . ARG A 1 403 ? 13.525 -4.327 -16.085 1.00 70.50 403 ARG A O 1
ATOM 3219 N N . ARG A 1 404 ? 15.575 -4.302 -15.178 1.00 70.75 404 ARG A N 1
ATOM 3220 C CA . ARG A 1 404 ? 16.293 -4.121 -16.447 1.00 70.75 404 ARG A CA 1
ATOM 3221 C C . ARG A 1 404 ? 17.521 -5.035 -16.486 1.00 70.75 404 ARG A C 1
ATOM 3223 O O . ARG A 1 404 ? 18.169 -5.250 -15.466 1.00 70.75 404 ARG A O 1
ATOM 3230 N N . ASN A 1 405 ? 17.775 -5.673 -17.626 1.00 62.97 405 ASN A N 1
ATOM 3231 C CA . ASN A 1 405 ? 18.949 -6.530 -17.840 1.00 62.97 405 ASN A CA 1
ATOM 3232 C C . ASN A 1 405 ? 19.251 -6.602 -19.335 1.00 62.97 405 ASN A C 1
ATOM 3234 O O . ASN A 1 405 ? 18.305 -6.707 -20.130 1.00 62.97 405 ASN A O 1
ATOM 3238 N N . VAL A 1 406 ? 20.535 -6.598 -19.695 1.00 59.38 406 VAL A N 1
ATOM 3239 C CA . VAL A 1 406 ? 21.015 -6.849 -21.059 1.00 59.38 406 VAL A CA 1
ATOM 3240 C C . VAL A 1 406 ? 20.339 -8.089 -21.639 1.00 59.38 406 VAL A C 1
ATOM 3242 O O . VAL A 1 406 ? 20.164 -9.111 -20.969 1.00 59.38 406 VAL A O 1
ATOM 3245 N N . TYR A 1 407 ? 19.959 -8.005 -22.912 1.00 48.72 407 TYR A N 1
ATOM 3246 C CA . TYR A 1 407 ? 19.431 -9.122 -23.685 1.00 48.72 407 TYR A CA 1
ATOM 3247 C C . TYR A 1 407 ? 20.439 -10.287 -23.733 1.00 48.72 407 TYR A C 1
ATOM 3249 O O . TYR A 1 407 ? 21.225 -10.428 -24.666 1.00 48.72 407 TYR A O 1
ATOM 3257 N N . LYS A 1 408 ? 20.438 -11.160 -22.723 1.00 48.28 408 LYS A N 1
ATOM 3258 C CA . LYS A 1 408 ? 21.027 -12.490 -22.851 1.00 48.28 408 LYS A CA 1
ATOM 3259 C C . LYS A 1 408 ? 19.999 -13.343 -23.569 1.00 48.28 408 LYS A C 1
ATOM 3261 O O . LYS A 1 408 ? 18.985 -13.713 -22.978 1.00 48.28 408 LYS A O 1
ATOM 3266 N N . SER A 1 409 ? 20.267 -13.636 -24.844 1.00 38.91 409 SER A N 1
ATOM 3267 C CA . SER A 1 409 ? 19.630 -14.759 -25.533 1.00 38.91 409 SER A CA 1
ATOM 3268 C C . SER A 1 409 ? 19.647 -15.939 -24.571 1.00 38.91 409 SER A C 1
ATOM 3270 O O . SER A 1 409 ? 20.711 -16.282 -24.049 1.00 38.91 409 SER A O 1
ATOM 3272 N N . LEU A 1 410 ? 18.453 -16.448 -24.269 1.00 41.91 410 LEU A N 1
ATOM 3273 C CA . LEU A 1 410 ? 18.188 -17.571 -23.382 1.00 41.91 410 LEU A CA 1
ATOM 3274 C C . LEU A 1 410 ? 19.358 -18.558 -23.423 1.00 41.91 410 LEU A C 1
ATOM 3276 O O . LEU A 1 410 ? 19.596 -19.195 -24.449 1.00 41.91 410 LEU A O 1
ATOM 3280 N N . LYS A 1 411 ? 20.092 -18.695 -22.311 1.00 38.72 411 LYS A N 1
ATOM 3281 C CA . LYS A 1 411 ? 20.841 -19.930 -22.095 1.00 38.72 411 LYS A CA 1
ATOM 3282 C C . LYS A 1 411 ? 19.777 -21.016 -22.032 1.00 38.72 411 LYS A C 1
ATOM 3284 O O . LYS A 1 411 ? 19.068 -21.113 -21.031 1.00 38.72 411 LYS A O 1
ATOM 3289 N N . PHE A 1 412 ? 19.629 -21.768 -23.120 1.00 35.72 412 PHE A N 1
ATOM 3290 C CA . PHE A 1 412 ? 18.993 -23.073 -23.075 1.00 35.72 412 PHE A CA 1
ATOM 3291 C C . PHE A 1 412 ? 19.662 -23.820 -21.926 1.00 35.72 412 PHE A C 1
ATOM 3293 O O . PHE A 1 412 ? 20.878 -24.010 -21.912 1.00 35.72 412 PHE A O 1
ATOM 3300 N N . LYS A 1 413 ? 18.869 -24.121 -20.903 1.00 36.94 413 LYS A N 1
ATOM 3301 C CA . LYS A 1 413 ? 19.270 -24.991 -19.812 1.00 36.94 413 LYS A CA 1
ATOM 3302 C C . LYS A 1 413 ? 19.406 -26.367 -20.458 1.00 36.94 413 LYS A C 1
ATOM 3304 O O . LYS A 1 413 ? 18.393 -27.007 -20.715 1.00 36.94 413 LYS A O 1
ATOM 3309 N N . SER A 1 414 ? 20.623 -26.743 -20.841 1.00 34.38 414 SER A N 1
ATOM 3310 C CA . SER A 1 414 ? 20.932 -28.099 -21.272 1.00 34.38 414 SER A CA 1
ATOM 3311 C C . SER A 1 414 ? 20.636 -29.012 -20.090 1.00 34.38 414 SER A C 1
ATOM 3313 O O . SER A 1 414 ? 21.351 -29.019 -19.091 1.00 34.38 414 SER A O 1
ATOM 3315 N N . THR A 1 415 ? 19.508 -29.704 -20.162 1.00 40.25 415 THR A N 1
ATOM 3316 C CA . THR A 1 415 ? 19.290 -30.950 -19.439 1.00 40.25 415 THR A CA 1
ATOM 3317 C C . THR A 1 415 ? 20.199 -31.995 -20.076 1.00 40.25 415 THR A C 1
ATOM 3319 O O . THR A 1 415 ? 19.787 -32.700 -20.989 1.00 40.25 415 THR A O 1
ATOM 3322 N N . GLU A 1 416 ? 21.454 -32.020 -19.645 1.00 40.91 416 GLU A N 1
ATOM 3323 C CA . GLU A 1 416 ? 22.326 -33.191 -19.728 1.00 40.91 416 GLU A CA 1
ATOM 3324 C C . GLU A 1 416 ? 22.536 -33.635 -18.284 1.00 40.91 416 GLU A C 1
ATOM 3326 O O . GLU A 1 416 ? 23.350 -33.061 -17.574 1.00 40.91 416 GLU A O 1
ATOM 3331 N N . ASP A 1 417 ? 21.670 -34.538 -17.835 1.00 41.88 417 ASP A N 1
ATOM 3332 C CA . ASP A 1 417 ? 21.895 -35.458 -16.718 1.00 41.88 417 ASP A CA 1
ATOM 3333 C C . ASP A 1 417 ? 20.726 -36.450 -16.732 1.00 41.88 417 ASP A C 1
ATOM 3335 O O . ASP A 1 417 ? 19.745 -36.299 -16.011 1.00 41.88 417 ASP A O 1
ATOM 3339 N N . GLU A 1 418 ? 20.799 -37.413 -17.650 1.00 43.66 418 GLU A N 1
ATOM 3340 C CA . GLU A 1 418 ? 20.134 -38.715 -17.541 1.00 43.66 418 GLU A CA 1
ATOM 3341 C C . GLU A 1 418 ? 20.768 -39.654 -18.579 1.00 43.66 418 GLU A C 1
ATOM 3343 O O . GLU A 1 418 ? 20.384 -39.674 -19.748 1.00 43.66 418 GLU A O 1
ATOM 3348 N N . GLY A 1 419 ? 21.786 -40.403 -18.142 1.00 36.22 419 GLY A N 1
ATOM 3349 C CA . GLY A 1 419 ? 22.361 -41.520 -18.891 1.00 36.22 419 GLY A CA 1
ATOM 3350 C C . GLY A 1 419 ? 23.884 -41.588 -18.839 1.00 36.22 419 GLY A C 1
ATOM 3351 O O . GLY A 1 419 ? 24.531 -41.044 -19.721 1.00 36.22 419 GLY A O 1
ATOM 3352 N N . GLU A 1 420 ? 24.442 -42.269 -17.835 1.00 37.53 420 GLU A N 1
ATOM 3353 C CA . GLU A 1 420 ? 25.252 -43.489 -18.021 1.00 37.53 420 GLU A CA 1
ATOM 3354 C C . GLU A 1 420 ? 25.820 -43.998 -16.677 1.00 37.53 420 GLU A C 1
ATOM 3356 O O . GLU A 1 420 ? 26.411 -43.238 -15.915 1.00 37.53 420 GLU A O 1
ATOM 3361 N N . GLU A 1 421 ? 25.594 -45.305 -16.473 1.00 34.88 421 GLU A N 1
ATOM 3362 C CA . GLU A 1 421 ? 26.121 -46.273 -15.479 1.00 34.88 421 GLU A CA 1
ATOM 3363 C C . GLU A 1 421 ? 25.753 -46.172 -13.987 1.00 34.88 421 GLU A C 1
ATOM 3365 O O . GLU A 1 421 ? 26.283 -45.323 -13.236 1.00 34.88 421 GLU A O 1
#

Foldseek 3Di:
DVVLLVLLLVLLVLQLVVDQQDQCVVVPSVVCVPSVVVSVVSVVVVQCCAPPPPNCVVVVHHHDDPVVVVVSCVSRVVSSVVSNVVSVVCVVPPPDDDDDDDDDPVVVVCVVPPDDDDPDDDDPDPVVVVVVVVVVVVVVCCCCVPVCPPVVVLWDKFWKDKFKFKDKFDKFWFQDPNDIDIDTLPRQWPPSRRGQKIWGFLAKFKDFWWFFDKDFDPDPPDPPDQAAFPVDWDDDPNPDITTIGTHTPPDGDPVDQDPQGRGPRLQAMKMAMWMKIARPVVGDIDILDDDDDPPDEDDQPPHQSHRMYGNNVLQVLQVHHCRQCSRAAFEKEKEWEFEDEVVDPPVVGHTGIHIHGDDACPDPPDHHDKDKDWDWDADPNGITIMIMITGTYMYRYHYTYMYIYRDDPDPPPPPPDDDDD

Radius of gyration: 38.46 Å; chains: 1; bounding box: 80×65×117 Å

pLDDT: mean 82.16, std 15.59, range [32.59, 96.88]

Secondary structure (DSSP, 8-state):
-HHHHHHHHHHHHHHHTT-SSS-TTTS-GGG-HHHHHHHHHHHHHHHHHHHSTTHHHHTT--PPPHHHHHHHHHHHHHHHHHHHHHHHHHHHH--S-------TTTHHHHHHH------------HHHHHHHHHHHHHHHHHIIIIIIIIS-TTEEEEEPEEEEEEEEE--EEEEETTEEEEE-HHHHEESTT--SEEEEEEEEEEEEEEEEEEEE-S-SS--S-SEEEEEEEEEETTTEEEEEEEEEESPP--S---SS-TTGGGGG-EEEEEEEEEETTTTEEEES--S--TT---BTTTBTT--EEEHHHHHHHTT--HHHHHHH-EEEEEEEEEEEETTS-GGG---EEEEEEEE-TT-TT--S-EEEEEEEEEETTEEEEEEEEEEEEEEEEEEEEEEEEE-----------S---

InterPro domains:
  IPR001429 P2X purinoreceptor [PR01307] (181-189)
  IPR001429 P2X purinoreceptor [PR01307] (241-252)
  IPR001429 P2X purinoreceptor [PR01307] (322-334)
  IPR001429 P2X purinoreceptor [PR01307] (367-377)
  IPR001429 P2X purinoreceptor [PR01307] (386-400)
  IPR001429 P2X purinoreceptor [TIGR00863] (104-401)
  IPR006068 Cation-transporting P-type ATPase, C-terminal [PF00689] (1-89)
  IPR023298 P-type ATPase, transmembrane domain superfamily [SSF81665] (1-93)
  IPR027309 P2X purinoreceptor extracellular domain superfamily [G3DSA:2.60.490.10] (158-402)
  IPR059116 ATP P2X receptor-like [PF00864] (113-403)
  IPR059116 ATP P2X receptor-like [PTHR10125] (103-403)

Organism: Acipenser ruthenus (NCBI:txid7906)